Protein AF-A0A933AS49-F1 (afdb_monomer)

Sequence (387 aa):
MAEKLYSLESVTETISVASEAAAMKCKLKFGQVLLLGVIAAAYLAMATTLSFAVAAGVEPTSLQKLVMGVVFPVGLIAVVVAVSELSTGNYLITPLGAMTRRVGWKQTLCNWAGSYAGNLLGAFLLAVVIIQGAHLLVGPMWGEEWVGLLKKIVLAKASLSPLEAFFRGILCIWLVDLAVWQAYRAKDLTSKFLLIWFPTFAFFALGLEHSVVNMFLFPAGIFAGVEVSWSQFFVNNLIPVVTGNVVGGVFIVGMLYWYSAGLPVFGRLGGVSADGLVEQGSYRLLGLTILKGGAAVAVFVILFPGVAGGLSILLPVELGLFVPIAVILYVATMALVMPMAFVRMSKVISSETWQGRTAQLLSFRNNGASPRHSSSQVALVRPGHDS

Foldseek 3Di:
DVVVVPVQPDLVVLLVLLLVLLLVLLVDDLVQLLQLLLVLLLLQLVQQLVLLLQLQPDDDPLVSLLSSLQRNLSSLLCSVVVVGNALLLLLARNLSNCLLQQDPLVSSLSSNLSNVNSLLLNLLVSLCCCQVVNCDVSHPPRSVSSLVSLLVLLVVLLPDALQRLLQLLLLLSLLQNQLVSQLSRDDDSVSNSVSSSVSSSVSSSVSGADLSSLSNSNSNNVSSPRPHDPLSSLPGHNLSNVLSSSCNNNPPRRVVSCVVSQSFHQHYPDDDDPPGDRDRDDVVSVVVSCVSSVVSSCCCSCPPSVVVSVVSVVDPPPVPPVSVVVSVVVVVVCVVVVVVVVVVVVCVCPDPVNVVVVVVVVVVVPVPDDDDDDDDDDDDDDDDDDD

Solvent-accessible surface area (backbone atoms only — not comparable to full-atom values): 19691 Å² total; per-residue (Å²): 119,72,75,71,71,61,74,58,75,52,68,55,55,43,51,50,56,40,18,51,50,20,36,57,60,53,66,50,53,57,71,55,32,20,53,30,1,22,52,22,18,38,36,39,44,52,19,49,51,50,14,40,56,76,22,37,88,46,74,57,69,71,54,18,33,47,51,25,10,71,46,32,25,60,10,60,49,47,26,61,74,70,67,35,32,45,37,68,58,42,28,24,31,29,48,40,4,29,70,20,38,33,36,51,65,69,44,34,52,52,44,43,53,23,8,40,53,12,18,43,52,19,6,39,52,45,19,50,48,46,56,75,73,19,55,52,73,66,30,84,92,43,30,63,48,32,50,51,50,44,38,54,52,38,52,55,56,62,67,40,52,42,69,56,30,17,54,31,1,22,58,21,25,40,29,49,38,47,13,53,54,48,30,67,71,38,92,50,69,68,57,25,48,54,42,32,32,57,32,37,19,48,30,53,43,71,66,40,35,50,44,62,55,47,37,16,46,46,53,29,20,40,76,72,67,40,99,60,52,70,62,48,45,38,60,37,29,43,40,27,10,41,44,14,23,41,49,16,9,36,56,56,50,29,42,45,54,39,52,76,48,44,36,45,32,68,45,59,92,84,77,92,56,102,78,67,59,77,45,65,53,53,74,68,51,52,54,53,45,52,52,53,49,52,49,50,48,48,50,48,53,54,50,52,47,42,47,55,40,50,49,59,72,72,46,69,90,80,55,82,54,56,60,58,47,57,46,48,54,48,49,52,51,44,64,63,45,44,59,59,50,49,58,50,47,51,55,48,65,70,28,69,72,45,50,50,47,51,52,51,60,55,53,66,68,64,75,76,74,78,85,82,85,79,93,74,93,78,84,92,84,83,82,81,90,83,137

Secondary structure (DSSP, 8-state):
-GGGGGGS--HHHHHHHHHHHHHHHHHS-HHHHHHHHHHHHHHHHHHHHHHHHHHTT-SSHHHHHHHHHHHTTHHHHHHHHTT---HHHHHHHHHHHHHTTSS-HHHHHHHHHHHHHHHHHHHHHHHHHHHHTTTTTT-TTTHHHHHHHHHHHHHHHHTS-HHHHHHHHHHHHHHHHHHHHHHHT-SSHHHHHHHHHHHHHHHHHTT---HHHHHHHHHHHHHTT----HHIIIIIIIHHHHHHHHHIIIIIIIHHHHHHTT-EE---SS---TT---EEPPHHHHHHHHHHHHHHHHHHHHHHHHHHHHHHHHS-TT-TTHHHHHHHHHHHHHHHHHHHHHHHHHHHHTSHHHHHHHHHHHHHHHTT-PPP---------------

Radius of gyration: 24.67 Å; Cα contacts (8 Å, |Δi|>4): 513; chains: 1; bounding box: 50×86×75 Å

Mean predicted aligned error: 12.71 Å

Nearest PDB structures (foldseek):
  7e26-assembly1_D  TM=9.238E-01  e=2.666E-11  Plasmodium falciparum 3D7
  3klz-assembly1_C  TM=8.790E-01  e=3.724E-09  Vibrio cholerae
  3q7k-assembly1_A  TM=8.975E-01  e=4.757E-09  Salmonella enterica subsp. enterica serovar Typhi str. CT18
  3kcv-assembly2_G  TM=8.900E-01  e=1.267E-08  Escherichia coli O157:H7
  3q7k-assembly1_E  TM=8.547E-01  e=1.409E-07  Salmonella enterica subsp. enterica serovar Typhi str. CT18

Structure (mmCIF, N/CA/C/O backbone):
data_AF-A0A933AS49-F1
#
_entry.id   AF-A0A933AS49-F1
#
loop_
_atom_site.group_PDB
_atom_site.id
_atom_site.type_symbol
_atom_site.label_atom_id
_atom_site.label_alt_id
_atom_site.label_comp_id
_atom_site.label_asym_id
_atom_site.label_entity_id
_atom_site.label_seq_id
_atom_site.pdbx_PDB_ins_code
_atom_site.Cartn_x
_atom_site.Cartn_y
_atom_site.Cartn_z
_atom_site.occupancy
_atom_site.B_iso_or_equiv
_atom_site.auth_seq_id
_atom_site.auth_comp_id
_atom_site.auth_asym_id
_atom_site.auth_atom_id
_atom_site.pdbx_PDB_model_num
ATOM 1 N N . MET A 1 1 ? 14.748 9.702 33.821 1.00 38.66 1 MET A N 1
ATOM 2 C CA . MET A 1 1 ? 14.997 9.561 32.364 1.00 38.66 1 MET A CA 1
ATOM 3 C C . MET A 1 1 ? 14.062 8.537 31.712 1.00 38.66 1 MET A C 1
ATOM 5 O O . MET A 1 1 ? 13.548 8.837 30.645 1.00 38.66 1 MET A O 1
ATOM 9 N N . ALA A 1 2 ? 13.750 7.408 32.366 1.00 39.12 2 ALA A N 1
ATOM 10 C CA . ALA A 1 2 ? 12.752 6.439 31.885 1.00 39.12 2 ALA A CA 1
ATOM 11 C C . ALA A 1 2 ? 11.330 7.025 31.730 1.00 39.12 2 ALA A C 1
ATOM 13 O O . ALA A 1 2 ? 10.660 6.740 30.749 1.00 39.12 2 ALA A O 1
ATOM 14 N N . GLU A 1 3 ? 10.905 7.925 32.621 1.00 40.72 3 GLU A N 1
ATOM 15 C CA . GLU A 1 3 ? 9.554 8.523 32.619 1.00 40.72 3 GLU A CA 1
ATOM 16 C C . GLU A 1 3 ? 9.207 9.344 31.360 1.00 40.72 3 GLU A C 1
ATOM 18 O O . GLU A 1 3 ? 8.046 9.428 30.978 1.00 40.72 3 GLU A O 1
ATOM 23 N N . LYS A 1 4 ? 10.205 9.909 30.663 1.00 37.72 4 LYS A N 1
ATOM 24 C CA . LYS A 1 4 ? 9.988 10.688 29.427 1.00 37.72 4 LYS A CA 1
ATOM 25 C C . LYS A 1 4 ? 9.979 9.845 28.147 1.00 37.72 4 LYS A C 1
ATOM 27 O O . LYS A 1 4 ? 9.555 10.355 27.117 1.00 37.72 4 LYS A O 1
ATOM 32 N N . LEU A 1 5 ? 10.390 8.575 28.203 1.00 39.19 5 LEU A N 1
ATOM 33 C CA . LEU A 1 5 ? 10.203 7.619 27.099 1.00 39.19 5 LEU A CA 1
ATOM 34 C C . LEU A 1 5 ? 8.773 7.041 27.066 1.00 39.19 5 LEU A C 1
ATOM 36 O O . LEU A 1 5 ? 8.346 6.539 26.030 1.00 39.19 5 LEU A O 1
ATOM 40 N N . TYR A 1 6 ? 8.014 7.176 28.162 1.00 41.50 6 TYR A N 1
ATOM 41 C CA . TYR A 1 6 ? 6.614 6.746 28.291 1.00 41.50 6 TYR A CA 1
ATOM 42 C C . TYR A 1 6 ? 5.579 7.811 27.884 1.00 41.50 6 TYR A C 1
ATOM 44 O O . TYR A 1 6 ? 4.385 7.579 28.033 1.00 41.50 6 TYR A O 1
ATOM 52 N N . SER A 1 7 ? 5.991 8.961 27.334 1.00 44.69 7 SER A N 1
ATOM 53 C CA . SER A 1 7 ? 5.047 9.942 26.757 1.00 44.69 7 SER A CA 1
ATOM 54 C C . SER A 1 7 ? 4.467 9.507 25.404 1.00 44.69 7 SER A C 1
ATOM 56 O O . SER A 1 7 ? 3.648 10.212 24.813 1.00 44.69 7 SER A O 1
ATOM 58 N N . LEU A 1 8 ? 4.899 8.350 24.903 1.00 51.84 8 LEU A N 1
ATOM 59 C CA . LEU A 1 8 ? 4.293 7.679 23.772 1.00 51.84 8 LEU A CA 1
ATOM 60 C C . LEU A 1 8 ? 2.894 7.194 24.170 1.00 51.84 8 LEU A C 1
ATOM 62 O O . LEU A 1 8 ? 2.768 6.383 25.084 1.00 51.84 8 LEU A O 1
ATOM 66 N N . GLU A 1 9 ? 1.867 7.668 23.456 1.00 63.75 9 GLU A N 1
ATOM 67 C CA . GLU A 1 9 ? 0.473 7.235 23.624 1.00 63.75 9 GLU A CA 1
ATOM 68 C C . GLU A 1 9 ? 0.388 5.714 23.781 1.00 63.75 9 GLU A C 1
ATOM 70 O O . GLU A 1 9 ? 1.111 4.955 23.113 1.00 63.75 9 GLU A O 1
ATOM 75 N N . SER A 1 10 ? -0.481 5.256 24.680 1.00 80.25 10 SER A N 1
ATOM 76 C CA . SER A 1 10 ? -0.619 3.823 24.934 1.00 80.25 10 SER A CA 1
ATOM 77 C C . SER A 1 10 ? -1.016 3.090 23.647 1.00 80.25 10 SER A C 1
ATOM 79 O O . SER A 1 10 ? -1.668 3.653 22.765 1.00 80.25 10 SER A O 1
ATOM 81 N N . VAL A 1 11 ? -0.635 1.816 23.514 1.00 85.19 11 VAL A N 1
ATOM 82 C CA . VAL A 1 11 ? -1.054 1.002 22.357 1.00 85.19 11 VAL A CA 1
ATOM 83 C C . VAL A 1 11 ? -2.585 1.000 22.236 1.00 85.19 11 VAL A C 1
ATOM 85 O O . VAL A 1 11 ? -3.115 1.152 21.139 1.00 85.19 11 VAL A O 1
ATOM 88 N N . THR A 1 12 ? -3.298 0.932 23.362 1.00 84.50 12 THR A N 1
ATOM 89 C CA . THR A 1 12 ? -4.764 0.998 23.429 1.00 84.50 12 THR A CA 1
ATOM 90 C C . THR A 1 12 ? -5.333 2.307 22.878 1.00 84.50 12 THR A C 1
ATOM 92 O O . THR A 1 12 ? -6.315 2.280 22.138 1.00 84.50 12 THR A O 1
ATOM 95 N N . GLU A 1 13 ? -4.710 3.447 23.182 1.00 84.31 13 GLU A N 1
ATOM 96 C CA . GLU A 1 13 ? -5.111 4.756 22.651 1.00 84.31 13 GLU A CA 1
ATOM 97 C C . GLU A 1 13 ? -4.940 4.811 21.129 1.00 84.31 13 GLU A C 1
ATOM 99 O O . GLU A 1 13 ? -5.868 5.189 20.414 1.00 84.31 13 GLU A O 1
ATOM 104 N N . THR A 1 14 ? -3.815 4.313 20.607 1.00 88.31 14 THR A N 1
ATOM 105 C CA . THR A 1 14 ? -3.607 4.202 19.153 1.00 88.31 14 THR A CA 1
ATOM 106 C C . THR A 1 14 ? -4.648 3.299 18.493 1.00 88.31 14 THR A C 1
ATOM 108 O O . THR A 1 14 ? -5.167 3.636 17.430 1.00 88.31 14 THR A O 1
ATOM 111 N N . ILE A 1 15 ? -5.010 2.176 19.125 1.00 89.44 15 ILE A N 1
ATOM 112 C CA . ILE A 1 15 ? -6.065 1.280 18.625 1.00 89.44 15 ILE A CA 1
ATOM 113 C C . ILE A 1 15 ? -7.421 1.988 18.610 1.00 89.44 15 ILE A C 1
ATOM 115 O O . ILE A 1 15 ? -8.188 1.795 17.664 1.00 89.44 15 ILE A O 1
ATOM 119 N N . SER A 1 16 ? -7.721 2.815 19.614 1.00 87.12 16 SER A N 1
ATOM 120 C CA . SER A 1 16 ? -8.935 3.638 19.648 1.00 87.12 16 SER A CA 1
ATOM 121 C C . SER A 1 16 ? -8.973 4.614 18.470 1.00 87.12 16 SER A C 1
ATOM 123 O O . SER A 1 16 ? -9.902 4.568 17.662 1.00 87.12 16 SER A O 1
ATOM 125 N N . VAL A 1 17 ? -7.906 5.396 18.275 1.00 88.69 17 VAL A N 1
ATOM 126 C CA . VAL A 1 17 ? -7.781 6.342 17.152 1.00 88.69 17 VAL A CA 1
ATOM 127 C C . VAL A 1 17 ? -7.907 5.632 15.798 1.00 88.69 17 VAL A C 1
ATOM 129 O O . VAL A 1 17 ? -8.672 6.066 14.933 1.00 88.69 17 VAL A O 1
ATOM 132 N N . ALA A 1 18 ? -7.211 4.507 15.612 1.00 91.44 18 ALA A N 1
ATOM 133 C CA . ALA A 1 18 ? -7.294 3.707 14.392 1.00 91.44 18 ALA A CA 1
ATOM 134 C C . ALA A 1 18 ? -8.704 3.125 14.175 1.00 91.44 18 ALA A C 1
ATOM 136 O O . ALA A 1 18 ? -9.197 3.088 13.047 1.00 91.44 18 ALA A O 1
ATOM 137 N N . SER A 1 19 ? -9.393 2.721 15.245 1.00 90.81 19 SER A N 1
ATOM 138 C CA . SER A 1 19 ? -10.770 2.217 15.178 1.00 90.81 19 SER A CA 1
ATOM 139 C C . SER A 1 19 ? -11.766 3.307 14.785 1.00 90.81 19 SER A C 1
ATOM 141 O O . SER A 1 19 ? -12.682 3.045 14.004 1.00 90.81 19 SER A O 1
ATOM 143 N N . GLU A 1 20 ? -11.586 4.539 15.263 1.00 88.75 20 GLU A N 1
ATOM 144 C CA . GLU A 1 20 ? -12.391 5.673 14.802 1.00 88.75 20 GLU A CA 1
ATOM 145 C C . GLU A 1 20 ? -12.118 6.006 13.337 1.00 88.75 20 GLU A C 1
ATOM 147 O O . GLU A 1 20 ? -13.056 6.225 12.566 1.00 88.75 20 GLU A O 1
ATOM 152 N N . ALA A 1 21 ? -10.853 5.967 12.911 1.00 91.50 21 ALA A N 1
ATOM 153 C CA . ALA A 1 21 ? -10.509 6.123 11.502 1.00 91.50 21 ALA A CA 1
ATOM 154 C C . ALA A 1 21 ? -11.189 5.044 10.640 1.00 91.50 21 ALA A C 1
ATOM 156 O O . ALA A 1 21 ? -11.766 5.362 9.599 1.00 91.50 21 ALA A O 1
ATOM 157 N N . ALA A 1 22 ? -11.217 3.790 11.103 1.00 94.06 22 ALA A N 1
ATOM 158 C CA . ALA A 1 22 ? -11.952 2.708 10.453 1.00 94.06 22 ALA A CA 1
ATOM 159 C C . ALA A 1 22 ? -13.453 3.006 10.346 1.00 94.06 22 ALA A C 1
ATOM 161 O O . ALA A 1 22 ? -14.051 2.792 9.291 1.00 94.06 22 ALA A O 1
ATOM 162 N N . ALA A 1 23 ? -14.064 3.536 11.408 1.00 91.44 23 ALA A N 1
ATOM 163 C CA . ALA A 1 23 ? -15.468 3.934 11.404 1.00 91.44 23 ALA A CA 1
ATOM 164 C C . ALA A 1 23 ? -15.752 5.015 10.359 1.00 91.44 23 ALA A C 1
ATOM 166 O O . ALA A 1 23 ? -16.739 4.927 9.629 1.00 91.44 23 ALA A O 1
ATOM 167 N N . MET A 1 24 ? -14.876 6.016 10.258 1.00 92.38 24 MET A N 1
ATOM 168 C CA . MET A 1 24 ? -15.001 7.094 9.279 1.00 92.38 24 MET A CA 1
ATOM 169 C C . MET A 1 24 ? -14.845 6.583 7.844 1.00 92.38 24 MET A C 1
ATOM 171 O O . MET A 1 24 ? -15.683 6.898 7.001 1.00 92.38 24 MET A O 1
ATOM 175 N N . LYS A 1 25 ? -13.858 5.719 7.583 1.00 93.69 25 LYS A N 1
ATOM 176 C CA . LYS A 1 25 ? -13.655 5.075 6.273 1.00 93.69 25 LYS A CA 1
ATOM 177 C C . LYS A 1 25 ? -14.846 4.204 5.862 1.00 93.69 25 LYS A C 1
ATOM 179 O O . LYS A 1 25 ? -15.310 4.274 4.728 1.00 93.69 25 LYS A O 1
ATOM 184 N N . CYS A 1 26 ? -15.406 3.437 6.797 1.00 93.56 26 CYS A N 1
ATOM 185 C CA . CYS A 1 26 ? -16.558 2.559 6.562 1.00 93.56 26 CYS A CA 1
ATOM 186 C C . CYS A 1 26 ? -17.914 3.286 6.481 1.00 93.56 26 CYS A C 1
ATOM 188 O O . CYS A 1 26 ? -18.909 2.659 6.113 1.00 93.56 26 CYS A O 1
ATOM 190 N N . LYS A 1 27 ? -17.986 4.580 6.832 1.00 93.31 27 LYS A N 1
ATOM 191 C CA . LYS A 1 27 ? -19.173 5.430 6.606 1.00 93.31 27 LYS A CA 1
ATOM 192 C C . LYS A 1 27 ? -19.257 5.955 5.173 1.00 93.31 27 LYS A C 1
ATOM 194 O O . LYS A 1 27 ? -20.339 6.357 4.744 1.00 93.31 27 LYS A O 1
ATOM 199 N N . LEU A 1 28 ? -18.136 5.989 4.451 1.00 91.06 28 LEU A N 1
ATOM 200 C CA . LEU A 1 28 ? -18.103 6.438 3.065 1.00 91.06 28 LEU A CA 1
ATOM 201 C C . LEU A 1 28 ? -18.940 5.507 2.183 1.00 91.06 28 LEU A C 1
ATOM 203 O O . LEU A 1 28 ? -18.932 4.285 2.334 1.00 91.06 28 LEU A O 1
ATOM 207 N N . LYS A 1 29 ? -19.655 6.094 1.222 1.00 92.88 29 LYS A N 1
ATOM 208 C CA . LYS A 1 29 ? -20.351 5.327 0.184 1.00 92.88 29 LYS A CA 1
ATOM 209 C C . LYS A 1 29 ? -19.323 4.682 -0.743 1.00 92.88 29 LYS A C 1
ATOM 211 O O . LYS A 1 29 ? -18.269 5.259 -0.995 1.00 92.88 29 LYS A O 1
ATOM 216 N N . PHE A 1 30 ? -19.671 3.543 -1.340 1.00 86.81 30 PHE A N 1
ATOM 217 C CA . PHE A 1 30 ? -18.778 2.793 -2.232 1.00 86.81 30 PHE A CA 1
ATOM 218 C C . PHE A 1 30 ? -18.133 3.663 -3.328 1.00 86.81 30 PHE A C 1
ATOM 220 O O . PHE A 1 30 ? -16.922 3.620 -3.506 1.00 86.81 30 PHE A O 1
ATOM 227 N N . GLY A 1 31 ? -18.911 4.524 -3.999 1.00 86.38 31 GLY A N 1
ATOM 228 C CA . GLY A 1 31 ? -18.380 5.433 -5.025 1.00 86.38 31 GLY A CA 1
ATOM 229 C C . GLY A 1 31 ? -17.378 6.470 -4.496 1.00 86.38 31 GLY A C 1
ATOM 230 O O . GLY A 1 31 ? -16.452 6.840 -5.209 1.00 86.38 31 GLY A O 1
ATOM 231 N N . GLN A 1 32 ? -17.512 6.901 -3.236 1.00 93.44 32 GLN A N 1
ATOM 232 C CA . GLN A 1 32 ? -16.535 7.793 -2.597 1.00 93.44 32 GLN A CA 1
ATOM 233 C C . GLN A 1 32 ? -15.233 7.045 -2.305 1.00 93.44 32 GLN A C 1
ATOM 235 O O . GLN A 1 32 ? -14.160 7.570 -2.582 1.00 93.44 32 GLN A O 1
ATOM 240 N N . VAL A 1 33 ? -15.332 5.810 -1.797 1.00 89.44 33 VAL A N 1
ATOM 241 C CA . VAL A 1 33 ? -14.164 4.949 -1.556 1.00 89.44 33 VAL A CA 1
ATOM 242 C C . VAL A 1 33 ? -13.424 4.668 -2.864 1.00 89.44 33 VAL A C 1
ATOM 244 O O . VAL A 1 33 ? -12.204 4.778 -2.914 1.00 89.44 33 VAL A O 1
ATOM 247 N N . LEU A 1 34 ? -14.160 4.376 -3.938 1.00 90.62 34 LEU A N 1
ATOM 248 C CA . LEU A 1 34 ? -13.596 4.145 -5.265 1.00 90.62 34 LEU A CA 1
ATOM 249 C C . LEU A 1 34 ? -12.852 5.382 -5.787 1.00 90.62 34 LEU A C 1
ATOM 251 O O . LEU A 1 34 ? -11.704 5.262 -6.207 1.00 90.62 34 LEU A O 1
ATOM 255 N N . LEU A 1 35 ? -13.460 6.572 -5.722 1.00 94.00 35 LEU A N 1
ATOM 256 C CA . LEU A 1 35 ? -12.828 7.816 -6.180 1.00 94.00 35 LEU A CA 1
ATOM 257 C C . LEU A 1 35 ? -11.560 8.148 -5.380 1.00 94.00 35 LEU A C 1
ATOM 259 O O . LEU A 1 35 ? -10.519 8.451 -5.961 1.00 94.00 35 LEU A O 1
ATOM 263 N N . LEU A 1 36 ? -11.626 8.051 -4.051 1.00 95.69 36 LEU A N 1
ATOM 264 C CA . LEU A 1 36 ? -10.458 8.243 -3.190 1.00 95.69 36 LEU A CA 1
ATOM 265 C C . LEU A 1 36 ? -9.390 7.166 -3.436 1.00 95.69 36 LEU A C 1
ATOM 267 O O . LEU A 1 36 ? -8.203 7.438 -3.266 1.00 95.69 36 LEU A O 1
ATOM 271 N N . GLY A 1 37 ? -9.790 5.969 -3.869 1.00 95.69 37 GLY A N 1
ATOM 272 C CA . GLY A 1 37 ? -8.880 4.911 -4.292 1.00 95.69 37 GLY A CA 1
ATOM 273 C C . GLY A 1 37 ? -8.164 5.219 -5.604 1.00 95.69 37 GLY A C 1
ATOM 274 O O . GLY A 1 37 ? -6.961 4.978 -5.708 1.00 95.69 37 GLY A O 1
ATOM 275 N N . VAL A 1 38 ? -8.858 5.811 -6.577 1.00 94.94 38 VAL A N 1
ATOM 276 C CA . VAL A 1 38 ? -8.237 6.281 -7.828 1.00 94.94 38 VAL A CA 1
ATOM 277 C C . VAL A 1 38 ? -7.142 7.303 -7.526 1.00 94.94 38 VAL A C 1
ATOM 279 O O . VAL A 1 38 ? -6.024 7.180 -8.022 1.00 94.94 38 VAL A O 1
ATOM 282 N N . ILE A 1 39 ? -7.439 8.270 -6.654 1.00 95.12 39 ILE A N 1
ATOM 283 C CA . ILE A 1 39 ? -6.493 9.319 -6.256 1.00 95.12 39 ILE A CA 1
ATOM 284 C C . ILE A 1 39 ? -5.297 8.727 -5.492 1.00 95.12 39 ILE A C 1
ATOM 286 O O . ILE A 1 39 ? -4.152 9.070 -5.787 1.00 95.12 39 ILE A O 1
ATOM 290 N N . ALA A 1 40 ? -5.533 7.790 -4.566 1.00 97.88 40 ALA A N 1
ATOM 291 C CA . ALA A 1 40 ? -4.453 7.133 -3.829 1.00 97.88 40 ALA A CA 1
ATOM 292 C C . ALA A 1 40 ? -3.464 6.411 -4.759 1.00 97.88 40 ALA A C 1
ATOM 294 O O . ALA A 1 40 ? -2.249 6.543 -4.601 1.00 97.88 40 ALA A O 1
ATOM 295 N N . ALA A 1 41 ? -3.974 5.675 -5.751 1.00 97.81 41 ALA A N 1
ATOM 296 C CA . ALA A 1 41 ? -3.127 5.012 -6.736 1.00 97.81 41 ALA A CA 1
ATOM 297 C C . ALA A 1 41 ? -2.389 6.005 -7.638 1.00 97.81 41 ALA A C 1
ATOM 299 O O . ALA A 1 41 ? -1.231 5.764 -7.969 1.00 97.81 41 ALA A O 1
ATOM 300 N N . ALA A 1 42 ? -3.007 7.140 -7.978 1.00 94.81 42 ALA A N 1
ATOM 301 C CA . ALA A 1 42 ? -2.341 8.191 -8.738 1.00 94.81 42 ALA A CA 1
ATOM 302 C C . ALA A 1 42 ? -1.119 8.756 -7.995 1.00 94.81 42 ALA A C 1
ATOM 304 O O . ALA A 1 42 ? -0.060 8.917 -8.599 1.00 94.81 42 ALA A O 1
ATOM 305 N N . TYR A 1 43 ? -1.220 8.991 -6.681 1.00 97.06 43 TYR A N 1
ATOM 306 C CA . TYR A 1 43 ? -0.078 9.443 -5.878 1.00 97.06 43 TYR A CA 1
ATOM 307 C C . TYR A 1 43 ? 1.070 8.432 -5.864 1.00 97.06 43 TYR A C 1
ATOM 309 O O . TYR A 1 43 ? 2.225 8.819 -6.040 1.00 97.06 43 TYR A O 1
ATOM 317 N N . LEU A 1 44 ? 0.769 7.139 -5.712 1.00 98.06 44 LEU A N 1
ATOM 318 C CA . LEU A 1 44 ? 1.796 6.096 -5.761 1.00 98.06 44 LEU A CA 1
ATOM 319 C C . LEU A 1 44 ? 2.398 5.932 -7.165 1.00 98.06 44 LEU A C 1
ATOM 321 O O . LEU A 1 44 ? 3.609 5.756 -7.283 1.00 98.06 44 LEU A O 1
ATOM 325 N N . ALA A 1 45 ? 1.595 6.030 -8.227 1.00 95.69 45 ALA A N 1
ATOM 326 C CA . ALA A 1 45 ? 2.073 5.967 -9.608 1.00 95.69 45 ALA A CA 1
ATOM 327 C C . ALA A 1 45 ? 2.994 7.151 -9.948 1.00 95.69 45 ALA A C 1
ATOM 329 O O . ALA A 1 45 ? 4.074 6.953 -10.505 1.00 95.69 45 ALA A O 1
ATOM 330 N N . MET A 1 46 ? 2.624 8.374 -9.550 1.00 92.56 46 MET A N 1
ATOM 331 C CA . MET A 1 46 ? 3.469 9.561 -9.724 1.00 92.56 46 MET A CA 1
ATOM 332 C C . MET A 1 46 ? 4.766 9.463 -8.917 1.00 92.56 46 MET A C 1
ATOM 334 O O . MET A 1 46 ? 5.834 9.746 -9.453 1.00 92.56 46 MET A O 1
ATOM 338 N N . ALA A 1 47 ? 4.703 9.002 -7.664 1.00 95.81 47 ALA A N 1
ATOM 339 C CA . ALA A 1 47 ? 5.897 8.780 -6.849 1.00 95.81 47 ALA A CA 1
ATOM 340 C C . ALA A 1 47 ? 6.826 7.726 -7.467 1.00 95.81 47 ALA A C 1
ATOM 342 O O . ALA A 1 47 ? 8.028 7.948 -7.553 1.00 95.81 47 ALA A O 1
ATOM 343 N N . THR A 1 48 ? 6.270 6.619 -7.970 1.00 95.75 48 THR A N 1
ATOM 344 C CA . THR A 1 48 ? 7.028 5.584 -8.695 1.00 95.75 48 THR A CA 1
ATOM 345 C C . THR A 1 48 ? 7.699 6.165 -9.937 1.00 95.75 48 THR A C 1
ATOM 347 O O . THR A 1 48 ? 8.878 5.924 -10.180 1.00 95.75 48 THR A O 1
ATOM 350 N N . THR A 1 49 ? 6.959 6.969 -10.699 1.00 92.75 49 THR A N 1
ATOM 351 C CA . THR A 1 49 ? 7.452 7.615 -11.919 1.00 92.75 49 THR A CA 1
ATOM 352 C C . THR A 1 49 ? 8.610 8.554 -11.617 1.00 92.75 49 THR A C 1
ATOM 354 O O . THR A 1 49 ? 9.646 8.453 -12.270 1.00 92.75 49 THR A O 1
ATOM 357 N N . LEU A 1 50 ? 8.473 9.396 -10.587 1.00 90.69 50 LEU A N 1
ATOM 358 C CA . LEU A 1 50 ? 9.531 10.289 -10.124 1.00 90.69 50 LEU A CA 1
ATOM 359 C C . LEU A 1 50 ? 10.754 9.508 -9.624 1.00 90.69 50 LEU A C 1
ATOM 361 O O . LEU A 1 50 ? 11.870 9.813 -10.033 1.00 90.69 50 LEU A O 1
ATOM 365 N N . SER A 1 51 ? 10.556 8.474 -8.799 1.00 93.50 51 SER A N 1
ATOM 366 C CA . SER A 1 51 ? 11.635 7.603 -8.313 1.00 93.50 51 SER A CA 1
ATOM 367 C C . SER A 1 51 ? 12.421 6.954 -9.446 1.00 93.50 51 SER A C 1
ATOM 369 O O . SER A 1 51 ? 13.634 6.816 -9.339 1.00 93.50 51 SER A O 1
ATOM 371 N N . PHE A 1 52 ? 11.749 6.540 -10.520 1.00 92.81 52 PHE A N 1
ATOM 372 C CA . PHE A 1 52 ? 12.413 5.945 -11.678 1.00 92.81 52 PHE A CA 1
ATOM 373 C C . PHE A 1 52 ? 13.111 7.016 -12.519 1.00 92.81 52 PHE A C 1
ATOM 375 O O . PHE A 1 52 ? 14.193 6.760 -13.027 1.00 92.81 52 PHE A O 1
ATOM 382 N N . ALA A 1 53 ? 12.543 8.222 -12.625 1.00 89.62 53 ALA A N 1
ATOM 383 C CA . ALA A 1 53 ? 13.142 9.336 -13.363 1.00 89.62 53 ALA A CA 1
ATOM 384 C C . ALA A 1 53 ? 14.483 9.764 -12.770 1.00 89.62 53 ALA A C 1
ATOM 386 O O . ALA A 1 53 ? 15.452 9.917 -13.501 1.00 89.62 53 ALA A O 1
ATOM 387 N N . VAL A 1 54 ? 14.564 9.891 -11.444 1.00 89.25 54 VAL A N 1
ATOM 388 C CA . VAL A 1 54 ? 15.813 10.288 -10.775 1.00 89.25 54 VAL A CA 1
ATOM 389 C C . VAL A 1 54 ? 16.858 9.170 -10.708 1.00 89.25 54 VAL A C 1
ATOM 391 O O . VAL A 1 54 ? 18.016 9.435 -10.404 1.00 89.25 54 VAL A O 1
ATOM 394 N N . ALA A 1 55 ? 16.447 7.920 -10.929 1.00 91.56 55 ALA A N 1
ATOM 395 C CA . ALA A 1 55 ? 17.305 6.744 -10.821 1.00 91.56 55 ALA A CA 1
ATOM 396 C C . ALA A 1 55 ? 17.690 6.137 -12.177 1.00 91.56 55 ALA A C 1
ATOM 398 O O . ALA A 1 55 ? 18.559 5.262 -12.240 1.00 91.56 55 ALA A O 1
ATOM 399 N N . ALA A 1 56 ? 17.047 6.583 -13.256 1.00 89.06 56 ALA A N 1
ATOM 400 C CA . ALA A 1 56 ? 17.437 6.265 -14.618 1.00 89.06 56 ALA A CA 1
ATOM 401 C C . ALA A 1 56 ? 18.917 6.639 -14.824 1.00 89.06 56 ALA A C 1
ATOM 403 O O . ALA A 1 56 ? 19.371 7.680 -14.354 1.00 89.06 56 ALA A O 1
ATOM 404 N N . GLY A 1 57 ? 19.693 5.719 -15.402 1.00 86.06 57 GLY A N 1
ATOM 405 C CA . GLY A 1 57 ? 21.132 5.904 -15.630 1.00 86.06 57 GLY A CA 1
ATOM 406 C C . GLY A 1 57 ? 22.033 5.851 -14.383 1.00 86.06 57 GLY A C 1
ATOM 407 O O . GLY A 1 57 ? 23.254 5.86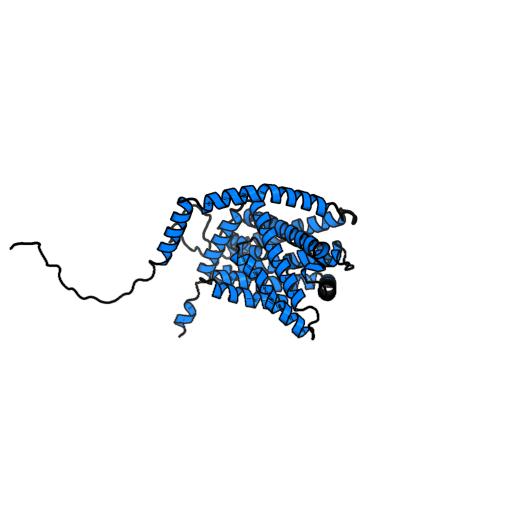9 -14.522 1.00 86.06 57 GLY A O 1
ATOM 408 N N . VAL A 1 58 ? 21.483 5.749 -13.165 1.00 91.69 58 VAL A N 1
ATOM 409 C CA . VAL A 1 58 ? 22.289 5.683 -11.934 1.00 91.69 58 VAL A CA 1
ATOM 410 C C . VAL A 1 58 ? 22.940 4.309 -11.782 1.00 91.69 58 VAL A C 1
ATOM 412 O O . VAL A 1 58 ? 22.251 3.292 -11.729 1.00 91.69 58 VAL A O 1
ATOM 415 N N . GLU A 1 59 ? 24.260 4.297 -11.609 1.00 92.12 59 GLU A N 1
ATOM 416 C CA . GLU A 1 59 ? 25.063 3.115 -11.286 1.00 92.12 59 GLU A CA 1
ATOM 417 C C . GLU A 1 59 ? 25.971 3.392 -10.068 1.00 92.12 59 GLU A C 1
ATOM 419 O O . GLU A 1 59 ? 26.342 4.545 -9.830 1.00 92.12 59 GLU A O 1
ATOM 424 N N . PRO A 1 60 ? 26.354 2.368 -9.276 1.00 95.00 60 PRO A N 1
ATOM 425 C CA . PRO A 1 60 ? 25.960 0.960 -9.392 1.00 95.00 60 PRO A CA 1
ATOM 426 C C . PRO A 1 60 ? 24.498 0.717 -8.976 1.00 95.00 60 PRO A C 1
ATOM 428 O O . PRO A 1 60 ? 23.884 1.544 -8.302 1.00 95.00 60 PRO A O 1
ATOM 431 N N . THR A 1 61 ? 23.952 -0.466 -9.280 1.00 92.56 61 THR A N 1
ATOM 432 C CA . THR A 1 61 ? 22.572 -0.865 -8.917 1.00 92.56 61 THR A CA 1
ATOM 433 C C . THR A 1 61 ? 22.209 -0.627 -7.439 1.00 92.56 61 THR A C 1
ATOM 435 O O . THR A 1 61 ? 21.056 -0.335 -7.120 1.00 92.56 61 THR A O 1
ATOM 438 N N . SER A 1 62 ? 23.162 -0.738 -6.507 1.00 93.31 62 SER A N 1
ATOM 439 C CA . SER A 1 62 ? 22.925 -0.432 -5.087 1.00 93.31 62 SER A CA 1
ATOM 440 C C . SER A 1 62 ? 22.595 1.047 -4.852 1.00 93.31 62 SER A C 1
ATOM 442 O O . SER A 1 62 ? 21.677 1.352 -4.090 1.00 93.31 62 SER A O 1
ATOM 444 N N . LEU A 1 63 ? 23.286 1.957 -5.543 1.00 94.69 63 LEU A N 1
ATOM 445 C CA . LEU A 1 63 ? 23.003 3.389 -5.512 1.00 94.69 63 LEU A CA 1
ATOM 446 C C . LEU A 1 63 ? 21.683 3.704 -6.225 1.00 94.69 63 LEU A C 1
ATOM 448 O O . LEU A 1 63 ? 20.895 4.491 -5.706 1.00 94.69 63 LEU A O 1
ATOM 452 N N . GLN A 1 64 ? 21.386 3.028 -7.341 1.00 93.94 64 GLN A N 1
ATOM 453 C CA . GLN A 1 64 ? 20.095 3.155 -8.028 1.00 93.94 64 GLN A CA 1
ATOM 454 C C . GLN A 1 64 ? 18.927 2.840 -7.085 1.00 93.94 64 GLN A C 1
ATOM 456 O O . GLN A 1 64 ? 18.009 3.647 -6.939 1.00 93.94 64 GLN A O 1
ATOM 461 N N . LYS A 1 65 ? 18.993 1.708 -6.369 1.00 93.62 65 LYS A N 1
ATOM 462 C CA . LYS A 1 65 ? 17.982 1.316 -5.371 1.00 93.62 65 LYS A CA 1
ATOM 463 C C . LYS A 1 65 ? 17.861 2.322 -4.225 1.00 93.62 65 LYS A C 1
ATOM 465 O O . LYS A 1 65 ? 16.748 2.581 -3.768 1.00 93.62 65 LYS A O 1
ATOM 470 N N . LEU A 1 66 ? 18.980 2.896 -3.774 1.00 92.25 66 LEU A N 1
ATOM 471 C CA . LEU A 1 66 ? 18.985 3.930 -2.737 1.00 92.25 66 LEU A CA 1
ATOM 472 C C . LEU A 1 66 ? 18.243 5.190 -3.207 1.00 92.25 66 LEU A C 1
ATOM 474 O O . LEU A 1 66 ? 17.335 5.648 -2.517 1.00 92.25 66 LEU A O 1
ATOM 478 N N . VAL A 1 67 ? 18.589 5.714 -4.387 1.00 92.31 67 VAL A N 1
ATOM 479 C CA . VAL A 1 67 ? 17.976 6.922 -4.969 1.00 92.31 67 VAL A CA 1
ATOM 480 C C . VAL A 1 67 ? 16.477 6.717 -5.195 1.00 92.31 67 VAL A C 1
ATOM 482 O O . VAL A 1 67 ? 15.663 7.531 -4.757 1.00 92.31 67 VAL A O 1
ATOM 485 N N . MET A 1 68 ? 16.105 5.581 -5.788 1.00 93.31 68 MET A N 1
ATOM 486 C CA . MET A 1 68 ? 14.712 5.168 -5.962 1.00 93.31 68 MET A CA 1
ATOM 487 C C . MET A 1 68 ? 13.939 5.174 -4.638 1.00 93.31 68 MET A C 1
ATOM 489 O O . MET A 1 68 ? 12.841 5.736 -4.555 1.00 93.31 68 MET A O 1
ATOM 493 N N . GLY A 1 69 ? 14.518 4.548 -3.609 1.00 92.06 69 GLY A N 1
ATOM 494 C CA . GLY A 1 69 ? 13.919 4.414 -2.286 1.00 92.06 69 GLY A CA 1
ATOM 495 C C . GLY A 1 69 ? 13.759 5.742 -1.561 1.00 92.06 69 GLY A C 1
ATOM 496 O O . GLY A 1 69 ? 12.744 5.941 -0.907 1.00 92.06 69 GLY A O 1
ATOM 497 N N . VAL A 1 70 ? 14.728 6.657 -1.660 1.00 92.56 70 VAL A N 1
ATOM 498 C CA . VAL A 1 70 ? 14.701 7.960 -0.960 1.00 92.56 70 VAL A CA 1
ATOM 499 C C . VAL A 1 70 ? 13.536 8.832 -1.429 1.00 92.56 70 VAL A C 1
ATOM 501 O O . VAL A 1 70 ? 12.952 9.578 -0.639 1.00 92.56 70 VAL A O 1
ATOM 504 N N . VAL A 1 71 ? 13.183 8.723 -2.711 1.00 93.38 71 VAL A N 1
ATOM 505 C CA . VAL A 1 71 ? 12.163 9.557 -3.354 1.00 93.38 71 VAL A CA 1
ATOM 506 C C . VAL A 1 71 ? 10.759 8.968 -3.238 1.00 93.38 71 VAL A C 1
ATOM 508 O O . VAL A 1 71 ? 9.800 9.714 -3.053 1.00 93.38 71 VAL A O 1
ATOM 511 N N . PHE A 1 72 ? 10.618 7.641 -3.264 1.00 96.19 72 PHE A N 1
ATOM 512 C CA . PHE A 1 72 ? 9.311 6.975 -3.291 1.00 96.19 72 PHE A CA 1
ATOM 513 C C . PHE A 1 72 ? 8.341 7.372 -2.146 1.00 96.19 72 PHE A C 1
ATOM 515 O O . PHE A 1 72 ? 7.135 7.478 -2.402 1.00 96.19 72 PHE A O 1
ATOM 522 N N . PRO A 1 73 ? 8.798 7.660 -0.905 1.00 95.94 73 PRO A N 1
ATOM 523 C CA . PRO A 1 73 ? 7.919 8.026 0.202 1.00 95.94 73 PRO A CA 1
ATOM 524 C C . PRO A 1 73 ? 6.965 9.190 -0.028 1.00 95.94 73 PRO A C 1
ATOM 526 O O . PRO A 1 73 ? 5.919 9.231 0.624 1.00 95.94 73 PRO A O 1
ATOM 529 N N . VAL A 1 74 ? 7.256 10.094 -0.970 1.00 92.50 74 VAL A N 1
ATOM 530 C CA . VAL A 1 74 ? 6.343 11.195 -1.323 1.00 92.50 74 VAL A CA 1
ATOM 531 C C . VAL A 1 74 ? 4.934 10.694 -1.664 1.00 92.50 74 VAL A C 1
ATOM 533 O O . VAL A 1 74 ? 3.955 11.363 -1.341 1.00 92.50 74 VAL A O 1
ATOM 536 N N . GLY A 1 75 ? 4.816 9.489 -2.236 1.00 95.62 75 GLY A N 1
ATOM 537 C CA . GLY A 1 75 ? 3.536 8.875 -2.578 1.00 95.62 75 GLY A CA 1
ATOM 538 C C . GLY A 1 75 ? 2.696 8.520 -1.351 1.00 95.62 75 GLY A C 1
ATOM 539 O O . GLY A 1 75 ? 1.551 8.958 -1.247 1.00 95.62 75 GLY A O 1
ATOM 540 N N . LEU A 1 76 ? 3.252 7.763 -0.395 1.00 95.31 76 LEU A N 1
ATOM 541 C CA . LEU A 1 76 ? 2.502 7.368 0.807 1.00 95.31 76 LEU A CA 1
ATOM 542 C C . LEU A 1 76 ? 2.214 8.571 1.715 1.00 95.31 76 LEU A C 1
ATOM 544 O O . LEU A 1 76 ? 1.135 8.657 2.299 1.00 95.31 76 LEU A O 1
ATOM 548 N N . ILE A 1 77 ? 3.135 9.534 1.784 1.00 92.44 77 ILE A N 1
ATOM 549 C CA . ILE A 1 77 ? 2.921 10.789 2.512 1.00 92.44 77 ILE A CA 1
ATOM 550 C C . ILE A 1 77 ? 1.728 11.545 1.917 1.00 92.44 77 ILE A C 1
ATOM 552 O O . ILE A 1 77 ? 0.836 11.947 2.665 1.00 92.44 77 ILE A O 1
ATOM 556 N N . ALA A 1 78 ? 1.655 11.676 0.588 1.00 93.25 78 ALA A N 1
ATOM 557 C CA . ALA A 1 78 ? 0.516 12.301 -0.081 1.00 93.25 78 ALA A CA 1
ATOM 558 C C . ALA A 1 78 ? -0.796 11.549 0.193 1.00 93.25 78 ALA A C 1
ATOM 560 O O . ALA A 1 78 ? -1.787 12.181 0.548 1.00 93.25 78 ALA A O 1
ATOM 561 N N . VAL A 1 79 ? -0.799 10.212 0.121 1.00 95.50 79 VAL A N 1
ATOM 562 C CA . VAL A 1 79 ? -1.976 9.383 0.447 1.00 95.50 79 VAL A CA 1
ATOM 563 C C . VAL A 1 79 ? -2.495 9.665 1.858 1.00 95.50 79 VAL A C 1
ATOM 565 O O . VAL A 1 79 ? -3.700 9.855 2.039 1.00 95.50 79 VAL A O 1
ATOM 568 N N . VAL A 1 80 ? -1.604 9.694 2.855 1.00 89.88 80 VAL A N 1
ATOM 569 C CA . VAL A 1 80 ? -1.986 9.887 4.261 1.00 89.88 80 VAL A CA 1
ATOM 570 C C . VAL A 1 80 ? -2.440 11.323 4.521 1.00 89.88 80 VAL A C 1
ATOM 572 O O . VAL A 1 80 ? -3.475 11.527 5.154 1.00 89.88 80 VAL A O 1
ATOM 575 N N . VAL A 1 81 ? -1.709 12.321 4.018 1.00 87.31 81 VAL A N 1
ATOM 576 C CA . VAL A 1 81 ? -2.023 13.743 4.239 1.00 87.31 81 VAL A CA 1
ATOM 577 C C . VAL A 1 81 ? -3.292 14.164 3.496 1.00 87.31 81 VAL A C 1
ATOM 579 O O . VAL A 1 81 ? -4.105 14.897 4.054 1.00 87.31 81 VAL A O 1
ATOM 582 N N . ALA A 1 82 ? -3.505 13.669 2.274 1.00 88.75 82 ALA A N 1
ATOM 583 C CA . ALA A 1 82 ? -4.716 13.925 1.495 1.00 88.75 82 ALA A CA 1
ATOM 584 C C . ALA A 1 82 ? -5.907 13.047 1.917 1.00 88.75 82 ALA A C 1
ATOM 586 O O . ALA A 1 82 ? -7.000 13.203 1.375 1.00 88.75 82 ALA A O 1
ATOM 587 N N . VAL A 1 83 ? -5.709 12.121 2.864 1.00 90.06 83 VAL A N 1
ATOM 588 C CA . VAL A 1 83 ? -6.750 11.225 3.394 1.00 90.06 83 VAL A CA 1
ATOM 589 C C . VAL A 1 83 ? -7.437 10.425 2.273 1.00 90.06 83 VAL A C 1
ATOM 591 O O . VAL A 1 83 ? -8.661 10.339 2.182 1.00 90.06 83 VAL A O 1
ATOM 594 N N . SER A 1 84 ? -6.630 9.852 1.377 1.00 92.94 84 SER A N 1
ATOM 595 C CA . SER A 1 84 ? -7.111 9.014 0.270 1.00 92.94 84 SER A CA 1
ATOM 596 C C . SER A 1 84 ? -7.293 7.544 0.688 1.00 92.94 84 SER A C 1
ATOM 598 O O . SER A 1 84 ? -6.798 7.101 1.728 1.00 92.94 84 SER A O 1
ATOM 600 N N . GLU A 1 85 ? -8.015 6.758 -0.118 1.00 96.44 85 GLU A N 1
ATOM 601 C CA . GLU A 1 85 ? -8.369 5.366 0.206 1.00 96.44 85 GLU A CA 1
ATOM 602 C C . GLU A 1 85 ? -7.384 4.378 -0.425 1.00 96.44 85 GLU A C 1
ATOM 604 O O . GLU A 1 85 ? -7.589 3.851 -1.517 1.00 96.44 85 GLU A O 1
ATOM 609 N N . LEU A 1 86 ? -6.293 4.106 0.286 1.00 97.19 86 LEU A N 1
ATOM 610 C CA . LEU A 1 86 ? -5.328 3.086 -0.108 1.00 97.19 86 LEU A CA 1
ATOM 611 C C . LEU A 1 86 ? -5.708 1.727 0.490 1.00 97.19 86 LEU A C 1
ATOM 613 O O . LEU A 1 86 ? -5.729 1.568 1.711 1.00 97.19 86 LEU A O 1
ATOM 617 N N . SER A 1 87 ? -5.970 0.742 -0.373 1.00 94.75 87 SER A N 1
ATOM 618 C CA . SER A 1 87 ? -6.378 -0.612 0.029 1.00 94.75 87 SER A CA 1
ATOM 619 C C . SER A 1 87 ? -5.387 -1.264 0.991 1.00 94.75 87 SER A C 1
ATOM 621 O O . SER A 1 87 ? -5.805 -1.835 1.993 1.00 94.75 87 SER A O 1
ATOM 623 N N . THR A 1 88 ? -4.085 -1.104 0.748 1.00 95.62 88 THR A N 1
ATOM 624 C CA . THR A 1 88 ? -3.040 -1.696 1.586 1.00 95.62 88 THR A CA 1
ATOM 625 C C . THR A 1 88 ? -3.047 -1.153 3.011 1.00 95.62 88 THR A C 1
ATOM 627 O O . THR A 1 88 ? -3.094 -1.946 3.940 1.00 95.62 88 THR A O 1
ATOM 630 N N . GLY A 1 89 ? -3.169 0.165 3.202 1.00 94.00 89 GLY A N 1
ATOM 631 C CA . GLY A 1 89 ? -3.362 0.742 4.542 1.00 94.00 89 GLY A CA 1
ATOM 632 C C . GLY A 1 89 ? -4.717 0.383 5.171 1.00 94.00 89 GLY A C 1
ATOM 633 O O . GLY A 1 89 ? -4.861 0.285 6.392 1.00 94.00 89 GLY A O 1
ATOM 634 N N . ASN A 1 90 ? -5.740 0.139 4.347 1.00 95.50 90 ASN A N 1
ATOM 635 C CA . ASN A 1 90 ? -7.041 -0.314 4.828 1.00 95.50 90 ASN A CA 1
ATOM 636 C C . ASN A 1 90 ? -7.007 -1.770 5.339 1.00 95.50 90 ASN A C 1
ATOM 638 O O . ASN A 1 90 ? -7.893 -2.120 6.129 1.00 95.50 90 ASN A O 1
ATOM 642 N N . TYR A 1 91 ? -6.006 -2.585 4.966 1.00 94.06 91 TYR A N 1
ATOM 643 C CA . TYR A 1 91 ? -5.787 -3.935 5.511 1.00 94.06 91 TYR A CA 1
ATOM 644 C C . TYR A 1 91 ? -5.334 -3.929 6.976 1.00 94.06 91 TYR A C 1
ATOM 646 O O . TYR A 1 91 ? -5.570 -4.907 7.678 1.00 94.06 91 TYR A O 1
ATOM 654 N N . LEU A 1 92 ? -4.785 -2.819 7.474 1.00 94.88 92 LEU A N 1
ATOM 655 C CA . LEU A 1 92 ? -4.575 -2.586 8.903 1.00 94.88 92 LEU A CA 1
ATOM 656 C C . LEU A 1 92 ? -5.827 -1.997 9.566 1.00 94.88 92 LEU A C 1
ATOM 658 O O . LEU A 1 92 ? -6.368 -2.533 10.537 1.00 94.88 92 LEU A O 1
ATOM 662 N N . ILE A 1 93 ? -6.290 -0.859 9.044 1.00 95.19 93 ILE A N 1
ATOM 663 C CA . ILE A 1 93 ? -7.204 0.026 9.777 1.00 95.19 93 ILE A CA 1
ATOM 664 C C . ILE A 1 93 ? -8.606 -0.565 9.906 1.00 95.19 93 ILE A C 1
ATOM 666 O O . ILE A 1 93 ? -9.175 -0.611 10.998 1.00 95.19 93 ILE A O 1
ATOM 670 N N . THR A 1 94 ? -9.184 -1.052 8.811 1.00 94.56 94 THR A N 1
ATOM 671 C CA . THR A 1 94 ? -10.579 -1.515 8.841 1.00 94.56 94 THR A CA 1
ATOM 672 C C . THR A 1 94 ? -10.772 -2.863 9.553 1.00 94.56 94 THR A C 1
ATOM 674 O O . THR A 1 94 ? -11.816 -3.026 10.193 1.00 94.56 94 THR A O 1
ATOM 677 N N . PRO A 1 95 ? -9.799 -3.801 9.565 1.00 92.75 95 PRO A N 1
ATOM 678 C CA . PRO A 1 95 ? -9.810 -4.932 10.491 1.00 92.75 95 PRO A CA 1
ATOM 679 C C . PRO A 1 95 ? -9.649 -4.533 11.945 1.00 92.75 95 PRO A C 1
ATOM 681 O O . PRO A 1 95 ? -10.380 -5.077 12.762 1.00 92.75 95 PRO A O 1
ATOM 684 N N . LEU A 1 96 ? -8.771 -3.582 12.290 1.00 92.62 96 LEU A N 1
ATOM 685 C CA . LEU A 1 96 ? -8.672 -3.085 13.670 1.00 92.62 96 LEU A CA 1
AT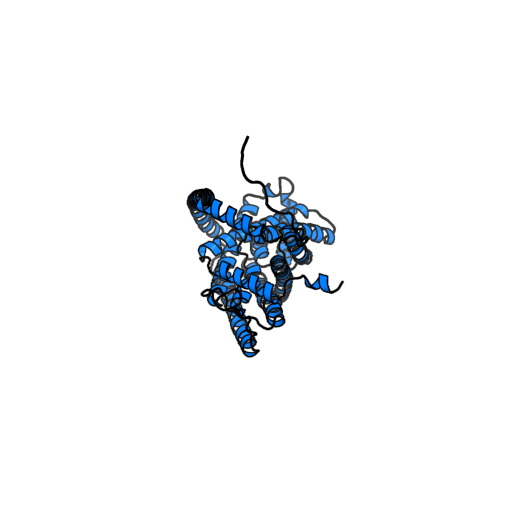OM 686 C C . LEU A 1 96 ? -10.033 -2.603 14.177 1.00 92.62 96 LEU A C 1
ATOM 688 O O . LEU A 1 96 ? -10.483 -3.045 15.231 1.00 92.62 96 LEU A O 1
ATOM 692 N N . GLY A 1 97 ? -10.746 -1.810 13.372 1.00 92.75 97 GLY A N 1
ATOM 693 C CA . GLY A 1 97 ? -12.115 -1.411 13.689 1.00 92.75 97 GLY A CA 1
ATOM 694 C C . GLY A 1 97 ? -13.099 -2.586 13.793 1.00 92.75 97 GLY A C 1
ATOM 695 O O . GLY A 1 97 ? -14.047 -2.522 14.571 1.00 92.75 97 GLY A O 1
ATOM 696 N N . ALA A 1 98 ? -12.913 -3.667 13.033 1.00 90.50 98 ALA A N 1
ATOM 697 C CA . ALA A 1 98 ? -13.754 -4.861 13.140 1.00 90.50 98 ALA A CA 1
ATOM 698 C C . ALA A 1 98 ? -13.452 -5.683 14.405 1.00 90.50 98 ALA A C 1
ATOM 700 O O . ALA A 1 98 ? -14.377 -6.161 15.068 1.00 90.50 98 ALA A O 1
ATOM 701 N N . MET A 1 99 ? -12.173 -5.812 14.763 1.00 89.19 99 MET A N 1
ATOM 702 C CA . MET A 1 99 ? -11.685 -6.514 15.954 1.00 89.19 99 MET A CA 1
ATOM 703 C C . MET A 1 99 ? -12.137 -5.815 17.239 1.00 89.19 99 MET A C 1
ATOM 705 O O . MET A 1 99 ? -12.616 -6.472 18.162 1.00 89.19 99 MET A O 1
ATOM 709 N N . THR A 1 100 ? -12.120 -4.482 17.248 1.00 89.50 100 THR A N 1
ATOM 710 C CA . THR A 1 100 ? -12.611 -3.650 18.361 1.00 89.50 100 THR A CA 1
ATOM 711 C C . THR A 1 100 ? -14.132 -3.452 18.338 1.00 89.50 100 THR A C 1
ATOM 713 O O . THR A 1 100 ? -14.693 -2.748 19.181 1.00 89.50 100 THR A O 1
ATOM 716 N N . ARG A 1 101 ? -14.827 -4.093 17.383 1.00 87.75 101 ARG A N 1
ATOM 717 C CA . ARG A 1 101 ? -16.280 -4.014 17.131 1.00 87.75 101 ARG A CA 1
ATOM 718 C C . ARG A 1 101 ? -16.803 -2.614 16.806 1.00 87.75 101 ARG A C 1
ATOM 720 O O . ARG A 1 101 ? -18.014 -2.383 16.874 1.00 87.75 101 ARG A O 1
ATOM 727 N N . ARG A 1 102 ? -15.919 -1.701 16.413 1.00 87.19 102 ARG A N 1
ATOM 728 C CA . ARG A 1 102 ? -16.271 -0.358 15.956 1.00 87.19 102 ARG A CA 1
ATOM 729 C C . ARG A 1 102 ? -16.980 -0.370 14.604 1.00 87.19 102 ARG A C 1
ATOM 731 O O . ARG A 1 102 ? -17.927 0.387 14.395 1.00 87.19 102 ARG A O 1
ATOM 738 N N . VAL A 1 103 ? -16.569 -1.277 13.721 1.00 90.44 103 VAL A N 1
ATOM 739 C CA . VAL A 1 103 ? -17.221 -1.592 12.441 1.00 90.44 103 VAL A CA 1
ATOM 740 C C . VAL A 1 103 ? -17.474 -3.097 12.328 1.00 90.44 103 VAL A C 1
ATOM 742 O O . VAL A 1 103 ? -17.005 -3.888 13.142 1.00 90.44 103 VAL A O 1
ATOM 745 N N . GLY A 1 104 ? -18.272 -3.524 11.352 1.00 87.12 104 GLY A N 1
ATOM 746 C CA . GLY A 1 104 ? -18.447 -4.945 11.039 1.00 87.12 104 GLY A CA 1
ATOM 747 C C . GLY A 1 104 ? -17.519 -5.423 9.920 1.00 87.12 104 GLY A C 1
ATOM 748 O O . GLY A 1 104 ? -17.252 -4.674 8.987 1.00 87.12 104 GLY A O 1
ATOM 749 N N . TRP A 1 105 ? -17.154 -6.710 9.927 1.00 85.00 105 TRP A N 1
ATOM 750 C CA . TRP A 1 105 ? -16.381 -7.352 8.847 1.00 85.00 105 TRP A CA 1
ATOM 751 C C . TRP A 1 105 ? -17.005 -7.192 7.451 1.00 85.00 105 TRP A C 1
ATOM 753 O O . TRP A 1 105 ? -16.289 -7.093 6.461 1.00 85.00 105 TRP A O 1
ATOM 763 N N . LYS A 1 106 ? -18.339 -7.092 7.353 1.00 86.50 106 LYS A N 1
ATOM 764 C CA . LYS A 1 106 ? -19.015 -6.764 6.087 1.00 86.50 106 LYS A CA 1
ATOM 765 C C . LYS A 1 106 ? -18.614 -5.376 5.572 1.00 86.50 106 LYS A C 1
ATOM 767 O O . LYS A 1 106 ? -18.362 -5.222 4.386 1.00 86.50 106 LYS A O 1
ATOM 772 N N . GLN A 1 107 ? -18.544 -4.377 6.454 1.00 89.00 107 GLN A N 1
ATOM 773 C CA . GLN A 1 107 ? -18.134 -3.018 6.085 1.00 89.00 107 GLN A CA 1
ATOM 774 C C . GLN A 1 107 ? -16.652 -2.979 5.702 1.00 89.00 107 GLN A C 1
ATOM 776 O O . GLN A 1 107 ? -16.313 -2.350 4.705 1.00 89.00 107 GLN A O 1
ATOM 781 N N . THR A 1 108 ? -15.804 -3.714 6.431 1.00 88.44 108 THR A N 1
ATOM 782 C CA . THR A 1 108 ? -14.387 -3.938 6.097 1.00 88.44 108 THR A CA 1
ATOM 783 C C . THR A 1 108 ? -14.238 -4.475 4.671 1.00 88.44 108 THR A C 1
ATOM 785 O O . THR A 1 108 ? -13.575 -3.848 3.852 1.00 88.44 108 THR A O 1
ATOM 788 N N . LEU A 1 109 ? -14.936 -5.563 4.325 1.00 86.12 109 LEU A N 1
ATOM 789 C CA . LEU A 1 109 ? -14.886 -6.154 2.982 1.00 86.12 109 LEU A CA 1
ATOM 790 C C . LEU A 1 109 ? -15.425 -5.217 1.890 1.00 86.12 109 LEU A C 1
ATOM 792 O O . LEU A 1 109 ? -14.848 -5.147 0.807 1.00 86.12 109 LEU A O 1
ATOM 796 N N . CYS A 1 110 ? -16.498 -4.465 2.158 1.00 85.88 110 CYS A N 1
ATOM 797 C CA . CYS A 1 110 ? -17.009 -3.470 1.209 1.00 85.88 110 CYS A CA 1
ATOM 798 C C . CYS A 1 110 ? -16.007 -2.331 0.966 1.00 85.88 110 CYS A C 1
ATOM 800 O O . CYS A 1 110 ? -15.846 -1.894 -0.174 1.00 85.88 110 CYS A O 1
ATOM 802 N N . ASN A 1 111 ? -15.330 -1.856 2.017 1.00 93.12 111 ASN A N 1
ATOM 803 C CA . ASN A 1 111 ? -14.286 -0.843 1.893 1.00 93.12 111 ASN A CA 1
ATOM 804 C C . ASN A 1 111 ? -13.072 -1.387 1.121 1.00 93.12 111 ASN A C 1
ATOM 806 O O . ASN A 1 111 ? -12.580 -0.712 0.218 1.00 93.12 111 ASN A O 1
ATOM 810 N N . TRP A 1 112 ? -12.633 -2.616 1.404 1.00 91.75 112 TRP A N 1
ATOM 811 C CA . TRP A 1 112 ? -11.548 -3.266 0.664 1.00 91.75 112 TRP A CA 1
ATOM 812 C C . TRP A 1 112 ? -11.873 -3.406 -0.819 1.00 91.75 112 TRP A C 1
ATOM 814 O O . TRP A 1 112 ? -11.079 -2.982 -1.650 1.00 91.75 112 TRP A O 1
ATOM 824 N N . ALA A 1 113 ? -13.060 -3.912 -1.160 1.00 85.56 113 ALA A N 1
ATOM 825 C CA . ALA A 1 113 ? -13.492 -4.034 -2.550 1.00 85.56 113 ALA A CA 1
ATOM 826 C C . ALA A 1 113 ? -13.510 -2.673 -3.270 1.00 85.56 113 ALA A C 1
ATOM 828 O O . ALA A 1 113 ? -12.996 -2.557 -4.380 1.00 85.56 113 ALA A O 1
ATOM 829 N N . GLY A 1 114 ? -14.058 -1.632 -2.631 1.00 85.62 114 GLY A N 1
ATOM 830 C CA . GLY A 1 114 ? -14.125 -0.289 -3.214 1.00 85.62 114 GLY A CA 1
ATOM 831 C C . GLY A 1 114 ? -12.752 0.361 -3.391 1.00 85.62 114 GLY A C 1
ATOM 832 O O . GLY A 1 114 ? -12.457 0.889 -4.461 1.00 85.62 114 GLY A O 1
ATOM 833 N N . SER A 1 115 ? -11.901 0.296 -2.364 1.00 94.81 115 SER A N 1
ATOM 834 C CA . SER A 1 115 ? -10.565 0.907 -2.389 1.00 94.81 115 SER A CA 1
ATOM 835 C C . SER A 1 115 ? -9.632 0.168 -3.340 1.00 94.81 115 SER A C 1
ATOM 837 O O . SER A 1 115 ? -8.941 0.813 -4.118 1.00 94.81 115 SER A O 1
ATOM 839 N N . TYR A 1 116 ? -9.666 -1.166 -3.365 1.00 89.88 116 TYR A N 1
ATOM 840 C CA . TYR A 1 116 ? -8.879 -1.976 -4.295 1.00 89.88 116 TYR A CA 1
ATOM 841 C C . TYR A 1 116 ? -9.302 -1.753 -5.751 1.00 89.88 116 TYR A C 1
ATOM 843 O O . TYR A 1 116 ? -8.445 -1.537 -6.605 1.00 89.88 116 TYR A O 1
ATOM 851 N N . ALA A 1 117 ? -10.610 -1.730 -6.039 1.00 84.44 117 ALA A N 1
ATOM 852 C CA . ALA A 1 117 ? -11.115 -1.422 -7.378 1.00 84.44 117 ALA A CA 1
ATOM 853 C C . ALA A 1 117 ? -10.729 -0.002 -7.819 1.00 84.44 117 ALA A C 1
ATOM 855 O O . ALA A 1 117 ? -10.273 0.191 -8.944 1.00 84.44 117 ALA A O 1
ATOM 856 N N . GLY A 1 118 ? -10.854 0.980 -6.921 1.00 88.88 118 GLY A N 1
ATOM 857 C CA . GLY A 1 118 ? -10.398 2.345 -7.165 1.00 88.88 118 GLY A CA 1
ATOM 858 C C . GLY A 1 118 ? -8.892 2.420 -7.414 1.00 88.88 118 GLY A C 1
ATOM 859 O O . GLY A 1 118 ? -8.462 3.069 -8.362 1.00 88.88 118 GLY A O 1
ATOM 860 N N . ASN A 1 119 ? -8.088 1.721 -6.609 1.00 95.88 119 ASN A N 1
ATOM 861 C CA . ASN A 1 119 ? -6.638 1.685 -6.770 1.00 95.88 119 ASN A CA 1
ATOM 862 C C . ASN A 1 119 ? -6.233 1.058 -8.111 1.00 95.88 119 ASN A C 1
ATOM 864 O O . ASN A 1 119 ? -5.413 1.635 -8.818 1.00 95.88 119 ASN A O 1
ATOM 868 N N . LEU A 1 120 ? -6.833 -0.075 -8.491 1.00 88.19 120 LEU A N 1
ATOM 869 C CA . LEU A 1 120 ? -6.572 -0.728 -9.775 1.00 88.19 120 LEU A CA 1
ATOM 870 C C . LEU A 1 120 ? -6.944 0.185 -10.947 1.00 88.19 120 LEU A C 1
ATOM 872 O O . LEU A 1 120 ? -6.142 0.371 -11.860 1.00 88.19 120 LEU A O 1
ATOM 876 N N . LEU A 1 121 ? -8.132 0.796 -10.894 1.00 86.06 121 LEU A N 1
ATOM 877 C CA . LEU A 1 121 ? -8.598 1.730 -11.916 1.00 86.06 121 LEU A CA 1
ATOM 878 C C . LEU A 1 121 ? -7.663 2.939 -12.043 1.00 86.06 121 LEU A C 1
ATOM 880 O O . LEU A 1 121 ? -7.271 3.290 -13.152 1.00 86.06 121 LEU A O 1
ATOM 884 N N . GLY A 1 122 ? -7.291 3.563 -10.923 1.00 89.62 122 GLY A N 1
ATOM 885 C CA . GLY A 1 122 ? -6.395 4.719 -10.913 1.00 89.62 122 GLY A CA 1
ATOM 886 C C . GLY A 1 122 ? -4.995 4.384 -11.410 1.00 89.62 122 GLY A C 1
ATOM 887 O O . GLY A 1 122 ? -4.447 5.114 -12.228 1.00 89.62 122 GLY A O 1
ATOM 888 N N . ALA A 1 123 ? -4.433 3.257 -10.981 1.00 93.69 123 ALA A N 1
ATOM 889 C CA . ALA A 1 123 ? -3.113 2.821 -11.416 1.00 93.69 123 ALA A CA 1
ATOM 890 C C . ALA A 1 123 ? -3.070 2.523 -12.925 1.00 93.69 123 ALA A C 1
ATOM 892 O O . ALA A 1 123 ? -2.142 2.956 -13.607 1.00 93.69 123 ALA A O 1
ATOM 893 N N . PHE A 1 124 ? -4.102 1.863 -13.461 1.00 88.31 124 PHE A N 1
ATOM 894 C CA . PHE A 1 124 ? -4.228 1.590 -14.895 1.00 88.31 124 PHE A CA 1
ATOM 895 C C . PHE A 1 124 ? -4.401 2.877 -15.712 1.00 88.31 124 PHE A C 1
ATOM 897 O O . PHE A 1 124 ? -3.732 3.068 -16.725 1.00 88.31 124 PHE A O 1
ATOM 904 N N . LEU A 1 125 ? -5.261 3.789 -15.244 1.00 86.31 125 LEU A N 1
ATOM 905 C CA . LEU A 1 125 ? -5.441 5.123 -15.818 1.00 86.31 125 LEU A CA 1
ATOM 906 C C . LEU A 1 125 ? -4.116 5.877 -15.919 1.00 86.31 125 LEU A C 1
ATOM 908 O O . LEU A 1 125 ? -3.779 6.406 -16.977 1.00 86.31 125 LEU A O 1
ATOM 912 N N . LEU A 1 126 ? -3.350 5.901 -14.827 1.00 88.75 126 LEU A N 1
ATOM 913 C CA . LEU A 1 126 ? -2.060 6.577 -14.803 1.00 88.75 126 LEU A CA 1
ATOM 914 C C . LEU A 1 126 ? -1.027 5.867 -15.677 1.00 88.75 126 LEU A C 1
ATOM 916 O O . LEU A 1 126 ? -0.241 6.553 -16.316 1.00 88.75 126 LEU A O 1
ATOM 920 N N . ALA A 1 127 ? -1.047 4.537 -15.782 1.00 90.31 127 ALA A N 1
ATOM 921 C CA . ALA A 1 127 ? -0.196 3.815 -16.727 1.00 90.31 127 ALA A CA 1
ATOM 922 C C . ALA A 1 127 ? -0.476 4.228 -18.181 1.00 90.31 127 ALA A C 1
ATOM 924 O O . ALA A 1 127 ? 0.459 4.519 -18.921 1.00 90.31 127 ALA A O 1
ATOM 925 N N . VAL A 1 128 ? -1.749 4.326 -18.580 1.00 85.38 128 VAL A N 1
ATOM 926 C CA . VAL A 1 128 ? -2.140 4.813 -19.915 1.00 85.38 128 VAL A CA 1
ATOM 927 C C . VAL A 1 128 ? -1.655 6.245 -20.131 1.00 85.38 128 VAL A C 1
ATOM 929 O O . VAL A 1 128 ? -0.975 6.516 -21.118 1.00 85.38 128 VAL A O 1
ATOM 932 N N . VAL A 1 129 ? -1.959 7.151 -19.195 1.00 83.94 129 VAL A N 1
ATOM 933 C CA . VAL A 1 129 ? -1.576 8.567 -19.295 1.00 83.94 129 VAL A CA 1
ATOM 934 C C . VAL A 1 129 ? -0.060 8.721 -19.386 1.00 83.94 129 VAL A C 1
ATOM 936 O O . VAL A 1 129 ? 0.405 9.472 -20.237 1.00 83.94 129 VAL A O 1
ATOM 939 N N . ILE A 1 130 ? 0.700 7.992 -18.562 1.00 83.06 130 ILE A N 1
ATOM 940 C CA . ILE A 1 130 ? 2.164 8.087 -18.478 1.00 83.06 130 ILE A CA 1
ATOM 941 C C . ILE A 1 130 ? 2.858 7.443 -19.687 1.00 83.06 130 ILE A C 1
ATOM 943 O O . ILE A 1 130 ? 3.871 7.950 -20.157 1.00 83.06 130 ILE A O 1
ATOM 947 N N . ILE A 1 131 ? 2.326 6.358 -20.245 1.00 83.50 131 ILE A N 1
ATOM 948 C CA . ILE A 1 131 ? 2.948 5.732 -21.418 1.00 83.50 131 ILE A CA 1
ATOM 949 C C . ILE A 1 131 ? 2.549 6.450 -22.713 1.00 83.50 131 ILE A C 1
ATOM 951 O O . ILE A 1 131 ? 3.413 6.792 -23.517 1.00 83.50 131 ILE A O 1
ATOM 955 N N . GLN A 1 132 ? 1.258 6.733 -22.915 1.00 75.62 132 GLN A N 1
ATOM 956 C CA . GLN A 1 132 ? 0.761 7.308 -24.173 1.00 75.62 132 GLN A CA 1
ATOM 957 C C . GLN A 1 132 ? 0.984 8.819 -24.251 1.00 75.62 132 GLN A C 1
ATOM 959 O O . GLN A 1 132 ? 1.456 9.328 -25.264 1.00 75.62 132 GLN A O 1
ATOM 964 N N . GLY A 1 133 ? 0.676 9.547 -23.176 1.00 65.19 133 GLY A N 1
ATOM 965 C CA . GLY A 1 133 ? 0.828 11.003 -23.134 1.00 65.19 133 GLY A CA 1
ATOM 966 C C . GLY A 1 133 ? 2.252 11.465 -22.827 1.00 65.19 133 GLY A C 1
ATOM 967 O O . GLY A 1 133 ? 2.531 12.659 -22.875 1.00 65.19 133 GLY A O 1
ATOM 968 N N . ALA A 1 134 ? 3.141 10.540 -22.457 1.00 55.25 134 ALA A N 1
ATOM 969 C CA . ALA A 1 134 ? 4.193 10.876 -21.510 1.00 55.25 134 ALA A CA 1
ATOM 970 C C . ALA A 1 134 ? 5.509 10.106 -21.640 1.00 55.25 134 ALA A C 1
ATOM 972 O O . ALA A 1 134 ? 6.387 10.271 -20.793 1.00 55.25 134 ALA A O 1
ATOM 973 N N . HIS A 1 135 ? 5.752 9.495 -22.801 1.00 51.81 135 HIS A N 1
ATOM 974 C CA . HIS A 1 135 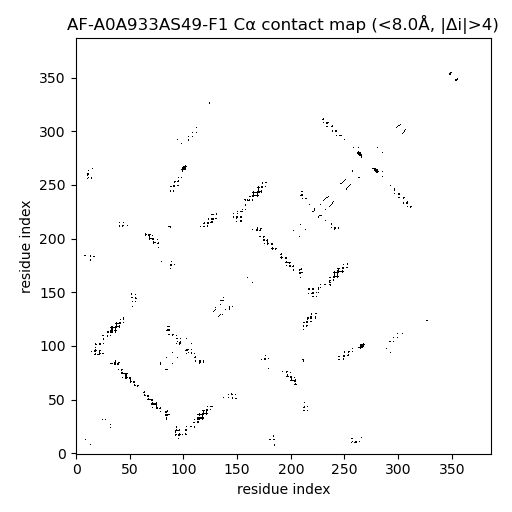? 7.121 9.407 -23.327 1.00 51.81 135 HIS A CA 1
ATOM 975 C C . HIS A 1 135 ? 7.860 10.773 -23.260 1.00 51.81 135 HIS A C 1
ATOM 977 O O . HIS A 1 135 ? 9.084 10.806 -23.193 1.00 51.81 135 HIS A O 1
ATOM 983 N N . LEU A 1 136 ? 7.109 11.888 -23.194 1.00 48.38 136 LEU A N 1
ATOM 984 C CA . LEU A 1 136 ? 7.578 13.259 -22.960 1.00 48.38 136 LEU A CA 1
ATOM 985 C C . LEU A 1 136 ? 7.483 13.774 -21.502 1.00 48.38 136 LEU A C 1
ATOM 987 O O . LEU A 1 136 ? 8.114 14.788 -21.216 1.00 48.38 136 LEU A O 1
ATOM 991 N N . LEU A 1 137 ? 6.735 13.155 -20.568 1.00 52.28 137 LEU A N 1
ATOM 992 C CA . LEU A 1 137 ? 6.584 13.693 -19.189 1.00 52.28 137 LEU A CA 1
ATOM 993 C C . LEU A 1 137 ? 7.807 13.440 -18.308 1.00 52.28 137 LEU A C 1
ATOM 995 O O . LEU A 1 137 ? 8.025 14.183 -17.356 1.00 52.28 137 LEU A O 1
ATOM 999 N N . VAL A 1 138 ? 8.620 12.434 -18.630 1.00 56.50 138 VAL A N 1
ATOM 1000 C CA . VAL A 1 138 ? 9.954 12.288 -18.021 1.00 56.50 138 VAL A CA 1
ATOM 1001 C C . VAL A 1 138 ? 10.943 13.314 -18.607 1.00 56.50 138 VAL A C 1
ATOM 1003 O O . VAL A 1 138 ? 12.037 13.496 -18.085 1.00 56.50 138 VAL A O 1
ATOM 1006 N N . GLY A 1 139 ? 10.523 14.031 -19.656 1.00 53.56 139 GLY A N 1
ATOM 1007 C CA . GLY A 1 139 ? 11.281 15.025 -20.404 1.00 53.56 139 GLY A CA 1
ATOM 1008 C C . GLY A 1 139 ? 11.783 14.476 -21.747 1.00 53.56 139 GLY A C 1
ATOM 1009 O O . GLY A 1 139 ? 12.099 13.286 -21.847 1.00 53.56 139 GLY A O 1
ATOM 1010 N N . PRO A 1 140 ? 11.897 15.317 -22.796 1.00 53.50 140 PRO A N 1
ATOM 1011 C CA . PRO A 1 140 ? 12.664 14.948 -23.983 1.00 53.50 140 PRO A CA 1
ATOM 1012 C C . PRO A 1 140 ? 14.086 14.541 -23.554 1.00 53.50 140 PRO A C 1
ATOM 1014 O O . PRO A 1 140 ? 14.674 15.195 -22.696 1.00 53.50 140 PRO A O 1
ATOM 1017 N N . MET A 1 141 ? 14.622 13.466 -24.144 1.00 61.16 141 MET A N 1
ATOM 1018 C CA . MET A 1 141 ? 15.917 12.806 -23.846 1.00 61.16 141 MET A CA 1
ATOM 1019 C C . MET A 1 141 ? 15.948 11.778 -22.698 1.00 61.16 141 MET A C 1
ATOM 1021 O O . MET A 1 141 ? 16.770 10.873 -22.758 1.00 61.16 141 MET A O 1
ATOM 1025 N N . TRP A 1 142 ? 15.063 11.841 -21.697 1.00 67.81 142 TRP A N 1
ATOM 1026 C CA . TRP A 1 142 ? 15.131 10.949 -20.514 1.00 67.81 142 TRP A CA 1
ATOM 1027 C C . TRP A 1 142 ? 14.162 9.758 -20.581 1.00 67.81 142 TRP A C 1
ATOM 1029 O O . TRP A 1 142 ? 14.258 8.810 -19.798 1.00 67.81 142 TRP A O 1
ATOM 1039 N N . GLY A 1 143 ? 13.219 9.795 -21.528 1.00 78.06 143 GLY A N 1
ATOM 1040 C CA . GLY A 1 143 ? 12.184 8.773 -21.680 1.00 78.06 143 GLY A CA 1
ATOM 1041 C C . GLY A 1 143 ? 12.737 7.373 -21.958 1.00 78.06 143 GLY A C 1
ATOM 1042 O O . GLY A 1 143 ? 12.217 6.404 -21.411 1.00 78.06 143 GLY A O 1
ATOM 1043 N N . GLU A 1 144 ? 13.807 7.245 -22.749 1.00 83.00 144 GLU A N 1
ATOM 1044 C CA . GLU A 1 144 ? 14.374 5.935 -23.099 1.00 83.00 144 GLU A CA 1
ATOM 1045 C C . GLU A 1 144 ? 14.988 5.220 -21.893 1.00 83.00 144 GLU A C 1
ATOM 1047 O O . GLU A 1 144 ? 14.692 4.047 -21.661 1.00 83.00 144 GLU A O 1
ATOM 1052 N N . GLU A 1 145 ? 15.792 5.918 -21.087 1.00 87.06 145 GLU A N 1
ATOM 1053 C CA . GLU A 1 145 ? 16.401 5.332 -19.889 1.00 87.06 145 GLU A CA 1
ATOM 1054 C C . GLU A 1 145 ? 15.346 4.966 -18.843 1.00 87.06 145 GLU A C 1
ATOM 1056 O O . GLU A 1 145 ? 15.404 3.887 -18.244 1.00 87.06 145 GLU A O 1
ATOM 1061 N N . TRP A 1 146 ? 14.342 5.829 -18.664 1.00 89.81 146 TRP A N 1
ATOM 1062 C CA . TRP A 1 146 ? 13.219 5.567 -17.772 1.00 89.81 146 TRP A CA 1
ATOM 1063 C C . TRP A 1 146 ? 12.423 4.337 -18.208 1.00 89.81 146 TRP A C 1
ATOM 1065 O O . TRP A 1 146 ? 12.167 3.443 -17.398 1.00 89.81 146 TRP A O 1
ATOM 1075 N N . VAL A 1 147 ? 12.071 4.253 -19.498 1.00 89.38 147 VAL A N 1
ATOM 1076 C CA . VAL A 1 147 ? 11.382 3.089 -20.065 1.00 89.38 147 VAL A CA 1
ATOM 1077 C C . VAL A 1 147 ? 12.260 1.849 -19.916 1.00 89.38 147 VAL A C 1
ATOM 1079 O O . VAL A 1 147 ? 11.764 0.803 -19.508 1.00 89.38 147 VAL A O 1
ATOM 1082 N N . GLY A 1 148 ? 13.566 1.949 -20.164 1.00 90.69 148 GLY A N 1
ATOM 1083 C CA . GLY A 1 148 ? 14.518 0.860 -19.957 1.00 90.69 148 GLY A CA 1
ATOM 1084 C C . GLY A 1 148 ? 14.517 0.334 -18.517 1.00 90.69 148 GLY A C 1
ATOM 1085 O O . GLY A 1 148 ? 14.446 -0.880 -18.306 1.00 90.69 148 GLY A O 1
ATOM 1086 N N . LEU A 1 149 ? 14.535 1.225 -17.521 1.00 93.38 149 LEU A N 1
ATOM 1087 C CA . LEU A 1 149 ? 14.448 0.861 -16.104 1.00 93.38 149 LEU A CA 1
ATOM 1088 C C . LEU A 1 149 ? 13.090 0.231 -15.757 1.00 93.38 149 LEU A C 1
ATOM 1090 O O . LEU A 1 149 ? 13.054 -0.820 -15.111 1.00 93.38 149 LEU A O 1
ATOM 1094 N N . LEU A 1 150 ? 11.985 0.809 -16.240 1.00 94.44 150 LEU A N 1
ATOM 1095 C CA . LEU A 1 150 ? 10.642 0.244 -16.088 1.00 94.44 150 LEU A CA 1
ATOM 1096 C C . LEU A 1 150 ? 10.585 -1.191 -16.626 1.00 94.44 150 LEU A C 1
ATOM 1098 O O . LEU A 1 150 ? 10.147 -2.092 -15.909 1.00 94.44 150 LEU A O 1
ATOM 1102 N N . LYS A 1 151 ? 11.067 -1.420 -17.855 1.00 94.31 151 LYS A N 1
ATOM 1103 C CA . LYS A 1 151 ? 11.085 -2.746 -18.487 1.00 94.31 151 LYS A CA 1
ATOM 1104 C C . LYS A 1 151 ? 11.867 -3.756 -17.651 1.00 94.31 151 LYS A C 1
ATOM 1106 O O . LYS A 1 151 ? 11.355 -4.839 -17.374 1.00 94.31 151 LYS A O 1
ATOM 1111 N N . LYS A 1 152 ? 13.073 -3.388 -17.197 1.00 95.19 152 LYS A N 1
ATOM 1112 C CA . LYS A 1 152 ? 13.914 -4.237 -16.333 1.00 95.19 152 LYS A CA 1
ATOM 1113 C C . LYS A 1 152 ? 13.194 -4.620 -15.038 1.00 95.19 152 LYS A C 1
ATOM 1115 O O . LYS A 1 152 ? 13.189 -5.791 -14.664 1.00 95.19 152 LYS A O 1
ATOM 1120 N N . ILE A 1 153 ? 12.559 -3.657 -14.368 1.00 96.62 153 ILE A N 1
ATOM 1121 C CA . ILE A 1 153 ? 11.855 -3.898 -13.102 1.00 96.62 153 ILE A CA 1
ATOM 1122 C C . ILE A 1 153 ? 10.615 -4.771 -13.309 1.00 96.62 153 ILE A C 1
ATOM 1124 O O . ILE A 1 153 ? 10.393 -5.695 -12.527 1.00 96.62 153 ILE A O 1
ATOM 1128 N N . VAL A 1 154 ? 9.818 -4.516 -14.349 1.00 97.69 154 VAL A N 1
ATOM 1129 C CA . VAL A 1 154 ? 8.616 -5.311 -14.645 1.00 97.69 154 VAL A CA 1
ATOM 1130 C C . VAL A 1 154 ? 8.987 -6.751 -14.989 1.00 97.69 154 VAL A C 1
ATOM 1132 O O . VAL A 1 154 ? 8.376 -7.666 -14.444 1.00 97.69 154 VAL A O 1
ATOM 1135 N N . LEU A 1 155 ? 10.027 -6.970 -15.803 1.00 97.19 155 LEU A N 1
ATOM 1136 C CA . LEU A 1 155 ? 10.541 -8.314 -16.093 1.00 97.19 155 LEU A CA 1
ATOM 1137 C C . LEU A 1 155 ? 11.017 -9.029 -14.823 1.00 97.19 155 LEU A C 1
ATOM 1139 O O . LEU A 1 155 ? 10.630 -10.171 -14.583 1.00 97.19 155 LEU A O 1
ATOM 1143 N N . ALA A 1 156 ? 11.789 -8.348 -13.969 1.00 96.81 156 ALA A N 1
ATOM 1144 C CA . ALA A 1 156 ? 12.243 -8.921 -12.705 1.00 96.81 156 ALA A CA 1
ATOM 1145 C C . ALA A 1 156 ? 11.059 -9.322 -11.805 1.00 96.81 156 ALA A C 1
ATOM 1147 O O . ALA A 1 156 ? 11.028 -10.434 -11.282 1.00 96.81 156 ALA A O 1
ATOM 1148 N N . LYS A 1 157 ? 10.040 -8.463 -11.681 1.00 97.62 157 LYS A N 1
ATOM 1149 C CA . LYS A 1 157 ? 8.824 -8.742 -10.897 1.00 97.62 157 LYS A CA 1
ATOM 1150 C C . LYS A 1 157 ? 7.961 -9.858 -11.486 1.00 97.62 157 LYS A C 1
ATOM 1152 O O . LYS A 1 157 ? 7.359 -10.616 -10.728 1.00 97.62 157 LYS A O 1
ATOM 1157 N N . ALA A 1 158 ? 7.890 -9.957 -12.812 1.00 96.12 158 ALA A N 1
ATOM 1158 C CA . ALA A 1 158 ? 7.169 -11.017 -13.513 1.00 96.12 158 ALA A CA 1
ATOM 1159 C C . ALA A 1 158 ? 7.870 -12.380 -13.402 1.00 96.12 158 ALA A C 1
ATOM 1161 O O . ALA A 1 158 ? 7.211 -13.412 -13.500 1.00 96.12 158 ALA A O 1
ATOM 1162 N N . SER A 1 159 ? 9.190 -12.381 -13.184 1.00 96.00 159 SER A N 1
ATOM 1163 C CA . SER A 1 159 ? 10.001 -13.594 -13.025 1.00 96.00 159 SER A CA 1
ATOM 1164 C C . SER A 1 159 ? 9.959 -14.208 -11.620 1.00 96.00 159 SER A C 1
ATOM 1166 O O . SER A 1 159 ? 10.466 -15.311 -11.420 1.00 96.00 159 SER A O 1
ATOM 1168 N N . LEU A 1 160 ? 9.356 -13.520 -10.642 1.00 95.62 160 LEU A N 1
ATOM 1169 C CA . LEU A 1 160 ? 9.223 -14.034 -9.280 1.00 95.62 160 LEU A CA 1
ATOM 1170 C C . LEU A 1 160 ? 8.340 -15.284 -9.249 1.00 95.62 160 LEU A C 1
ATOM 1172 O O . LEU A 1 160 ? 7.282 -15.338 -9.878 1.00 95.62 160 LEU A O 1
ATOM 1176 N N . SER A 1 161 ? 8.731 -16.264 -8.433 1.00 95.19 161 SER A N 1
ATOM 1177 C CA . SER A 1 161 ? 7.814 -17.352 -8.091 1.00 95.19 161 SER A CA 1
ATOM 1178 C C . SER A 1 161 ? 6.629 -16.804 -7.275 1.00 95.19 161 SER A C 1
ATOM 1180 O O . SER A 1 161 ? 6.820 -15.886 -6.468 1.00 95.19 161 SER A O 1
ATOM 1182 N N . PRO A 1 162 ? 5.414 -17.377 -7.395 1.00 87.38 162 PRO A N 1
ATOM 1183 C CA . PRO A 1 162 ? 4.265 -16.926 -6.607 1.00 87.38 162 PRO A CA 1
ATOM 1184 C C . PRO A 1 162 ? 4.516 -16.942 -5.092 1.00 87.38 162 PRO A C 1
ATOM 1186 O O . PRO A 1 162 ? 4.064 -16.053 -4.374 1.00 87.38 162 PRO A O 1
ATOM 1189 N N . LEU A 1 163 ? 5.279 -17.923 -4.595 1.00 90.94 163 LEU A N 1
ATOM 1190 C CA . LEU A 1 163 ? 5.621 -18.022 -3.176 1.00 90.94 163 LEU A CA 1
ATOM 1191 C C . LEU A 1 163 ? 6.552 -16.887 -2.729 1.00 90.94 163 LEU A C 1
ATOM 1193 O O . LEU A 1 163 ? 6.354 -16.298 -1.667 1.00 90.94 163 LEU A O 1
ATOM 1197 N N . GLU A 1 164 ? 7.545 -16.546 -3.548 1.00 96.56 164 GLU A N 1
ATOM 1198 C CA . GLU A 1 164 ? 8.434 -15.421 -3.269 1.00 96.56 164 GLU A CA 1
ATOM 1199 C C . GLU A 1 164 ? 7.675 -14.088 -3.301 1.00 96.56 164 GLU A C 1
ATOM 1201 O O . GLU A 1 164 ? 7.812 -13.275 -2.385 1.00 96.56 164 GLU A O 1
ATOM 1206 N N . ALA A 1 165 ? 6.824 -13.884 -4.312 1.00 95.38 165 ALA A N 1
ATOM 1207 C CA . ALA A 1 165 ? 5.980 -12.698 -4.430 1.00 95.38 165 ALA A CA 1
ATOM 1208 C C . ALA A 1 165 ? 5.048 -12.537 -3.212 1.00 95.38 165 ALA A C 1
ATOM 1210 O O . ALA A 1 165 ? 4.882 -11.432 -2.692 1.00 95.38 165 ALA A O 1
ATOM 1211 N N . PHE A 1 166 ? 4.509 -13.646 -2.699 1.00 91.81 166 PHE A N 1
ATOM 1212 C CA . PHE A 1 166 ? 3.701 -13.678 -1.482 1.00 91.81 166 PHE A CA 1
ATOM 1213 C C . PHE A 1 166 ? 4.476 -13.209 -0.242 1.00 91.81 166 PHE A C 1
ATOM 1215 O O . PHE A 1 166 ? 4.031 -12.285 0.444 1.00 91.81 166 PHE A O 1
ATOM 1222 N N . PHE A 1 167 ? 5.655 -13.778 0.038 1.00 95.12 167 PHE A N 1
ATOM 1223 C CA . PHE A 1 167 ? 6.445 -13.380 1.210 1.00 95.12 167 PHE A CA 1
ATOM 1224 C C . PHE A 1 167 ? 6.971 -11.946 1.108 1.00 95.12 167 PHE A C 1
ATOM 1226 O O . PHE A 1 167 ? 6.910 -11.197 2.087 1.00 95.12 167 PHE A O 1
ATOM 1233 N N . ARG A 1 168 ? 7.410 -11.515 -0.082 1.00 98.25 168 ARG A N 1
ATOM 1234 C CA . ARG A 1 168 ? 7.756 -10.107 -0.331 1.00 98.25 168 ARG A CA 1
ATOM 1235 C C . ARG A 1 168 ? 6.554 -9.186 -0.107 1.00 98.25 168 ARG A C 1
ATOM 1237 O O . ARG A 1 168 ? 6.734 -8.077 0.394 1.00 98.25 168 ARG A O 1
ATOM 1244 N N . GLY A 1 169 ? 5.345 -9.647 -0.430 1.00 97.62 169 GLY A N 1
ATOM 1245 C CA . GLY A 1 169 ? 4.091 -8.951 -0.149 1.00 97.62 169 GLY A CA 1
ATOM 1246 C C . GLY A 1 169 ? 3.818 -8.770 1.346 1.00 97.62 169 GLY A C 1
ATOM 1247 O O . GLY A 1 169 ? 3.439 -7.677 1.768 1.00 97.62 169 GLY A O 1
ATOM 1248 N N . ILE A 1 170 ? 4.056 -9.799 2.165 1.00 95.38 170 ILE A N 1
ATOM 1249 C CA . ILE A 1 170 ? 3.918 -9.705 3.631 1.00 95.38 170 ILE A CA 1
ATOM 1250 C C . ILE A 1 170 ? 4.872 -8.648 4.189 1.00 95.38 170 ILE A C 1
ATOM 1252 O O . ILE A 1 170 ? 4.451 -7.749 4.917 1.00 95.38 170 ILE A O 1
ATOM 1256 N N . LEU A 1 171 ? 6.154 -8.744 3.828 1.00 97.69 171 LEU A N 1
ATOM 1257 C CA . LEU A 1 171 ? 7.191 -7.850 4.343 1.00 97.69 171 LEU A CA 1
ATOM 1258 C C . LEU A 1 171 ? 6.964 -6.399 3.905 1.00 97.69 171 LEU A C 1
ATOM 1260 O O . LEU A 1 171 ? 7.164 -5.482 4.701 1.00 97.69 171 LEU A O 1
ATOM 1264 N N . CYS A 1 172 ? 6.521 -6.185 2.660 1.00 98.31 172 CYS A N 1
ATOM 1265 C CA . CYS A 1 172 ? 6.197 -4.852 2.158 1.00 98.31 172 CYS A CA 1
ATOM 1266 C C . CYS A 1 172 ? 5.152 -4.182 3.043 1.00 98.31 172 CYS A C 1
ATOM 1268 O O . CYS A 1 172 ? 5.350 -3.065 3.521 1.00 98.31 172 CYS A O 1
ATOM 1270 N N . ILE A 1 173 ? 4.049 -4.886 3.281 1.00 96.62 173 ILE A N 1
ATOM 1271 C CA . ILE A 1 173 ? 2.931 -4.302 4.000 1.00 96.62 173 ILE A CA 1
ATOM 1272 C C . ILE A 1 173 ? 3.225 -4.127 5.474 1.00 96.62 173 ILE A C 1
ATOM 1274 O O . ILE A 1 173 ? 2.730 -3.176 6.056 1.00 96.62 173 ILE A O 1
ATOM 1278 N N . TRP A 1 174 ? 4.060 -4.984 6.067 1.00 95.19 174 TRP A N 1
ATOM 1279 C CA . TRP A 1 174 ? 4.488 -4.778 7.442 1.00 95.19 174 TRP A CA 1
ATOM 1280 C C . TRP A 1 174 ? 5.121 -3.390 7.573 1.00 95.19 174 TRP A C 1
ATOM 1282 O O . TRP A 1 174 ? 4.732 -2.615 8.441 1.00 95.19 174 TRP A O 1
ATOM 1292 N N . LEU A 1 175 ? 6.024 -3.021 6.663 1.00 96.88 175 LEU A N 1
ATOM 1293 C CA . LEU A 1 175 ? 6.648 -1.699 6.676 1.00 96.88 175 LEU A CA 1
ATOM 1294 C C . LEU A 1 175 ? 5.651 -0.567 6.373 1.00 96.88 175 LEU A C 1
ATOM 1296 O O . LEU A 1 175 ? 5.674 0.453 7.060 1.00 96.88 175 LEU A O 1
ATOM 1300 N N . VAL A 1 176 ? 4.755 -0.738 5.397 1.00 96.38 176 VAL A N 1
ATOM 1301 C CA . VAL A 1 176 ? 3.729 0.274 5.063 1.00 96.38 176 VAL A CA 1
ATOM 1302 C C . VAL A 1 176 ? 2.772 0.514 6.230 1.00 96.38 176 VAL A C 1
ATOM 1304 O O . VAL A 1 176 ? 2.520 1.657 6.607 1.00 96.38 176 VAL A O 1
ATOM 1307 N N . ASP A 1 177 ? 2.273 -0.551 6.843 1.00 95.69 177 ASP A N 1
ATOM 1308 C CA . ASP A 1 177 ? 1.336 -0.470 7.957 1.00 95.69 177 ASP A CA 1
ATOM 1309 C C . ASP A 1 177 ? 2.026 -0.038 9.249 1.00 95.69 177 ASP A C 1
ATOM 1311 O O . ASP A 1 177 ? 1.407 0.636 10.067 1.00 95.69 177 ASP A O 1
ATOM 1315 N N . LEU A 1 178 ? 3.322 -0.318 9.412 1.00 92.81 178 LEU A N 1
ATOM 1316 C CA . LEU A 1 178 ? 4.133 0.286 10.465 1.00 92.81 178 LEU A CA 1
ATOM 1317 C C . LEU A 1 178 ? 4.225 1.809 10.287 1.00 92.81 178 LEU A C 1
ATOM 1319 O O . LEU A 1 178 ? 4.043 2.535 11.263 1.00 92.81 178 LEU A O 1
ATOM 1323 N N . ALA A 1 179 ? 4.448 2.301 9.064 1.00 93.56 179 ALA A N 1
ATOM 1324 C CA . ALA A 1 179 ? 4.424 3.734 8.762 1.00 93.56 179 ALA A CA 1
ATOM 1325 C C . ALA A 1 179 ? 3.059 4.362 9.093 1.00 93.56 179 ALA A C 1
ATOM 1327 O O . ALA A 1 179 ? 2.995 5.394 9.765 1.00 93.56 179 ALA A O 1
ATOM 1328 N N . VAL A 1 180 ? 1.958 3.724 8.681 1.00 92.38 180 VAL A N 1
ATOM 1329 C CA . VAL A 1 180 ? 0.593 4.189 8.981 1.00 92.38 180 VAL A CA 1
ATOM 1330 C C . VAL A 1 180 ? 0.321 4.173 10.489 1.00 92.38 180 VAL A C 1
ATOM 1332 O O . VAL A 1 180 ? -0.163 5.161 11.041 1.00 92.38 180 VAL A O 1
ATOM 1335 N N . TRP A 1 181 ? 0.677 3.090 11.179 1.00 91.75 181 TRP A N 1
ATOM 1336 C CA . TRP A 1 181 ? 0.543 2.949 12.629 1.00 91.75 181 TRP A CA 1
ATOM 1337 C C . TRP A 1 181 ? 1.304 4.039 13.388 1.00 91.75 181 TRP A C 1
ATOM 1339 O O . TRP A 1 181 ? 0.747 4.699 14.265 1.00 91.75 181 TRP A O 1
ATOM 1349 N N . GLN A 1 182 ? 2.567 4.275 13.028 1.00 90.25 182 GLN A N 1
ATOM 1350 C CA . GLN A 1 182 ? 3.382 5.332 13.624 1.00 90.25 182 GLN A CA 1
ATOM 1351 C C . GLN A 1 182 ? 2.807 6.724 13.331 1.00 90.25 182 GLN A C 1
ATOM 1353 O O . GLN A 1 182 ? 2.782 7.573 14.221 1.00 90.25 182 GLN A O 1
ATOM 1358 N N . ALA A 1 183 ? 2.268 6.953 12.131 1.00 88.25 183 ALA A N 1
ATOM 1359 C CA . ALA A 1 183 ? 1.617 8.213 11.788 1.00 88.25 183 ALA A CA 1
ATOM 1360 C C . ALA A 1 183 ? 0.368 8.494 12.644 1.00 88.25 183 ALA A C 1
ATOM 1362 O O . ALA A 1 183 ? 0.100 9.656 12.952 1.00 88.25 183 ALA A O 1
ATOM 1363 N N . TYR A 1 184 ? -0.374 7.467 13.075 1.00 86.88 184 TYR A N 1
ATOM 1364 C CA . TYR A 1 184 ? -1.494 7.629 14.015 1.00 86.88 184 TYR A CA 1
ATOM 1365 C C . TYR A 1 184 ? -1.062 7.994 15.439 1.00 86.88 184 TYR A C 1
ATOM 1367 O O . TYR A 1 184 ? -1.877 8.519 16.188 1.00 86.88 184 TYR A O 1
ATOM 1375 N N . ARG A 1 185 ? 0.209 7.769 15.791 1.00 86.44 185 ARG A N 1
ATOM 1376 C CA . ARG A 1 185 ? 0.800 8.110 17.100 1.00 86.44 185 ARG A CA 1
ATOM 1377 C C . ARG A 1 185 ? 1.424 9.505 17.131 1.00 86.44 185 ARG A C 1
ATOM 1379 O O . ARG A 1 185 ? 1.854 9.973 18.181 1.00 86.44 185 ARG A O 1
ATOM 1386 N N . ALA A 1 186 ? 1.521 10.157 15.975 1.00 84.56 186 ALA A N 1
ATOM 1387 C CA . ALA A 1 186 ? 2.101 11.482 15.832 1.00 84.56 186 ALA A CA 1
ATOM 1388 C C . ALA A 1 186 ? 1.021 12.570 15.763 1.00 84.56 186 ALA A C 1
ATOM 1390 O O . ALA A 1 186 ? 0.010 12.434 15.067 1.00 84.56 186 ALA A O 1
ATOM 1391 N N . LYS A 1 187 ? 1.263 13.691 16.452 1.00 79.31 187 LYS A N 1
ATOM 1392 C CA . LYS A 1 187 ? 0.307 14.809 16.563 1.00 79.31 187 LYS A CA 1
ATOM 1393 C C . LYS A 1 187 ? 0.526 15.899 15.517 1.00 79.31 187 LYS A C 1
ATOM 1395 O O . LYS A 1 187 ? -0.430 16.555 15.110 1.00 79.31 187 LYS A O 1
ATOM 1400 N N . ASP A 1 188 ? 1.761 16.078 15.062 1.00 81.56 188 ASP A N 1
ATOM 1401 C CA . ASP A 1 188 ? 2.145 17.079 14.071 1.00 81.56 188 ASP A CA 1
ATOM 1402 C C . ASP A 1 188 ? 2.522 16.447 12.720 1.00 81.56 188 ASP A C 1
ATOM 1404 O O . ASP A 1 188 ? 2.832 15.257 12.619 1.00 81.56 188 ASP A O 1
ATOM 1408 N N . LEU A 1 189 ? 2.464 17.254 11.658 1.00 80.19 189 LEU A N 1
ATOM 1409 C CA . LEU A 1 189 ? 2.719 16.786 10.295 1.00 80.19 189 LEU A CA 1
ATOM 1410 C C . LEU A 1 189 ? 4.191 16.427 10.055 1.00 80.19 189 LEU A C 1
ATOM 1412 O O . LEU A 1 189 ? 4.452 15.492 9.302 1.00 80.19 189 LEU A O 1
ATOM 1416 N N . THR A 1 190 ? 5.136 17.115 10.697 1.00 82.25 190 THR A N 1
ATOM 1417 C CA . THR A 1 190 ? 6.574 16.858 10.533 1.00 82.25 190 THR A CA 1
ATOM 1418 C C . THR A 1 190 ? 6.943 15.474 11.054 1.00 82.25 190 THR A C 1
ATOM 1420 O O . THR A 1 190 ? 7.579 14.696 10.344 1.00 82.25 190 THR A O 1
ATOM 1423 N N . SER A 1 191 ? 6.477 15.113 12.251 1.00 83.62 191 SER A N 1
ATOM 1424 C CA . SER A 1 191 ? 6.660 13.764 12.793 1.00 83.62 191 SER A CA 1
ATOM 1425 C C . SER A 1 191 ? 6.020 12.705 11.892 1.00 83.62 191 SER A C 1
ATOM 1427 O O . SER A 1 191 ? 6.654 11.696 11.592 1.00 83.62 191 SER A O 1
ATOM 1429 N N . LYS A 1 192 ? 4.790 12.938 11.402 1.00 84.69 192 LYS A N 1
ATOM 1430 C CA . LYS A 1 192 ? 4.123 12.007 10.470 1.00 84.69 192 LYS A CA 1
ATOM 1431 C C . LYS A 1 192 ? 4.932 11.808 9.195 1.00 84.69 192 LYS A C 1
ATOM 1433 O O . LYS A 1 192 ? 5.079 10.676 8.752 1.00 84.69 192 LYS A O 1
ATOM 1438 N N . PHE A 1 193 ? 5.472 12.888 8.634 1.00 83.12 193 PHE A N 1
ATOM 1439 C CA . PHE A 1 193 ? 6.311 12.832 7.443 1.00 83.12 193 PHE A CA 1
ATOM 1440 C C . PHE A 1 193 ? 7.497 11.888 7.661 1.00 83.12 193 PHE A C 1
ATOM 1442 O O . PHE A 1 193 ? 7.656 10.934 6.906 1.00 83.12 193 PHE A O 1
ATOM 1449 N N . LEU A 1 194 ? 8.279 12.094 8.727 1.00 85.50 194 LEU A N 1
ATOM 1450 C CA . LEU A 1 194 ? 9.463 11.277 9.021 1.00 85.50 194 LEU A CA 1
ATOM 1451 C C . LEU A 1 194 ? 9.113 9.811 9.316 1.00 85.50 194 LEU A C 1
ATOM 1453 O O . LEU A 1 194 ? 9.774 8.907 8.807 1.00 85.50 194 LEU A O 1
ATOM 1457 N N . LEU A 1 195 ? 8.056 9.568 10.096 1.00 89.38 195 LEU A N 1
ATOM 1458 C CA . LEU A 1 195 ? 7.618 8.218 10.472 1.00 89.38 195 LEU A CA 1
ATOM 1459 C C . LEU A 1 195 ? 7.051 7.425 9.289 1.00 89.38 195 LEU A C 1
ATOM 1461 O O . LEU A 1 195 ? 7.180 6.206 9.246 1.00 89.38 195 LEU A O 1
ATOM 1465 N N . ILE A 1 196 ? 6.462 8.104 8.303 1.00 91.12 196 ILE A N 1
ATOM 1466 C CA . ILE A 1 196 ? 6.064 7.474 7.042 1.00 91.12 196 ILE A CA 1
ATOM 1467 C C . ILE A 1 196 ? 7.285 7.258 6.146 1.00 91.12 196 ILE A C 1
ATOM 1469 O O . ILE A 1 196 ? 7.378 6.234 5.466 1.00 91.12 196 ILE A O 1
ATOM 1473 N N . TRP A 1 197 ? 8.226 8.205 6.147 1.00 92.69 197 TRP A N 1
ATOM 1474 C CA . TRP A 1 197 ? 9.351 8.218 5.223 1.00 92.69 197 TRP A CA 1
ATOM 1475 C C . TRP A 1 197 ? 10.252 6.990 5.370 1.00 92.69 197 TRP A C 1
ATOM 1477 O O . TRP A 1 197 ? 10.453 6.278 4.389 1.00 92.69 197 TRP A O 1
ATOM 1487 N N . PHE A 1 198 ? 10.733 6.682 6.581 1.00 93.31 198 PHE A N 1
ATOM 1488 C CA . PHE A 1 198 ? 11.717 5.607 6.782 1.00 93.31 198 PHE A CA 1
ATOM 1489 C C . PHE A 1 198 ? 11.210 4.199 6.416 1.00 93.31 198 PHE A C 1
ATOM 1491 O O . PHE A 1 198 ? 11.909 3.504 5.674 1.00 93.31 198 PHE A O 1
ATOM 1498 N N . PRO A 1 199 ? 10.022 3.741 6.862 1.00 95.44 199 PRO A N 1
ATOM 1499 C CA . PRO A 1 199 ? 9.529 2.416 6.482 1.00 95.44 199 PRO A CA 1
ATOM 1500 C C . PRO A 1 199 ? 9.198 2.323 4.988 1.00 95.44 199 PRO A C 1
ATOM 1502 O O . PRO A 1 199 ? 9.434 1.289 4.360 1.00 95.44 199 PRO A O 1
ATOM 1505 N N . THR A 1 200 ? 8.704 3.418 4.400 1.00 96.00 200 THR A N 1
ATOM 1506 C CA . THR A 1 200 ? 8.391 3.484 2.966 1.00 96.00 200 THR A CA 1
ATOM 1507 C C . THR A 1 200 ? 9.651 3.412 2.108 1.00 96.00 200 THR A C 1
ATOM 1509 O O . THR A 1 200 ? 9.702 2.654 1.140 1.00 96.00 200 THR A O 1
ATOM 1512 N N . PHE A 1 201 ? 10.690 4.146 2.511 1.00 92.75 201 PHE A N 1
ATOM 1513 C CA . PHE A 1 201 ? 12.029 4.066 1.937 1.00 92.75 201 PHE A CA 1
ATOM 1514 C C . PHE A 1 201 ? 12.544 2.624 1.975 1.00 92.75 201 PHE A C 1
ATOM 1516 O O . PHE A 1 201 ? 12.962 2.082 0.950 1.00 92.75 201 PHE A O 1
ATOM 1523 N N . ALA A 1 202 ? 12.464 1.987 3.148 1.00 95.06 202 ALA A N 1
ATOM 1524 C CA . ALA A 1 202 ? 13.010 0.658 3.369 1.00 95.06 202 ALA A CA 1
ATOM 1525 C C . ALA A 1 202 ? 12.360 -0.389 2.457 1.00 95.06 202 ALA A C 1
ATOM 1527 O O . ALA A 1 202 ? 13.078 -1.130 1.790 1.00 95.06 202 ALA A O 1
ATOM 1528 N N . PHE A 1 203 ? 11.024 -0.444 2.366 1.00 96.12 203 PHE A N 1
ATOM 1529 C CA . PHE A 1 203 ? 10.388 -1.480 1.543 1.00 96.12 203 PHE A CA 1
ATOM 1530 C C . PHE A 1 203 ? 10.726 -1.316 0.058 1.00 96.12 203 PHE A C 1
ATOM 1532 O O . PHE A 1 203 ? 10.903 -2.314 -0.646 1.00 96.12 203 PHE A O 1
ATOM 1539 N N . PHE A 1 204 ? 10.811 -0.068 -0.413 1.00 94.31 204 PHE A N 1
ATOM 1540 C CA . PHE A 1 204 ? 11.070 0.221 -1.816 1.00 94.31 204 PHE A CA 1
ATOM 1541 C C . PHE A 1 204 ? 12.524 -0.091 -2.181 1.00 94.31 204 PHE A C 1
ATOM 1543 O O . PHE A 1 204 ? 12.771 -0.793 -3.160 1.00 94.31 204 PHE A O 1
ATOM 1550 N N . ALA A 1 205 ? 13.482 0.331 -1.347 1.00 93.38 205 ALA A N 1
ATOM 1551 C CA . ALA A 1 205 ? 14.905 0.041 -1.535 1.00 93.38 205 ALA A CA 1
ATOM 1552 C C . ALA A 1 205 ? 15.221 -1.466 -1.445 1.00 93.38 205 ALA A C 1
ATOM 1554 O O . ALA A 1 205 ? 16.064 -1.974 -2.189 1.00 93.38 205 ALA A O 1
ATOM 1555 N N . LEU A 1 206 ? 14.513 -2.200 -0.578 1.00 96.00 206 LEU A N 1
ATOM 1556 C CA . LEU A 1 206 ? 14.615 -3.659 -0.463 1.00 96.00 206 LEU A CA 1
ATOM 1557 C C . LEU A 1 206 ? 13.983 -4.407 -1.651 1.00 96.00 206 LEU A C 1
ATOM 1559 O O . LEU A 1 206 ? 14.225 -5.602 -1.817 1.00 96.00 206 LEU A O 1
ATOM 1563 N N . GLY A 1 207 ? 13.195 -3.732 -2.495 1.00 94.88 207 GLY A N 1
ATOM 1564 C CA . GLY A 1 207 ? 12.515 -4.354 -3.632 1.00 94.88 207 GLY A CA 1
ATOM 1565 C C . GLY A 1 207 ? 11.391 -5.305 -3.211 1.00 94.88 207 GLY A C 1
ATOM 1566 O O . GLY A 1 207 ? 11.227 -6.373 -3.806 1.00 94.88 207 GLY A O 1
ATOM 1567 N N . LEU A 1 208 ? 10.648 -4.946 -2.161 1.00 98.12 208 LEU A N 1
ATOM 1568 C CA . LEU A 1 208 ? 9.477 -5.700 -1.713 1.00 98.12 208 LEU A CA 1
ATOM 1569 C C . LEU A 1 208 ? 8.265 -5.442 -2.630 1.00 98.12 208 LEU A C 1
ATOM 1571 O O . LEU A 1 208 ? 8.266 -4.534 -3.466 1.00 98.12 208 LEU A O 1
ATOM 1575 N N . GLU A 1 209 ? 7.223 -6.265 -2.503 1.00 98.31 209 GLU A N 1
ATOM 1576 C CA . GLU A 1 209 ? 6.090 -6.256 -3.435 1.00 98.31 209 GLU A CA 1
ATOM 1577 C C . GLU A 1 209 ? 4.862 -5.534 -2.856 1.00 98.31 209 GLU A C 1
ATOM 1579 O O . GLU A 1 209 ? 4.238 -5.993 -1.899 1.00 98.31 209 GLU A O 1
ATOM 1584 N N . HIS A 1 210 ? 4.479 -4.413 -3.474 1.00 98.31 210 HIS A N 1
ATOM 1585 C CA . HIS A 1 210 ? 3.282 -3.651 -3.115 1.00 98.31 210 HIS A CA 1
ATOM 1586 C C . HIS A 1 210 ? 2.229 -3.776 -4.215 1.00 98.31 210 HIS A C 1
ATOM 1588 O O . HIS A 1 210 ? 2.416 -3.248 -5.313 1.00 98.31 210 HIS A O 1
ATOM 1594 N N . SER A 1 211 ? 1.089 -4.400 -3.916 1.00 96.62 211 SER A N 1
ATOM 1595 C CA . SER A 1 211 ? 0.042 -4.683 -4.911 1.00 96.62 211 SER A CA 1
ATOM 1596 C C . SER A 1 211 ? -0.383 -3.445 -5.706 1.00 96.62 211 SER A C 1
ATOM 1598 O O . SER A 1 211 ? -0.369 -3.488 -6.930 1.00 96.62 211 SER A O 1
ATOM 1600 N N . VAL A 1 212 ? -0.659 -2.309 -5.053 1.00 97.94 212 VAL A N 1
ATOM 1601 C CA . VAL A 1 212 ? -1.085 -1.073 -5.751 1.00 97.94 212 VAL A CA 1
ATOM 1602 C C . VAL A 1 212 ? 0.012 -0.459 -6.629 1.00 97.94 212 VAL A C 1
ATOM 1604 O O . VAL A 1 212 ? -0.293 0.132 -7.658 1.00 97.94 212 VAL A O 1
ATOM 1607 N N . VAL A 1 213 ? 1.291 -0.624 -6.273 1.00 98.25 213 VAL A N 1
ATOM 1608 C CA . VAL A 1 213 ? 2.393 -0.150 -7.129 1.00 98.25 213 VAL A CA 1
ATOM 1609 C C . VAL A 1 213 ? 2.509 -1.066 -8.345 1.00 98.25 213 VAL A C 1
ATOM 1611 O O . VAL A 1 213 ? 2.662 -0.594 -9.468 1.00 98.25 213 VAL A O 1
ATOM 1614 N N . ASN A 1 214 ? 2.343 -2.376 -8.149 1.00 98.06 214 ASN A N 1
ATOM 1615 C CA . ASN A 1 214 ? 2.342 -3.350 -9.237 1.00 98.06 214 ASN A CA 1
ATOM 1616 C C . ASN A 1 214 ? 1.158 -3.150 -10.198 1.00 98.06 214 ASN A C 1
ATOM 1618 O O . ASN A 1 214 ? 1.331 -3.338 -11.399 1.00 98.06 214 ASN A O 1
ATOM 1622 N N . MET A 1 215 ? -0.001 -2.687 -9.705 1.00 96.44 215 MET A N 1
ATOM 1623 C CA . MET A 1 215 ? -1.140 -2.275 -10.544 1.00 96.44 215 MET A CA 1
ATOM 1624 C C . MET A 1 215 ? -0.812 -1.129 -11.504 1.00 96.44 215 MET A C 1
ATOM 1626 O O . MET A 1 215 ? -1.534 -0.946 -12.476 1.00 96.44 215 MET A O 1
ATOM 1630 N N . PHE A 1 216 ? 0.244 -0.357 -11.243 1.00 96.88 216 PHE A N 1
ATOM 1631 C CA . PHE A 1 216 ? 0.753 0.657 -12.164 1.00 96.88 216 PHE A CA 1
ATOM 1632 C C . PHE A 1 216 ? 1.889 0.092 -13.024 1.00 96.88 216 PHE A C 1
ATOM 1634 O O . PHE A 1 216 ? 1.832 0.178 -14.249 1.00 96.88 216 PHE A O 1
ATOM 1641 N N . LEU A 1 217 ? 2.894 -0.526 -12.391 1.00 97.19 217 LEU A N 1
ATOM 1642 C CA . LEU A 1 217 ? 4.112 -0.987 -13.062 1.00 97.19 217 LEU A CA 1
ATOM 1643 C C . LEU A 1 217 ? 3.837 -1.990 -14.181 1.00 97.19 217 LEU A C 1
ATOM 1645 O O . LEU A 1 217 ? 4.382 -1.835 -15.268 1.00 97.19 217 LEU A O 1
ATOM 1649 N N . PHE A 1 218 ? 3.011 -3.009 -13.934 1.00 96.31 218 PHE A N 1
ATOM 1650 C CA . PHE A 1 218 ? 2.757 -4.042 -14.937 1.00 96.31 218 PHE A CA 1
ATOM 1651 C C . PHE A 1 218 ? 2.008 -3.491 -16.154 1.00 96.31 218 PHE A C 1
ATOM 1653 O O . PHE A 1 218 ? 2.536 -3.647 -17.254 1.00 96.31 218 PHE A O 1
ATOM 1660 N N . PRO A 1 219 ? 0.858 -2.794 -16.013 1.00 93.00 219 PRO A N 1
ATOM 1661 C CA . PRO A 1 219 ? 0.224 -2.149 -17.160 1.00 93.00 219 PRO A CA 1
ATOM 1662 C C . PRO A 1 219 ? 1.164 -1.188 -17.893 1.00 93.00 219 PRO A C 1
ATOM 1664 O O . PRO A 1 219 ? 1.250 -1.249 -19.115 1.00 93.00 219 PRO A O 1
ATOM 1667 N N . ALA A 1 220 ? 1.926 -0.359 -17.169 1.00 92.69 220 ALA A N 1
ATOM 1668 C CA . ALA A 1 220 ? 2.875 0.565 -17.786 1.00 92.69 220 ALA A CA 1
ATOM 1669 C C . A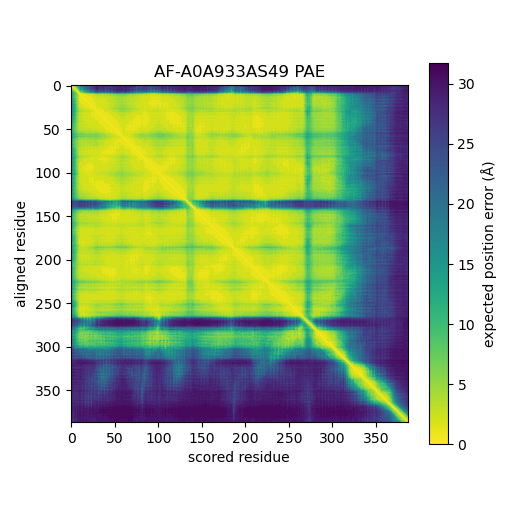LA A 1 220 ? 3.961 -0.175 -18.588 1.00 92.69 220 ALA A C 1
ATOM 1671 O O . ALA A 1 220 ? 4.258 0.200 -19.719 1.00 92.69 220 ALA A O 1
ATOM 1672 N N . GLY A 1 221 ? 4.529 -1.254 -18.040 1.00 93.25 221 GLY A N 1
ATOM 1673 C CA . GLY A 1 221 ? 5.526 -2.077 -18.725 1.00 93.25 221 GLY A CA 1
ATOM 1674 C C . GLY A 1 221 ? 4.967 -2.781 -19.960 1.00 93.25 221 GLY A C 1
ATOM 1675 O O . GLY A 1 221 ? 5.600 -2.755 -21.012 1.00 93.25 221 GLY A O 1
ATOM 1676 N N . ILE A 1 222 ? 3.767 -3.359 -19.862 1.00 91.69 222 ILE A N 1
ATOM 1677 C CA . ILE A 1 222 ? 3.089 -4.016 -20.989 1.00 91.69 222 ILE A CA 1
A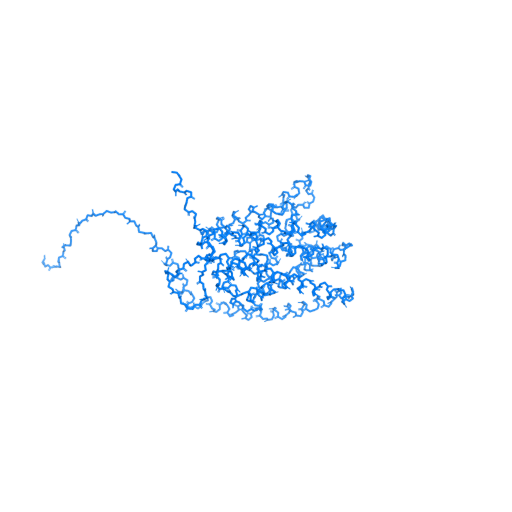TOM 1678 C C . ILE A 1 222 ? 2.828 -3.003 -22.109 1.00 91.69 222 ILE A C 1
ATOM 1680 O O . ILE A 1 222 ? 3.174 -3.261 -23.259 1.00 91.69 222 ILE A O 1
ATOM 1684 N N . PHE A 1 223 ? 2.304 -1.816 -21.787 1.00 88.69 223 PHE A N 1
ATOM 1685 C CA . PHE A 1 223 ? 2.100 -0.751 -22.776 1.00 88.69 223 PHE A CA 1
ATOM 1686 C C . PHE A 1 223 ? 3.411 -0.220 -23.365 1.00 88.69 223 PHE A C 1
ATOM 1688 O O . PHE A 1 223 ? 3.432 0.196 -24.519 1.00 88.69 223 PHE A O 1
ATOM 1695 N N . ALA A 1 224 ? 4.509 -0.269 -22.609 1.00 88.56 224 ALA A N 1
ATOM 1696 C CA . ALA A 1 224 ? 5.847 0.051 -23.102 1.00 88.56 224 ALA A CA 1
ATOM 1697 C C . ALA A 1 224 ? 6.478 -1.079 -23.948 1.00 88.56 224 ALA A C 1
ATOM 1699 O O . ALA A 1 224 ? 7.598 -0.921 -24.442 1.00 88.56 224 ALA A O 1
ATOM 1700 N N . GLY A 1 225 ? 5.800 -2.220 -24.114 1.00 88.50 225 GLY A N 1
ATOM 1701 C CA . GLY A 1 225 ? 6.253 -3.350 -24.928 1.00 88.50 225 GLY A CA 1
ATOM 1702 C C . GLY A 1 225 ? 7.138 -4.355 -24.188 1.00 88.50 225 GLY A C 1
ATOM 1703 O O . GLY A 1 225 ? 8.045 -4.921 -24.790 1.00 88.50 225 GLY A O 1
ATOM 1704 N N . VAL A 1 226 ? 6.946 -4.546 -22.879 1.00 92.06 226 VAL A N 1
ATOM 1705 C CA . VAL A 1 226 ? 7.491 -5.718 -22.173 1.00 92.06 226 VAL A CA 1
ATOM 1706 C C . VAL A 1 226 ? 6.700 -6.963 -22.575 1.00 92.06 226 VAL A C 1
ATOM 1708 O O . VAL A 1 226 ? 5.472 -6.954 -22.518 1.00 92.06 226 VAL A O 1
ATOM 1711 N N . GLU A 1 227 ? 7.392 -8.060 -22.889 1.00 93.25 227 GLU A N 1
ATOM 1712 C CA . GLU A 1 227 ? 6.791 -9.374 -23.168 1.00 93.25 227 GLU A CA 1
ATOM 1713 C C . GLU A 1 227 ? 6.325 -10.084 -21.882 1.00 93.25 227 GLU A C 1
ATOM 1715 O O . GLU A 1 227 ? 6.811 -11.147 -21.503 1.00 93.25 227 GLU A O 1
ATOM 1720 N N . VAL A 1 228 ? 5.381 -9.469 -21.171 1.00 90.88 228 VAL A N 1
ATOM 1721 C CA . VAL A 1 228 ? 4.704 -10.051 -20.008 1.00 90.88 228 VAL A CA 1
ATOM 1722 C C . VAL A 1 228 ? 3.216 -10.114 -20.312 1.00 90.88 228 VAL A C 1
ATOM 1724 O O . VAL A 1 228 ? 2.585 -9.114 -20.642 1.00 90.88 228 VAL A O 1
ATOM 1727 N N . SER A 1 229 ? 2.635 -11.302 -20.198 1.00 88.69 229 SER A N 1
ATOM 1728 C CA . SER A 1 229 ? 1.198 -11.486 -20.393 1.00 88.69 229 SER A CA 1
ATOM 1729 C C . SER A 1 229 ? 0.393 -10.927 -19.216 1.00 88.69 229 SER A C 1
ATOM 1731 O O . SER A 1 229 ? 0.829 -10.947 -18.061 1.00 88.69 229 SER A O 1
ATOM 1733 N N . TRP A 1 230 ? -0.847 -10.512 -19.485 1.00 85.12 230 TRP A N 1
ATOM 1734 C CA . TRP A 1 230 ? -1.807 -10.150 -18.437 1.00 85.12 230 TRP A CA 1
ATOM 1735 C C . TRP A 1 230 ? -2.029 -11.290 -17.436 1.00 85.12 230 TRP A C 1
ATOM 1737 O O . TRP A 1 230 ? -2.150 -11.041 -16.240 1.00 85.12 230 TRP A O 1
ATOM 1747 N N . SER A 1 231 ? -2.000 -12.542 -17.904 1.00 82.56 231 SER A N 1
ATOM 1748 C CA . SER A 1 231 ? -2.080 -13.722 -17.039 1.00 82.56 231 SER A CA 1
ATOM 1749 C C . SER A 1 231 ? -0.894 -13.802 -16.071 1.00 82.56 231 SER A C 1
ATOM 1751 O O . SER A 1 231 ? -1.099 -13.933 -14.866 1.00 82.56 231 SER A O 1
ATOM 1753 N N . GLN A 1 232 ? 0.342 -13.623 -16.554 1.00 84.69 232 GLN A N 1
ATOM 1754 C CA . GLN A 1 232 ? 1.525 -13.570 -15.683 1.00 84.69 232 GLN A CA 1
ATOM 1755 C C . GLN A 1 232 ? 1.425 -12.436 -14.658 1.00 84.69 232 GLN A C 1
ATOM 1757 O O . GLN A 1 232 ? 1.748 -12.645 -13.490 1.00 84.69 232 GLN A O 1
ATOM 1762 N N . PHE A 1 233 ? 0.932 -11.260 -15.057 1.00 89.12 233 PHE A N 1
ATOM 1763 C CA . PHE A 1 233 ? 0.691 -10.172 -14.113 1.00 89.12 233 PHE A CA 1
ATOM 1764 C C . PHE A 1 233 ? -0.326 -10.568 -13.033 1.00 89.12 233 PHE A C 1
ATOM 1766 O O . PHE A 1 233 ? -0.004 -10.528 -11.847 1.00 89.12 233 PHE A O 1
ATOM 1773 N N . PHE A 1 234 ? -1.546 -10.952 -13.412 1.00 83.00 234 PHE A N 1
ATOM 1774 C CA . PHE A 1 234 ? -2.616 -11.186 -12.443 1.00 83.00 234 PHE A CA 1
ATOM 1775 C C . PHE A 1 234 ? -2.371 -12.430 -11.584 1.00 83.00 234 PHE A C 1
ATOM 1777 O O . PHE A 1 234 ? -2.499 -12.360 -10.362 1.00 83.00 234 PHE A O 1
ATOM 1784 N N . VAL A 1 235 ? -1.996 -13.552 -12.202 1.00 80.19 235 VAL A N 1
ATOM 1785 C CA . VAL A 1 235 ? -1.902 -14.860 -11.540 1.00 80.19 235 VAL A CA 1
ATOM 1786 C C . VAL A 1 235 ? -0.585 -15.026 -10.796 1.00 80.19 235 VAL A C 1
ATOM 1788 O O . VAL A 1 235 ? -0.591 -15.386 -9.620 1.00 80.19 235 VAL A O 1
ATOM 1791 N N . ASN A 1 236 ? 0.542 -14.734 -11.448 1.00 82.56 236 ASN A N 1
ATOM 1792 C CA . ASN A 1 236 ? 1.853 -15.038 -10.871 1.00 82.56 236 ASN A CA 1
ATOM 1793 C C . ASN A 1 236 ? 2.370 -13.920 -9.958 1.00 82.56 236 ASN A C 1
ATOM 1795 O O . ASN A 1 236 ? 3.192 -14.194 -9.087 1.00 82.56 236 ASN A O 1
ATOM 1799 N N . ASN A 1 237 ? 1.883 -12.682 -10.121 1.00 91.31 237 ASN A N 1
ATOM 1800 C CA . ASN A 1 237 ? 2.302 -11.546 -9.301 1.00 91.31 237 ASN A CA 1
ATOM 1801 C C . ASN A 1 237 ? 1.162 -10.963 -8.447 1.00 91.31 237 ASN A C 1
ATOM 1803 O O . ASN A 1 237 ? 1.239 -11.004 -7.222 1.00 91.31 237 ASN A O 1
ATOM 1807 N N . LEU A 1 238 ? 0.091 -10.430 -9.039 1.00 89.00 238 LEU A N 1
ATOM 1808 C CA . LEU A 1 238 ? -0.870 -9.621 -8.285 1.00 89.00 238 LEU A CA 1
ATOM 1809 C C . LEU A 1 238 ? -1.619 -10.426 -7.214 1.00 89.00 238 LEU A C 1
ATOM 1811 O O . LEU A 1 238 ? -1.742 -9.940 -6.090 1.00 89.00 238 LEU A O 1
ATOM 1815 N N . ILE A 1 239 ? -2.078 -11.644 -7.532 1.00 83.31 239 ILE A N 1
ATOM 1816 C CA . ILE A 1 239 ? -2.727 -12.573 -6.588 1.00 83.31 239 ILE A CA 1
ATOM 1817 C C . ILE A 1 239 ? -1.831 -12.879 -5.373 1.00 83.31 239 ILE A C 1
ATOM 1819 O O . ILE A 1 239 ? -2.254 -12.613 -4.241 1.00 83.31 239 ILE A O 1
ATOM 1823 N N . PRO A 1 240 ? -0.605 -13.414 -5.532 1.00 86.75 240 PRO A N 1
ATOM 1824 C CA . PRO A 1 240 ? 0.236 -13.712 -4.379 1.00 86.75 240 PRO A CA 1
ATOM 1825 C C . PRO A 1 240 ? 0.613 -12.450 -3.596 1.00 86.75 240 PRO A C 1
ATOM 1827 O O . PRO A 1 240 ? 0.567 -12.466 -2.366 1.00 86.75 240 PRO A O 1
ATOM 1830 N N . VAL A 1 241 ? 0.895 -11.333 -4.276 1.00 95.75 241 VAL A N 1
ATOM 1831 C CA . VAL A 1 241 ? 1.266 -10.073 -3.614 1.00 95.75 241 VAL A CA 1
ATOM 1832 C C . VAL A 1 241 ? 0.111 -9.496 -2.803 1.00 95.75 241 VAL A C 1
ATOM 1834 O O . VAL A 1 241 ? 0.322 -9.123 -1.651 1.00 95.75 241 VAL A O 1
ATOM 1837 N N . VAL A 1 242 ? -1.115 -9.442 -3.340 1.00 89.81 242 VAL A N 1
ATOM 1838 C CA . VAL A 1 242 ? -2.265 -8.947 -2.565 1.00 89.81 242 VAL A CA 1
ATOM 1839 C C . VAL A 1 242 ? -2.570 -9.868 -1.390 1.00 89.81 242 VAL A C 1
ATOM 1841 O O . VAL A 1 242 ? -2.861 -9.381 -0.303 1.00 89.81 242 VAL A O 1
ATOM 1844 N N . THR A 1 243 ? -2.424 -11.183 -1.564 1.00 84.81 243 THR A N 1
ATOM 1845 C CA . THR A 1 243 ? -2.581 -12.148 -0.469 1.00 84.81 243 THR A CA 1
ATOM 1846 C C . THR A 1 243 ? -1.573 -11.868 0.640 1.00 84.81 243 THR A C 1
ATOM 1848 O O . THR A 1 243 ? -1.953 -11.752 1.804 1.00 84.81 243 THR A O 1
ATOM 1851 N N . GLY A 1 244 ? -0.301 -11.677 0.280 1.00 92.00 244 GLY A N 1
ATOM 1852 C CA . GLY A 1 244 ? 0.747 -11.308 1.226 1.00 92.00 244 GLY A CA 1
ATOM 1853 C C . GLY A 1 244 ? 0.475 -9.964 1.902 1.00 92.00 244 GLY A C 1
ATOM 1854 O O . GLY A 1 244 ? 0.583 -9.855 3.121 1.00 92.00 244 GLY A O 1
ATOM 1855 N N . ASN A 1 245 ? 0.041 -8.957 1.139 1.00 95.31 245 ASN A N 1
ATOM 1856 C CA . ASN A 1 245 ? -0.319 -7.640 1.666 1.00 95.31 245 ASN A CA 1
ATOM 1857 C C . ASN A 1 245 ? -1.512 -7.702 2.640 1.00 95.31 245 ASN A C 1
ATOM 1859 O O . ASN A 1 245 ? -1.527 -7.004 3.645 1.00 95.31 245 ASN A O 1
ATOM 1863 N N . VAL A 1 246 ? -2.519 -8.538 2.394 1.00 88.56 246 VAL A N 1
ATOM 1864 C CA . VAL A 1 246 ? -3.634 -8.693 3.339 1.00 88.56 246 VAL A CA 1
ATOM 1865 C C . VAL A 1 246 ? -3.165 -9.419 4.601 1.00 88.56 246 VAL A C 1
ATOM 1867 O O . VAL A 1 246 ? -3.489 -8.996 5.710 1.00 88.56 246 VAL A O 1
ATOM 1870 N N . VAL A 1 247 ? -2.370 -10.486 4.450 1.00 86.88 247 VAL A N 1
ATOM 1871 C CA . VAL A 1 247 ? -1.846 -11.256 5.587 1.00 86.88 247 VAL A CA 1
ATOM 1872 C C . VAL A 1 247 ? -0.986 -10.381 6.498 1.00 86.88 247 VAL A C 1
ATOM 1874 O O . VAL A 1 247 ? -1.191 -10.378 7.712 1.00 86.88 247 VAL A O 1
ATOM 1877 N N . GLY A 1 248 ? -0.062 -9.608 5.926 1.00 89.38 248 GLY A N 1
ATOM 1878 C CA . GLY A 1 248 ? 0.803 -8.726 6.701 1.00 89.38 248 GLY A CA 1
ATOM 1879 C C . GLY A 1 248 ? 0.027 -7.633 7.449 1.00 89.38 248 GLY A C 1
ATOM 1880 O O . GLY A 1 248 ? 0.299 -7.391 8.623 1.00 89.38 248 GLY A O 1
ATOM 1881 N N . GLY A 1 249 ? -0.993 -7.030 6.832 1.00 90.62 249 GLY A N 1
ATOM 1882 C CA . GLY A 1 249 ? -1.712 -5.925 7.465 1.00 90.62 249 GLY A CA 1
ATOM 1883 C C . GLY A 1 249 ? -2.664 -6.386 8.560 1.00 90.62 249 GLY A C 1
ATOM 1884 O O . GLY A 1 249 ? -2.646 -5.866 9.679 1.00 90.62 249 GLY A O 1
ATOM 1885 N N . VAL A 1 250 ? -3.442 -7.433 8.269 1.00 87.69 250 VAL A N 1
ATOM 1886 C CA . VAL A 1 250 ? -4.432 -7.980 9.204 1.00 87.69 250 VAL A CA 1
ATOM 1887 C C . VAL A 1 250 ? -3.746 -8.664 10.382 1.00 87.69 250 VAL A C 1
ATOM 1889 O O . VAL A 1 250 ? -4.053 -8.357 11.534 1.00 87.69 250 VAL A O 1
ATOM 1892 N N . PHE A 1 251 ? -2.853 -9.622 10.108 1.00 84.25 251 PHE A N 1
ATOM 1893 C CA . PHE A 1 251 ? -2.361 -10.545 11.132 1.00 84.25 251 PHE A CA 1
ATOM 1894 C C . PHE A 1 251 ? -1.067 -10.085 11.789 1.00 84.25 251 PHE A C 1
ATOM 1896 O O . PHE A 1 251 ? -0.892 -10.344 12.975 1.00 84.25 251 PHE A O 1
ATOM 1903 N N . ILE A 1 252 ? -0.175 -9.407 11.061 1.00 85.00 252 ILE A N 1
ATOM 1904 C CA . ILE A 1 252 ? 1.117 -9.008 11.627 1.00 85.00 252 ILE A CA 1
ATOM 1905 C C . ILE A 1 252 ? 0.995 -7.664 12.333 1.00 85.00 252 ILE A C 1
ATOM 1907 O O . ILE A 1 252 ? 1.299 -7.577 13.514 1.00 85.00 252 ILE A O 1
ATOM 1911 N N . VAL A 1 253 ? 0.505 -6.619 11.668 1.00 85.31 253 VAL A N 1
ATOM 1912 C CA . VAL A 1 253 ? 0.425 -5.303 12.319 1.00 85.31 253 VAL A CA 1
ATOM 1913 C C . VAL A 1 253 ? -0.854 -5.180 13.150 1.00 85.31 253 VAL A C 1
ATOM 1915 O O . VAL A 1 253 ? -0.785 -4.997 14.365 1.00 85.31 253 VAL A O 1
ATOM 1918 N N . GLY A 1 254 ? -2.030 -5.335 12.538 1.00 87.06 254 GLY A N 1
ATOM 1919 C CA . GLY A 1 254 ? -3.306 -5.105 13.222 1.00 87.06 254 GLY A CA 1
ATOM 1920 C C . GLY A 1 254 ? -3.542 -6.036 14.411 1.00 87.06 254 GLY A C 1
ATOM 1921 O O . GLY A 1 254 ? -3.778 -5.579 15.531 1.00 87.06 254 GLY A O 1
ATOM 1922 N N . MET A 1 255 ? -3.480 -7.350 14.185 1.00 85.94 255 MET A N 1
ATOM 1923 C CA . MET A 1 255 ? -3.807 -8.338 15.213 1.00 85.94 255 MET A CA 1
ATOM 1924 C C . MET A 1 255 ? -2.766 -8.402 16.333 1.00 85.94 255 MET A C 1
ATOM 1926 O O . MET A 1 255 ? -3.170 -8.515 17.488 1.00 85.94 255 MET A O 1
ATOM 1930 N N . LEU A 1 256 ? -1.460 -8.305 16.041 1.00 88.25 256 LEU A N 1
ATOM 1931 C CA . LEU A 1 256 ? -0.441 -8.355 17.098 1.00 88.25 256 LEU A CA 1
ATOM 1932 C C . LEU A 1 256 ? -0.526 -7.138 18.019 1.00 88.25 256 LEU A C 1
ATOM 1934 O O . LEU A 1 256 ? -0.505 -7.315 19.237 1.00 88.25 256 LEU A O 1
ATOM 1938 N N . TYR A 1 257 ? -0.695 -5.924 17.478 1.00 88.50 257 TYR A N 1
ATOM 1939 C CA . TYR A 1 257 ? -0.886 -4.746 18.328 1.00 88.50 257 TYR A CA 1
ATOM 1940 C C . TYR A 1 257 ? -2.176 -4.846 19.145 1.00 88.50 257 TYR A C 1
ATOM 1942 O O . TYR A 1 257 ? -2.153 -4.596 20.350 1.00 88.50 257 TYR A O 1
ATOM 1950 N N . TRP A 1 258 ? -3.277 -5.295 18.538 1.00 87.94 258 TRP A N 1
ATOM 1951 C CA . TRP A 1 258 ? -4.540 -5.513 19.247 1.00 87.94 258 TRP A CA 1
ATOM 1952 C C . TRP A 1 258 ? -4.431 -6.556 20.368 1.00 87.94 258 TRP A C 1
ATOM 1954 O O . TRP A 1 258 ? -4.890 -6.311 21.484 1.00 87.94 258 TRP A O 1
ATOM 1964 N N . TYR A 1 259 ? -3.771 -7.687 20.109 1.00 85.44 259 TYR A N 1
ATOM 1965 C CA . TYR A 1 259 ? -3.501 -8.720 21.110 1.00 85.44 259 TYR A CA 1
ATOM 1966 C C . TYR A 1 259 ? -2.624 -8.188 22.247 1.00 85.44 259 TYR A C 1
ATOM 1968 O O . TYR A 1 259 ? -2.971 -8.353 23.416 1.00 85.44 259 TYR A O 1
ATOM 1976 N N . SER A 1 260 ? -1.539 -7.479 21.916 1.00 86.06 260 SER A N 1
ATOM 1977 C CA . SER A 1 260 ? -0.614 -6.903 22.903 1.00 86.06 260 SER A CA 1
ATOM 1978 C C . SER A 1 260 ? -1.275 -5.883 23.837 1.00 86.06 260 SER A C 1
ATOM 1980 O O . SER A 1 260 ? -0.835 -5.710 24.969 1.00 86.06 260 SER A O 1
ATOM 1982 N N . ALA A 1 261 ? -2.359 -5.244 23.389 1.00 84.38 261 ALA A N 1
ATOM 1983 C CA . ALA A 1 261 ? -3.136 -4.285 24.169 1.00 84.38 261 ALA A CA 1
ATOM 1984 C C . ALA A 1 261 ? -4.240 -4.927 25.031 1.00 84.38 261 ALA A C 1
ATOM 1986 O O . ALA A 1 261 ? -5.068 -4.211 25.594 1.00 84.38 261 ALA A O 1
ATOM 1987 N N . GLY A 1 262 ? -4.293 -6.260 25.117 1.00 83.00 262 GLY A N 1
ATOM 1988 C CA . GLY A 1 262 ? -5.323 -6.973 25.877 1.00 83.00 262 GLY A CA 1
ATOM 1989 C C . GLY A 1 262 ? -6.658 -7.086 25.141 1.00 83.00 262 GLY A C 1
ATOM 1990 O O . GLY A 1 262 ? -7.706 -7.129 25.778 1.00 83.00 262 GLY A O 1
ATOM 1991 N N . LEU A 1 263 ? -6.635 -7.136 23.803 1.00 84.50 263 LEU A N 1
ATOM 1992 C CA . LEU A 1 263 ? -7.817 -7.355 22.962 1.00 84.50 263 LEU A CA 1
ATOM 1993 C C . LEU A 1 263 ? -8.951 -6.336 23.212 1.00 84.50 263 LEU A C 1
ATOM 1995 O O . LEU A 1 263 ? -10.097 -6.751 23.408 1.00 84.50 263 LEU A O 1
ATOM 1999 N N . PRO A 1 264 ? -8.670 -5.017 23.216 1.00 82.94 264 PRO A N 1
ATOM 2000 C CA . PRO A 1 264 ? -9.658 -4.002 23.566 1.00 82.94 264 PRO A CA 1
ATOM 2001 C C . PRO A 1 264 ? -10.863 -4.012 22.614 1.00 82.94 264 PRO A C 1
ATOM 2003 O O . PRO A 1 264 ? -10.723 -4.215 21.402 1.00 82.94 264 PRO A O 1
ATOM 2006 N N . VAL A 1 265 ? -12.048 -3.747 23.164 1.00 83.75 265 VAL A N 1
ATOM 2007 C CA . VAL A 1 265 ? -13.311 -3.587 22.429 1.00 83.75 265 VAL A CA 1
ATOM 2008 C C . VAL A 1 265 ? -13.953 -2.251 22.808 1.00 83.75 265 VAL A C 1
ATOM 2010 O O . VAL A 1 265 ? -14.002 -1.915 23.984 1.00 83.75 265 VAL A O 1
ATOM 2013 N N . PHE A 1 266 ? -14.467 -1.508 21.819 1.00 80.12 266 PHE A N 1
ATOM 2014 C CA . PHE A 1 266 ? -15.074 -0.177 22.021 1.00 80.12 266 PHE A CA 1
ATOM 2015 C C . PHE A 1 266 ? -16.554 -0.093 21.607 1.00 80.12 266 PHE A C 1
ATOM 2017 O O . PHE A 1 266 ? -17.232 0.892 21.888 1.00 80.12 266 PHE A O 1
ATOM 2024 N N . GLY A 1 267 ? -17.076 -1.104 20.901 1.00 70.25 267 GLY A N 1
ATOM 2025 C CA . GLY A 1 267 ? -18.471 -1.131 20.444 1.00 70.25 267 GLY A CA 1
ATOM 2026 C C . GLY A 1 267 ? -18.794 -0.184 19.272 1.00 70.25 267 GLY A C 1
ATOM 2027 O O . GLY A 1 267 ? -17.966 0.606 18.808 1.00 70.25 267 GLY A O 1
ATOM 2028 N N . ARG A 1 268 ? -20.023 -0.284 18.743 1.00 66.25 268 ARG A N 1
ATOM 2029 C CA . ARG A 1 268 ? -20.490 0.481 17.566 1.00 66.25 268 ARG A CA 1
ATOM 2030 C C . ARG A 1 268 ? -20.886 1.916 17.946 1.00 66.25 268 ARG A C 1
ATOM 2032 O O . ARG A 1 268 ? -21.378 2.154 19.042 1.00 66.25 268 ARG A O 1
ATOM 2039 N N . LEU A 1 269 ? -20.713 2.869 17.026 1.00 52.97 269 LEU A N 1
ATOM 2040 C CA . LEU A 1 269 ? -21.120 4.274 17.203 1.00 52.97 269 LEU A CA 1
ATOM 2041 C C . LEU A 1 269 ? -22.626 4.402 17.506 1.00 52.97 269 LEU A C 1
ATOM 2043 O O . LEU A 1 269 ? -23.444 4.160 16.620 1.00 52.97 269 LEU A O 1
ATOM 2047 N N . GLY A 1 270 ? -22.970 4.812 18.733 1.00 42.50 270 GLY A N 1
ATOM 2048 C CA . GLY A 1 270 ? -24.357 5.028 19.181 1.00 42.50 270 GLY A CA 1
ATOM 2049 C C . GLY A 1 270 ? -24.529 5.460 20.647 1.00 42.50 270 GLY A C 1
ATOM 2050 O O . GLY A 1 270 ? -25.592 5.250 21.215 1.00 42.50 270 GLY A O 1
ATOM 2051 N N . GLY A 1 271 ? -23.496 6.040 21.265 1.00 39.22 271 GLY A N 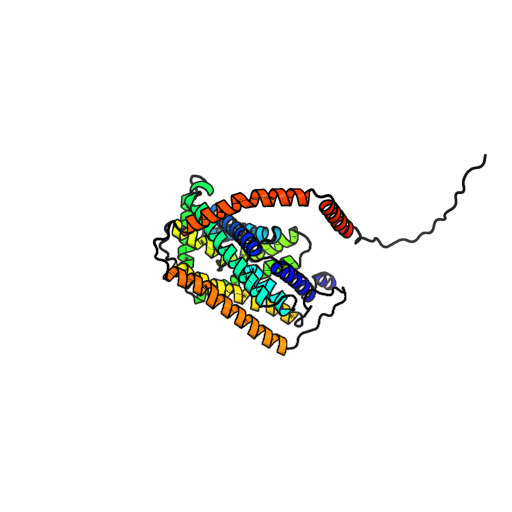1
ATOM 2052 C CA . GLY A 1 271 ? -23.498 6.481 22.663 1.00 39.22 271 GLY A CA 1
ATOM 2053 C C . GLY A 1 271 ? -22.081 6.858 23.071 1.00 39.22 271 GLY A C 1
ATOM 2054 O O . GLY A 1 271 ? -21.306 6.006 23.487 1.00 39.22 271 GLY A O 1
ATOM 2055 N N . VAL A 1 272 ? -21.698 8.112 22.838 1.00 38.94 272 VAL A N 1
ATOM 2056 C CA . VAL A 1 272 ? -20.386 8.618 23.249 1.00 38.94 272 VAL A CA 1
ATOM 2057 C C . VAL A 1 272 ? -20.500 9.051 24.705 1.00 38.94 272 VAL A C 1
ATOM 2059 O O . VAL A 1 272 ? -21.169 10.034 25.006 1.00 38.94 272 VAL A O 1
ATOM 2062 N N . SER A 1 273 ? -19.840 8.316 25.590 1.00 38.44 273 SER A N 1
ATOM 2063 C CA . SER A 1 273 ? -19.368 8.823 26.873 1.00 38.44 273 SER A CA 1
ATOM 2064 C C . SER A 1 273 ? -17.850 8.666 26.875 1.00 38.44 273 SER A C 1
ATOM 2066 O O . SER A 1 273 ? -17.334 7.632 26.446 1.00 38.44 273 SER A O 1
ATOM 2068 N N . ALA A 1 274 ? -17.151 9.711 27.315 1.00 40.50 274 ALA A N 1
ATOM 2069 C CA . ALA A 1 274 ? -15.693 9.798 27.361 1.00 40.50 274 ALA A CA 1
ATOM 2070 C C . ALA A 1 274 ? -15.037 8.789 28.334 1.00 40.50 274 ALA A C 1
ATOM 2072 O O . ALA A 1 274 ? -13.817 8.667 28.327 1.00 40.50 274 ALA A O 1
ATOM 2073 N N . ASP A 1 275 ? -15.840 8.012 29.072 1.00 43.31 275 ASP A N 1
ATOM 2074 C CA . ASP A 1 275 ? -15.406 7.008 30.057 1.00 43.31 275 ASP A CA 1
ATOM 2075 C C . ASP A 1 275 ? -15.739 5.550 29.641 1.00 43.31 275 ASP A C 1
ATOM 2077 O O . ASP A 1 275 ? -15.699 4.623 30.451 1.00 43.31 275 ASP A O 1
ATOM 2081 N N . GLY A 1 276 ? -16.120 5.317 28.377 1.00 44.72 276 GLY A N 1
ATOM 2082 C CA . GLY A 1 276 ? -16.693 4.054 27.886 1.00 44.72 276 GLY A CA 1
ATOM 2083 C C . GLY A 1 276 ? -15.715 2.877 27.745 1.00 44.72 276 GLY A C 1
ATOM 2084 O O . GLY A 1 276 ? -15.293 2.565 26.638 1.00 44.72 276 GLY A O 1
ATOM 2085 N N . LEU A 1 277 ? -15.398 2.231 28.872 1.00 48.91 277 LEU A N 1
ATOM 2086 C CA . LEU A 1 277 ? -14.923 0.849 29.068 1.00 48.91 277 LEU A CA 1
ATOM 2087 C C . LEU A 1 277 ? -14.146 0.198 27.904 1.00 48.91 277 LEU A C 1
ATOM 2089 O O . LEU A 1 277 ? -14.717 -0.410 27.000 1.00 48.91 277 LEU A O 1
ATOM 2093 N N . VAL A 1 278 ? -12.817 0.194 28.029 1.00 56.75 278 VAL A N 1
ATOM 2094 C CA . VAL A 1 278 ? -11.959 -0.818 27.401 1.00 56.75 278 VAL A CA 1
ATOM 2095 C C . VAL A 1 278 ? -12.282 -2.169 28.046 1.00 56.75 278 VAL A C 1
ATOM 2097 O O . VAL A 1 278 ? -11.719 -2.508 29.085 1.00 56.75 278 VAL A O 1
ATOM 2100 N N . GLU A 1 279 ? -13.197 -2.951 27.475 1.00 61.91 279 GLU A N 1
ATOM 2101 C CA . GLU A 1 279 ? -13.334 -4.350 27.888 1.00 61.91 279 GLU A CA 1
ATOM 2102 C C . GLU A 1 279 ? -12.195 -5.151 27.246 1.00 61.91 279 GLU A C 1
ATOM 2104 O O . GLU A 1 279 ? -12.036 -5.145 26.019 1.00 61.91 279 GLU A O 1
ATOM 2109 N N . GLN A 1 280 ? -11.382 -5.818 28.068 1.00 71.00 280 GLN A N 1
ATOM 2110 C CA . GLN A 1 280 ? -10.374 -6.748 27.566 1.00 71.00 280 GLN A CA 1
ATOM 2111 C C . GLN A 1 280 ? -11.060 -8.020 27.060 1.00 71.00 280 GLN A C 1
ATOM 2113 O O . GLN A 1 280 ? -11.845 -8.655 27.765 1.00 71.00 280 GLN A O 1
ATOM 2118 N N . GLY A 1 281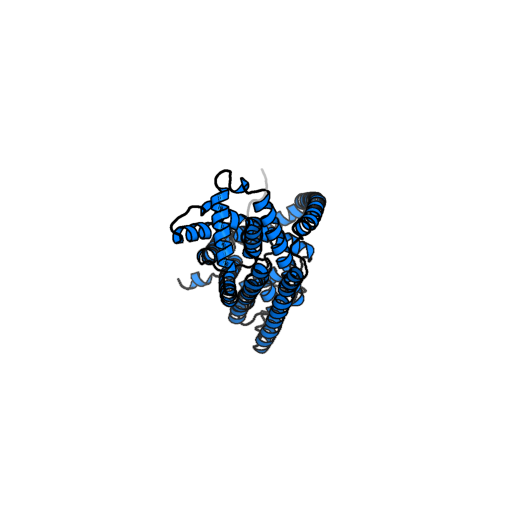 ? -10.783 -8.390 25.812 1.00 65.69 281 GLY A N 1
ATOM 2119 C CA . GLY A 1 281 ? -11.351 -9.577 25.184 1.00 65.69 281 GLY A CA 1
ATOM 2120 C C . GLY A 1 281 ? -10.806 -10.892 25.754 1.00 65.69 281 GLY A C 1
ATOM 2121 O O . GLY A 1 281 ? -9.688 -10.971 26.251 1.00 65.69 281 GLY A O 1
ATOM 2122 N N . SER A 1 282 ? -11.579 -11.975 25.623 1.00 76.38 282 SER A N 1
ATOM 2123 C CA . SER A 1 282 ? -11.124 -13.333 25.966 1.00 76.38 282 SER A CA 1
ATOM 2124 C C . SER A 1 282 ? -10.417 -14.028 24.794 1.00 76.38 282 SER A C 1
ATOM 2126 O O . SER A 1 282 ? -10.636 -13.691 23.630 1.00 76.38 282 SER A O 1
ATOM 2128 N N . TYR A 1 283 ? -9.659 -15.099 25.055 1.00 78.69 283 TYR A N 1
ATOM 2129 C CA . TYR A 1 283 ? -9.073 -15.937 23.993 1.00 78.69 283 TYR A CA 1
ATOM 2130 C C . TYR A 1 283 ? -10.117 -16.539 23.033 1.00 78.69 283 TYR A C 1
ATOM 2132 O O . TYR A 1 283 ? -9.815 -16.798 21.868 1.00 78.69 283 TYR A O 1
ATOM 2140 N N . ARG A 1 284 ? -11.375 -16.700 23.472 1.00 74.31 284 ARG A N 1
ATOM 2141 C CA . ARG A 1 284 ? -12.484 -17.074 22.576 1.00 74.31 284 ARG A CA 1
ATOM 2142 C C . ARG A 1 284 ? -12.754 -15.993 21.528 1.00 74.31 284 ARG A C 1
ATOM 2144 O O . ARG A 1 284 ? -13.027 -16.319 20.376 1.00 74.31 284 ARG A O 1
ATOM 2151 N N . LEU A 1 285 ? -12.660 -14.716 21.910 1.00 75.00 285 LEU A N 1
ATOM 2152 C CA . LEU A 1 285 ? -12.776 -13.594 20.980 1.00 75.00 285 LEU A CA 1
ATOM 2153 C C . LEU A 1 285 ? -11.632 -13.608 19.965 1.00 75.00 285 LEU A C 1
ATOM 2155 O O . LEU A 1 285 ? -11.895 -13.457 18.776 1.00 75.00 285 LEU A O 1
ATOM 2159 N N . LEU A 1 286 ? -10.398 -13.848 20.418 1.00 78.06 286 LEU A N 1
ATOM 2160 C CA . LEU A 1 286 ? -9.244 -13.997 19.531 1.00 78.06 286 LEU A CA 1
ATOM 2161 C C . LEU A 1 286 ? -9.469 -15.117 18.504 1.00 78.06 286 LEU A C 1
ATOM 2163 O O . LEU A 1 286 ? -9.331 -14.873 17.308 1.00 78.06 286 LEU A O 1
ATOM 2167 N N . GLY A 1 287 ? -9.900 -16.306 18.941 1.00 74.81 287 GLY A N 1
ATOM 2168 C CA . GLY A 1 287 ? -10.192 -17.430 18.043 1.00 74.81 287 GLY A CA 1
ATOM 2169 C C . GLY A 1 287 ? -11.281 -17.113 17.009 1.00 74.81 287 GLY A C 1
ATOM 2170 O O . GLY A 1 287 ? -11.113 -17.380 15.820 1.00 74.81 287 GLY A O 1
ATOM 2171 N N . LEU A 1 288 ? -12.374 -16.466 17.429 1.00 77.56 288 LEU A N 1
ATOM 2172 C CA . LEU A 1 288 ? -13.434 -16.017 16.517 1.00 77.56 288 LEU A CA 1
ATOM 2173 C C . LEU A 1 288 ? -12.947 -14.953 15.528 1.00 77.56 288 LEU A C 1
ATOM 2175 O O . LEU A 1 288 ? -13.381 -14.943 14.377 1.00 77.56 288 LEU A O 1
ATOM 2179 N N . THR A 1 289 ? -12.074 -14.051 15.968 1.00 76.31 289 THR A N 1
ATOM 2180 C CA . THR A 1 289 ? -11.472 -13.020 15.123 1.00 76.31 289 THR A CA 1
ATOM 2181 C C . THR A 1 289 ? -10.521 -13.626 14.100 1.00 76.31 289 THR A C 1
ATOM 2183 O O . THR A 1 289 ? -10.598 -13.249 12.937 1.00 76.31 289 THR A O 1
ATOM 2186 N N . ILE A 1 290 ? -9.684 -14.592 14.487 1.00 78.75 290 ILE A N 1
ATOM 2187 C CA . ILE A 1 290 ? -8.820 -15.325 13.552 1.00 78.75 290 ILE A CA 1
ATOM 2188 C C . ILE A 1 290 ? -9.674 -16.039 12.506 1.00 78.75 290 ILE A C 1
ATOM 2190 O O . ILE A 1 290 ? -9.397 -15.916 11.318 1.00 78.75 290 ILE A O 1
ATOM 2194 N N . LEU A 1 291 ? -10.751 -16.714 12.919 1.00 76.75 291 LEU A N 1
ATOM 2195 C CA . LEU A 1 291 ? -11.643 -17.405 11.990 1.00 76.75 291 LEU A CA 1
ATOM 2196 C C . LEU A 1 291 ? -12.341 -16.430 11.030 1.00 76.75 291 LEU A C 1
ATOM 2198 O O . LEU A 1 291 ? -12.349 -16.650 9.824 1.00 76.75 291 LEU A O 1
ATOM 2202 N N . LYS A 1 292 ? -12.917 -15.337 11.547 1.00 73.88 292 LYS A N 1
ATOM 2203 C CA . LYS A 1 292 ? -13.627 -14.337 10.730 1.00 73.88 292 LYS A CA 1
ATOM 2204 C C . LYS A 1 292 ? -12.686 -13.543 9.834 1.00 73.88 292 LYS A C 1
ATOM 2206 O O . LYS A 1 292 ? -13.024 -13.304 8.681 1.00 73.88 292 LYS A O 1
ATOM 2211 N N . GLY A 1 293 ? -11.528 -13.152 10.355 1.00 70.88 293 GLY A N 1
ATOM 2212 C CA . GLY A 1 293 ? -10.468 -12.485 9.612 1.00 70.88 293 GLY A CA 1
ATOM 2213 C C . GLY A 1 293 ? -9.924 -13.402 8.527 1.00 70.88 293 GLY A C 1
ATOM 2214 O O . GLY A 1 293 ? -9.937 -13.021 7.368 1.00 70.88 293 GLY A O 1
ATOM 2215 N N . GLY A 1 294 ? -9.568 -14.642 8.866 1.00 73.94 294 GLY A N 1
ATOM 2216 C CA . GLY A 1 294 ? -9.128 -15.660 7.912 1.00 73.94 294 GLY A CA 1
ATOM 2217 C C . GLY A 1 294 ? -10.165 -15.938 6.825 1.00 73.94 294 GLY A C 1
ATOM 2218 O O . GLY A 1 294 ? -9.820 -15.948 5.648 1.00 73.94 294 GLY A O 1
ATOM 2219 N N . ALA A 1 295 ? -11.445 -16.057 7.185 1.00 73.94 295 ALA A N 1
ATOM 2220 C CA . ALA A 1 295 ? -12.531 -16.179 6.216 1.00 73.94 295 ALA A CA 1
ATOM 2221 C C . ALA A 1 295 ? -12.667 -14.924 5.338 1.00 73.94 295 ALA A C 1
ATOM 2223 O O . ALA A 1 295 ? -12.841 -15.050 4.133 1.00 73.94 295 ALA A O 1
ATOM 2224 N N . ALA A 1 296 ? -12.552 -13.719 5.903 1.00 70.62 296 ALA A N 1
ATOM 2225 C CA . ALA A 1 296 ? -12.582 -12.469 5.144 1.00 70.62 296 ALA A CA 1
ATOM 2226 C C . ALA A 1 296 ? -11.395 -12.360 4.171 1.00 70.62 296 ALA A C 1
ATOM 2228 O O . ALA A 1 296 ? -11.594 -11.982 3.018 1.00 70.62 296 ALA A O 1
ATOM 2229 N N . VAL A 1 297 ? -10.189 -12.745 4.602 1.00 68.88 297 VAL A N 1
ATOM 2230 C CA . VAL A 1 297 ? -8.999 -12.836 3.748 1.00 68.88 297 VAL A CA 1
ATOM 2231 C C . VAL A 1 297 ? -9.232 -13.844 2.631 1.00 68.88 297 VAL A C 1
ATOM 2233 O O . VAL A 1 297 ? -9.055 -13.491 1.474 1.00 68.88 297 VAL A O 1
ATOM 2236 N N . ALA A 1 298 ? -9.692 -15.058 2.945 1.00 69.69 298 ALA A N 1
ATOM 2237 C CA . ALA A 1 298 ? -9.970 -16.086 1.946 1.00 69.69 298 ALA A CA 1
ATOM 2238 C C . ALA A 1 298 ? -11.026 -15.621 0.933 1.00 69.69 298 ALA A C 1
ATOM 2240 O O . ALA A 1 298 ? -10.806 -15.720 -0.266 1.00 69.69 298 ALA A O 1
ATOM 2241 N N . VAL A 1 299 ? -12.136 -15.037 1.391 1.00 68.06 299 VAL A N 1
ATOM 2242 C CA . VAL A 1 299 ? -13.180 -14.462 0.529 1.00 68.06 299 VAL A CA 1
ATOM 2243 C C . VAL A 1 299 ? -12.599 -13.376 -0.374 1.00 68.06 299 VAL A C 1
ATOM 2245 O O . VAL A 1 299 ? -12.827 -13.404 -1.577 1.00 68.06 299 VAL A O 1
ATOM 2248 N N . PHE A 1 300 ? -11.825 -12.437 0.170 1.00 65.00 300 PHE A N 1
ATOM 2249 C CA . PHE A 1 300 ? -11.253 -11.343 -0.613 1.00 65.00 300 PHE A CA 1
ATOM 2250 C C . PHE A 1 300 ? -10.215 -11.838 -1.630 1.00 65.00 300 PHE A C 1
ATOM 2252 O O . PHE A 1 300 ? -10.278 -11.461 -2.795 1.00 65.00 300 PHE A O 1
ATOM 2259 N N . VAL A 1 301 ? -9.310 -12.725 -1.214 1.00 60.47 301 VAL A N 1
ATOM 2260 C CA . VAL A 1 301 ? -8.208 -13.265 -2.026 1.00 60.47 301 VAL A CA 1
ATOM 2261 C C . VAL A 1 301 ? -8.688 -14.252 -3.092 1.00 60.47 301 VAL A C 1
ATOM 2263 O O . VAL A 1 301 ? -8.139 -14.274 -4.190 1.00 60.47 301 VAL A O 1
ATOM 2266 N N . ILE A 1 302 ? -9.710 -15.058 -2.797 1.00 59.81 302 ILE A N 1
ATOM 2267 C CA . ILE A 1 302 ? -10.260 -16.032 -3.748 1.00 59.81 302 ILE A CA 1
ATOM 2268 C C . ILE A 1 302 ? -11.218 -15.338 -4.718 1.00 59.81 302 ILE A C 1
ATOM 2270 O O . ILE A 1 302 ? -11.139 -15.568 -5.922 1.00 59.81 302 ILE A O 1
ATOM 2274 N N . LEU A 1 303 ? -12.112 -14.472 -4.225 1.00 57.41 303 LEU A N 1
ATOM 2275 C CA . LEU A 1 303 ? -13.129 -13.866 -5.083 1.00 57.41 303 LEU A CA 1
ATOM 2276 C C . LEU A 1 303 ? -12.576 -12.718 -5.920 1.00 57.41 303 LEU A C 1
ATOM 2278 O O . LEU A 1 303 ? -12.892 -12.641 -7.095 1.00 57.41 303 LEU A O 1
ATOM 2282 N N . PHE A 1 304 ? -11.785 -11.801 -5.367 1.00 52.88 304 PHE A N 1
ATOM 2283 C CA . PHE A 1 304 ? -11.544 -10.528 -6.058 1.00 52.88 304 PHE A CA 1
ATOM 2284 C C . PHE A 1 304 ? -10.418 -10.616 -7.106 1.00 52.88 304 PHE A C 1
ATOM 2286 O O . PHE A 1 304 ? -10.661 -10.326 -8.279 1.00 52.88 304 PHE A O 1
ATOM 2293 N N . PRO A 1 305 ? -9.215 -11.102 -6.754 1.00 49.81 305 PRO A N 1
ATOM 2294 C CA . PRO A 1 305 ? -8.163 -11.394 -7.722 1.00 49.81 305 PRO A CA 1
ATOM 2295 C C . PRO A 1 305 ? -8.508 -12.558 -8.660 1.00 49.81 305 PRO A C 1
ATOM 2297 O O . PRO A 1 305 ? -8.165 -12.510 -9.836 1.00 49.81 305 PRO A O 1
ATOM 2300 N N . GLY A 1 306 ? -9.217 -13.582 -8.164 1.00 46.62 306 GLY A N 1
ATOM 2301 C CA . GLY A 1 306 ? -9.664 -14.726 -8.964 1.00 46.62 306 GLY A CA 1
ATOM 2302 C C . GLY A 1 306 ? -10.711 -14.351 -10.014 1.00 46.62 306 GLY A C 1
ATOM 2303 O O . GLY A 1 306 ? -10.643 -14.841 -11.135 1.00 46.62 306 GLY A O 1
ATOM 2304 N N . VAL A 1 307 ? -11.623 -13.419 -9.710 1.00 49.84 307 VAL A N 1
ATOM 2305 C CA . VAL A 1 307 ? -12.547 -12.846 -10.706 1.00 49.84 307 VAL A CA 1
ATOM 2306 C C . VAL A 1 307 ? -11.798 -11.964 -11.709 1.00 49.84 307 VAL A C 1
ATOM 2308 O O . VAL A 1 307 ? -12.072 -12.062 -12.898 1.00 49.84 307 VAL A O 1
ATOM 2311 N N . ALA A 1 308 ? -10.810 -11.165 -11.288 1.00 45.44 308 ALA A N 1
ATOM 2312 C CA . ALA A 1 308 ? -9.981 -10.377 -12.212 1.00 45.44 308 ALA A CA 1
ATOM 2313 C C . ALA A 1 308 ? -9.103 -11.258 -13.133 1.00 45.44 308 ALA A C 1
ATOM 2315 O O . ALA A 1 308 ? -8.992 -11.004 -14.334 1.00 45.44 308 ALA A O 1
ATOM 2316 N N . GLY A 1 309 ? -8.531 -12.340 -12.597 1.00 47.00 309 GLY A N 1
ATOM 2317 C CA . GLY A 1 309 ? -7.798 -13.358 -13.355 1.00 47.00 309 GLY A CA 1
ATOM 2318 C C . GLY A 1 309 ? -8.715 -14.168 -14.278 1.00 47.00 309 GLY A C 1
ATOM 2319 O O . GLY A 1 309 ? -8.408 -14.366 -15.446 1.00 47.00 309 GLY A O 1
ATOM 2320 N N . GLY A 1 310 ? -9.893 -14.566 -13.795 1.00 47.97 310 GLY A N 1
ATOM 2321 C CA . GLY A 1 310 ? -10.899 -15.286 -14.577 1.00 47.97 310 GLY A CA 1
ATOM 2322 C C . GLY A 1 310 ? -11.477 -14.447 -15.718 1.00 47.97 310 GLY A C 1
ATOM 2323 O O . GLY A 1 310 ? -11.571 -14.935 -16.840 1.00 47.97 310 GLY A O 1
ATOM 2324 N N . LEU A 1 311 ? -11.789 -13.166 -15.477 1.00 45.88 311 LEU A N 1
ATOM 2325 C CA . LEU A 1 311 ? -12.201 -12.246 -16.542 1.00 45.88 311 LEU A CA 1
ATOM 2326 C C . LEU A 1 311 ? -11.085 -12.028 -17.567 1.00 45.88 311 LEU A C 1
ATOM 2328 O O . LEU A 1 311 ? -11.387 -11.937 -18.746 1.00 45.88 311 LEU A O 1
ATOM 2332 N N . SER A 1 312 ? -9.815 -11.966 -17.164 1.00 45.66 312 SER A N 1
ATOM 2333 C CA . SER A 1 312 ? -8.708 -11.775 -18.119 1.00 45.66 312 SER A CA 1
ATOM 2334 C C . SER A 1 312 ? -8.362 -13.031 -18.931 1.00 45.66 312 SER A C 1
ATOM 2336 O O . SER A 1 312 ? -7.807 -12.900 -20.016 1.00 45.66 312 SER A O 1
ATOM 2338 N N . ILE A 1 313 ? -8.742 -14.229 -18.467 1.00 46.44 313 ILE A N 1
ATOM 2339 C CA . ILE A 1 313 ? -8.722 -15.471 -19.265 1.00 46.44 313 ILE A CA 1
ATOM 2340 C C . ILE A 1 313 ? -9.902 -15.516 -20.253 1.00 46.44 313 ILE A C 1
ATOM 2342 O O . ILE A 1 313 ? -9.769 -16.046 -21.353 1.00 46.44 313 ILE A O 1
ATOM 2346 N N . LEU A 1 314 ? -11.058 -14.967 -19.867 1.00 41.53 314 LEU A N 1
ATOM 2347 C CA . LEU A 1 314 ? -12.287 -14.971 -20.672 1.00 41.53 314 LEU A CA 1
ATOM 2348 C C . LEU A 1 314 ? -12.375 -13.812 -21.676 1.00 41.53 314 LEU A C 1
ATOM 2350 O O . LEU A 1 314 ? -13.139 -13.895 -22.637 1.00 41.53 314 LEU A O 1
ATOM 2354 N N . LEU A 1 315 ? -11.628 -12.730 -21.460 1.00 41.66 315 LEU A N 1
ATOM 2355 C CA . LEU A 1 315 ? -11.585 -11.576 -22.349 1.00 41.66 315 LEU A CA 1
ATOM 2356 C C . LEU A 1 315 ? -10.421 -11.752 -23.336 1.00 41.66 315 LEU A C 1
ATOM 2358 O O . LEU A 1 315 ? -9.266 -11.713 -22.910 1.00 41.66 315 LEU A O 1
ATOM 2362 N N . PRO A 1 316 ? -10.686 -11.952 -24.642 1.00 40.31 316 PRO A N 1
ATOM 2363 C CA . PRO A 1 316 ? -9.626 -12.092 -25.628 1.00 40.31 316 PRO A CA 1
ATOM 2364 C C . PRO A 1 316 ? -8.715 -10.859 -25.627 1.00 40.31 316 PRO A C 1
ATOM 2366 O O . PRO A 1 316 ? -9.151 -9.722 -25.434 1.00 40.31 316 PRO A O 1
ATOM 2369 N N . VAL A 1 317 ? -7.434 -11.128 -25.868 1.00 46.50 317 VAL A N 1
ATOM 2370 C CA . VAL A 1 317 ? -6.267 -10.228 -25.809 1.00 46.50 317 VAL A CA 1
ATOM 2371 C C . VAL A 1 317 ? -6.402 -8.965 -26.691 1.00 46.50 317 VAL A C 1
ATOM 2373 O O . VAL A 1 317 ? -5.621 -8.029 -26.556 1.00 46.50 317 VAL A O 1
ATOM 2376 N N . GLU A 1 318 ? -7.433 -8.871 -27.534 1.00 43.66 318 GLU A N 1
ATOM 2377 C CA . GLU A 1 318 ? -7.673 -7.766 -28.474 1.00 43.66 318 GLU A CA 1
ATOM 2378 C C . GLU A 1 318 ? -8.503 -6.586 -27.926 1.00 43.66 318 GLU A C 1
ATOM 2380 O O . GLU A 1 318 ? -8.863 -5.677 -28.670 1.00 43.66 318 GLU A O 1
ATOM 2385 N N . LEU A 1 319 ? -8.781 -6.503 -26.621 1.00 45.09 319 LEU A N 1
ATOM 2386 C CA . LEU A 1 319 ? -9.475 -5.341 -26.030 1.00 45.09 319 LEU A CA 1
ATOM 2387 C C . LEU A 1 319 ? -8.538 -4.156 -25.722 1.00 45.09 319 LEU A C 1
ATOM 2389 O O . LEU A 1 319 ? -8.740 -3.425 -24.750 1.00 45.09 319 LEU A O 1
ATOM 2393 N N . GLY A 1 320 ? -7.557 -3.911 -26.595 1.00 42.94 320 GLY A N 1
ATOM 2394 C CA . GLY A 1 320 ? -6.655 -2.754 -26.536 1.00 42.94 320 GLY A CA 1
ATOM 2395 C C . GLY A 1 320 ? -7.357 -1.388 -26.609 1.00 42.94 320 GLY A C 1
ATOM 2396 O O . GLY A 1 320 ? -6.738 -0.380 -26.289 1.00 42.94 320 GLY A O 1
ATOM 2397 N N . LEU A 1 321 ? -8.651 -1.339 -26.966 1.00 44.81 321 LEU A N 1
ATOM 2398 C CA . LEU A 1 321 ? -9.453 -0.106 -27.028 1.00 44.81 321 LEU A CA 1
ATOM 2399 C C . LEU A 1 321 ? -10.652 -0.037 -26.066 1.00 44.81 321 LEU A C 1
ATOM 2401 O O . LEU A 1 321 ? -11.115 1.059 -25.764 1.00 44.81 321 LEU A O 1
ATOM 2405 N N . PHE A 1 322 ? -11.165 -1.147 -25.535 1.00 40.34 322 PHE A N 1
ATOM 2406 C CA . PHE A 1 322 ? -12.451 -1.121 -24.815 1.00 40.34 322 PHE A CA 1
ATOM 2407 C C . PHE A 1 322 ? -12.327 -0.670 -23.359 1.00 40.34 322 PHE A C 1
ATOM 2409 O O . PHE A 1 322 ? -13.183 0.063 -22.865 1.00 40.34 322 PHE A O 1
ATOM 2416 N N . VAL A 1 323 ? -11.231 -1.041 -22.685 1.00 45.06 323 VAL A N 1
ATOM 2417 C CA . VAL A 1 323 ? -10.905 -0.492 -21.362 1.00 45.06 323 VAL A CA 1
ATOM 2418 C C . VAL A 1 323 ? -10.616 1.010 -21.479 1.00 45.06 323 VAL A C 1
ATOM 2420 O O . VAL A 1 323 ? -11.258 1.761 -20.753 1.00 45.06 323 VAL A O 1
ATOM 2423 N N . PRO A 1 324 ? -9.797 1.497 -22.438 1.00 42.88 324 PRO A N 1
ATOM 2424 C CA . PRO A 1 324 ? -9.674 2.927 -22.719 1.00 42.88 324 PRO A CA 1
ATOM 2425 C C . PRO A 1 324 ? -11.003 3.632 -23.003 1.00 42.88 324 PRO A C 1
ATOM 2427 O O . PRO A 1 324 ? -11.210 4.706 -22.464 1.00 42.88 324 PRO A O 1
ATOM 2430 N N . ILE A 1 325 ? -11.935 3.055 -23.772 1.00 42.56 325 ILE A N 1
ATOM 2431 C CA . ILE A 1 325 ? -13.236 3.688 -24.076 1.00 42.56 325 ILE A CA 1
ATOM 2432 C C . ILE A 1 325 ? -14.150 3.740 -22.846 1.00 42.56 325 ILE A C 1
ATOM 2434 O O . ILE A 1 325 ? -14.712 4.793 -22.557 1.00 42.56 325 ILE A O 1
ATOM 2438 N N . ALA A 1 326 ? -14.273 2.656 -22.075 1.00 43.28 326 ALA A N 1
ATOM 2439 C CA . ALA A 1 326 ? -15.042 2.655 -20.826 1.00 43.28 326 ALA A CA 1
ATOM 2440 C C . ALA A 1 326 ? -14.454 3.640 -19.798 1.00 43.28 326 ALA A C 1
ATOM 2442 O O . ALA A 1 326 ? -15.181 4.311 -19.066 1.00 43.28 326 ALA A O 1
ATOM 2443 N N . VAL A 1 327 ? -13.128 3.772 -19.7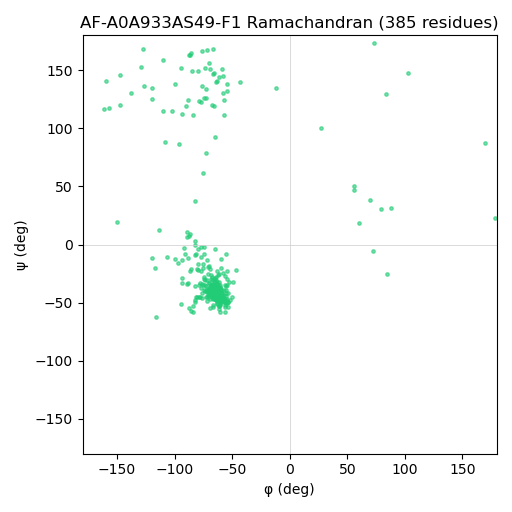97 1.00 44.22 327 VAL A N 1
ATOM 2444 C CA . VAL A 1 327 ? -12.368 4.702 -18.967 1.00 44.22 327 VAL A CA 1
ATOM 2445 C C . VAL A 1 327 ? -12.483 6.149 -19.466 1.00 44.22 327 VAL A C 1
ATOM 2447 O O . VAL A 1 327 ? -12.658 7.039 -18.645 1.00 44.22 327 VAL A O 1
ATOM 2450 N N . ILE A 1 328 ? -12.483 6.407 -20.777 1.00 47.66 328 ILE A N 1
ATOM 2451 C CA . ILE A 1 328 ? -12.734 7.726 -21.386 1.00 47.66 328 ILE A CA 1
ATOM 2452 C C . ILE A 1 328 ? -14.175 8.160 -21.117 1.00 47.66 328 ILE A C 1
ATOM 2454 O O . ILE A 1 328 ? -14.396 9.301 -20.729 1.00 47.66 328 ILE A O 1
ATOM 2458 N N . LEU A 1 329 ? -15.152 7.260 -21.243 1.00 46.06 329 LEU A N 1
ATOM 2459 C CA . LEU A 1 329 ? -16.550 7.530 -20.902 1.00 46.06 329 LEU A CA 1
ATOM 2460 C C . LEU A 1 329 ? -16.707 7.826 -19.404 1.00 46.06 329 LEU A C 1
ATOM 2462 O O . LEU A 1 329 ? -17.440 8.741 -19.030 1.00 46.06 329 LEU A O 1
ATOM 2466 N N . TYR A 1 330 ? -15.969 7.128 -18.539 1.00 44.50 330 TYR A N 1
ATOM 2467 C CA . TYR A 1 330 ? -15.947 7.398 -17.102 1.00 44.50 330 TYR A CA 1
ATOM 2468 C C . TYR A 1 330 ? -15.240 8.719 -16.753 1.00 44.50 330 TYR A C 1
ATOM 2470 O O . TYR A 1 330 ? -15.767 9.495 -15.959 1.00 44.50 330 TYR A O 1
ATOM 2478 N N . VAL A 1 331 ? -14.100 9.032 -17.378 1.00 44.47 331 VAL A N 1
ATOM 2479 C CA . VAL A 1 331 ? -13.370 10.303 -17.222 1.00 44.47 331 VAL A CA 1
ATOM 2480 C C . VAL A 1 331 ? -14.182 11.473 -17.774 1.00 44.47 331 VAL A C 1
ATOM 2482 O O . VAL A 1 331 ? -14.238 12.507 -17.123 1.00 44.47 331 VAL A O 1
ATOM 2485 N N . ALA A 1 332 ? -14.887 11.313 -18.895 1.00 46.34 332 ALA A N 1
ATOM 2486 C CA . ALA A 1 332 ? -15.823 12.305 -19.423 1.00 46.34 332 ALA A CA 1
ATOM 2487 C C . ALA A 1 332 ? -17.004 12.521 -18.463 1.00 46.34 332 ALA A C 1
ATOM 2489 O O . ALA A 1 332 ? -17.373 13.658 -18.176 1.00 46.34 332 ALA A O 1
ATOM 2490 N N . THR A 1 333 ? -17.536 11.444 -17.877 1.00 47.78 333 THR A N 1
ATOM 2491 C CA . THR A 1 333 ? -18.581 11.525 -16.844 1.00 47.78 333 THR A CA 1
ATOM 2492 C C . THR A 1 333 ? -18.064 12.231 -15.583 1.00 47.78 333 THR A C 1
ATOM 2494 O O . THR A 1 333 ? -18.742 13.095 -15.033 1.00 47.78 333 THR A O 1
ATOM 2497 N N . MET A 1 334 ? -16.837 11.942 -15.140 1.00 40.81 334 MET A N 1
ATOM 2498 C CA . MET A 1 334 ? -16.207 12.611 -13.998 1.00 40.81 334 MET A CA 1
ATOM 2499 C C . MET A 1 334 ? -15.845 14.070 -14.300 1.00 40.81 334 MET A C 1
ATOM 2501 O O . MET A 1 334 ? -16.055 14.916 -13.441 1.00 40.81 334 MET A O 1
ATOM 2505 N N . ALA A 1 335 ? -15.382 14.404 -15.504 1.00 44.19 335 ALA A N 1
ATOM 2506 C CA . ALA A 1 335 ? -15.084 15.772 -15.933 1.00 44.19 335 ALA A CA 1
ATOM 2507 C C . ALA A 1 335 ? -16.349 16.633 -16.085 1.00 44.19 335 ALA A C 1
ATOM 2509 O O . ALA A 1 335 ? -16.285 17.843 -15.896 1.00 44.19 335 ALA A O 1
ATOM 2510 N N . LEU A 1 336 ? -17.506 16.020 -16.355 1.00 49.12 336 LEU A N 1
ATOM 2511 C CA . LEU A 1 336 ? -18.811 16.689 -16.336 1.00 49.12 336 LEU A CA 1
ATOM 2512 C C . LEU A 1 336 ? -19.359 16.864 -14.907 1.00 49.12 336 LEU A C 1
ATOM 2514 O O . LEU A 1 336 ? -19.992 17.874 -14.605 1.00 49.12 336 LEU A O 1
ATOM 2518 N N . VAL A 1 337 ? -19.100 15.914 -14.001 1.00 43.16 337 VAL A N 1
ATOM 2519 C CA . VAL A 1 337 ? -19.638 15.919 -12.625 1.00 43.16 337 VAL A CA 1
ATOM 2520 C C . VAL A 1 337 ? -18.750 16.685 -11.630 1.00 43.16 337 VAL A C 1
ATOM 2522 O O . VAL A 1 337 ? -19.263 17.326 -10.709 1.00 43.16 337 VAL A O 1
ATOM 2525 N N . MET A 1 338 ? -17.429 16.678 -11.814 1.00 38.06 338 MET A N 1
ATOM 2526 C CA . MET A 1 338 ? -16.451 17.328 -10.930 1.00 38.06 338 MET A CA 1
ATOM 2527 C C . MET A 1 338 ? -16.597 18.855 -10.857 1.00 38.06 338 MET A C 1
ATOM 2529 O O . MET A 1 338 ? -16.550 19.366 -9.742 1.00 38.06 338 MET A O 1
ATOM 2533 N N . PRO A 1 339 ? -16.864 19.606 -11.944 1.00 46.31 339 PRO A N 1
ATOM 2534 C CA . PRO A 1 339 ? -17.124 21.044 -11.855 1.00 46.31 339 PRO A CA 1
ATOM 2535 C C . PRO A 1 339 ? -18.350 21.353 -10.988 1.00 46.31 339 PRO A C 1
ATOM 2537 O O . PRO A 1 339 ? -18.325 22.281 -10.183 1.00 46.31 339 PRO A O 1
ATOM 2540 N N . MET A 1 340 ? -19.401 20.526 -11.061 1.00 46.22 340 MET A N 1
ATOM 2541 C CA . MET A 1 340 ? -20.590 20.672 -10.212 1.00 46.22 340 MET A CA 1
ATOM 2542 C C . MET A 1 340 ? -20.301 20.340 -8.740 1.00 46.22 340 MET A C 1
ATOM 2544 O O . MET A 1 340 ? -20.826 21.001 -7.840 1.00 46.22 340 MET A O 1
ATOM 2548 N N . ALA A 1 341 ? -19.449 19.345 -8.480 1.00 42.12 341 ALA A N 1
ATOM 2549 C CA . ALA A 1 341 ? -18.992 19.001 -7.135 1.00 42.12 341 ALA A CA 1
ATOM 2550 C C . ALA A 1 341 ? -18.062 20.078 -6.547 1.00 42.12 341 ALA A C 1
ATOM 2552 O O . ALA A 1 341 ? -18.203 20.420 -5.375 1.00 42.12 341 ALA A O 1
ATOM 2553 N N . PHE A 1 342 ? -17.185 20.671 -7.362 1.00 41.44 342 PHE A N 1
ATOM 2554 C CA . PHE A 1 342 ? -16.259 21.730 -6.961 1.00 41.44 342 PHE A CA 1
ATOM 2555 C C . PHE A 1 342 ? -16.989 23.051 -6.690 1.00 41.44 342 PHE A C 1
ATOM 2557 O O . PHE A 1 342 ? -16.711 23.702 -5.690 1.00 41.44 342 PHE A O 1
ATOM 2564 N N . VAL A 1 343 ? -18.001 23.402 -7.495 1.00 51.31 343 VAL A N 1
ATOM 2565 C CA . VAL A 1 343 ? -18.891 24.553 -7.242 1.00 51.31 343 VAL A CA 1
ATOM 2566 C C . VAL A 1 343 ? -19.756 24.341 -5.992 1.00 51.31 343 VAL A C 1
ATOM 2568 O O . VAL A 1 343 ? -20.045 25.291 -5.265 1.00 51.31 343 VAL A O 1
ATOM 2571 N N . ARG A 1 344 ? -20.168 23.102 -5.693 1.00 46.94 344 ARG A N 1
ATOM 2572 C CA . ARG A 1 344 ? -20.848 22.789 -4.424 1.00 46.94 344 ARG A CA 1
ATOM 2573 C C . ARG A 1 344 ? -19.892 22.833 -3.232 1.00 46.94 344 ARG A C 1
ATOM 2575 O O . ARG A 1 344 ? -20.272 23.365 -2.197 1.00 46.94 344 ARG A O 1
ATOM 2582 N N . MET A 1 345 ? -18.666 22.326 -3.366 1.00 39.50 345 MET A N 1
ATOM 2583 C CA . MET A 1 345 ? -17.653 22.382 -2.307 1.00 39.50 345 MET A CA 1
ATOM 2584 C C . MET A 1 345 ? -17.181 23.808 -2.033 1.00 39.50 345 MET A C 1
ATOM 2586 O O . MET A 1 345 ? -17.071 24.171 -0.867 1.00 39.50 345 MET A O 1
ATOM 2590 N N . SER A 1 346 ? -16.970 24.639 -3.057 1.00 45.19 346 SER A N 1
ATOM 2591 C CA . SER A 1 346 ? -16.579 26.039 -2.866 1.00 45.19 346 SER A CA 1
ATOM 2592 C C . SER A 1 346 ? -17.658 26.824 -2.121 1.00 45.19 346 SER A C 1
ATOM 2594 O O . SER A 1 346 ? -17.329 27.556 -1.196 1.00 45.19 346 SER A O 1
ATOM 2596 N N . LYS A 1 347 ? -18.942 26.573 -2.419 1.00 45.41 347 LYS A N 1
ATOM 2597 C CA . LYS A 1 347 ? -20.084 27.144 -1.681 1.00 45.41 347 LYS A CA 1
ATOM 2598 C C . LYS A 1 347 ? -20.194 26.654 -0.233 1.00 45.41 347 LYS A C 1
ATOM 2600 O O . LYS A 1 347 ? -20.669 27.393 0.623 1.00 45.41 347 LYS A O 1
ATOM 2605 N N . VAL A 1 348 ? -19.772 25.421 0.056 1.00 51.09 348 VAL A N 1
ATOM 2606 C CA . VAL A 1 348 ? -19.739 24.879 1.427 1.00 51.09 348 VAL A CA 1
ATOM 2607 C C . VAL A 1 348 ? -18.559 25.456 2.211 1.00 51.09 348 VAL A C 1
ATOM 2609 O O . VAL A 1 348 ? -18.738 25.851 3.358 1.00 51.09 348 VAL A O 1
ATOM 2612 N N . ILE A 1 349 ? -17.383 25.573 1.595 1.00 48.31 349 ILE A N 1
ATOM 2613 C CA . ILE A 1 349 ? -16.179 26.155 2.210 1.00 48.31 349 ILE A CA 1
ATOM 2614 C C . ILE A 1 349 ? -16.356 27.661 2.455 1.00 48.31 349 ILE A C 1
ATOM 2616 O O . ILE A 1 349 ? -15.886 28.177 3.467 1.00 48.31 349 ILE A O 1
ATOM 2620 N N . SER A 1 350 ? -17.076 28.362 1.574 1.00 46.22 350 SER A N 1
ATOM 2621 C CA . SER A 1 350 ? -17.405 29.781 1.738 1.00 46.22 350 SER A CA 1
ATOM 2622 C C . SER A 1 350 ? -18.620 30.038 2.636 1.00 46.22 350 SER A C 1
ATOM 2624 O O . SER A 1 350 ? -19.005 31.192 2.800 1.00 46.22 350 SER A O 1
ATOM 2626 N N . SER A 1 351 ? -19.273 29.001 3.173 1.00 52.69 351 SER A N 1
ATOM 2627 C CA . SER A 1 351 ? -20.426 29.192 4.058 1.00 52.69 351 SER A CA 1
ATOM 2628 C C . SER A 1 351 ? -19.974 29.642 5.451 1.00 52.69 351 SER A C 1
ATOM 2630 O O . SER A 1 351 ? -19.038 29.078 6.025 1.00 52.69 351 SER A O 1
ATOM 2632 N N . GLU A 1 352 ? -20.670 30.629 6.026 1.00 46.28 352 GLU A N 1
ATOM 2633 C CA . GLU A 1 352 ? -20.395 31.154 7.377 1.00 46.28 352 GLU A CA 1
ATOM 2634 C C . GLU A 1 352 ? -20.432 30.053 8.453 1.00 46.28 352 GLU A C 1
ATOM 2636 O O . GLU A 1 352 ? -19.717 30.109 9.451 1.00 46.28 352 GLU A O 1
ATOM 2641 N N . THR A 1 353 ? -21.199 28.985 8.217 1.00 53.41 353 THR A N 1
ATOM 2642 C CA . THR A 1 353 ? -21.270 27.807 9.091 1.00 53.41 353 THR A CA 1
ATOM 2643 C C . THR A 1 353 ? -19.998 26.963 9.075 1.00 53.41 353 THR A C 1
ATOM 2645 O O . THR A 1 353 ? -19.656 26.378 10.104 1.00 53.41 353 THR A O 1
ATOM 2648 N N . TRP A 1 354 ? -19.283 26.884 7.948 1.00 43.28 354 TRP A N 1
ATOM 2649 C CA . TRP A 1 354 ? -18.011 26.163 7.879 1.00 43.28 354 TRP A CA 1
ATOM 2650 C C . TRP A 1 354 ? -16.886 26.996 8.488 1.00 43.28 354 TRP A C 1
ATOM 2652 O O . TRP A 1 354 ? -16.173 26.476 9.339 1.00 43.28 354 TRP A O 1
ATOM 2662 N N . GLN A 1 355 ? -16.807 28.293 8.160 1.00 46.66 355 GLN A N 1
ATOM 2663 C CA . GLN A 1 355 ? -15.836 29.221 8.758 1.00 46.66 355 GLN A CA 1
ATOM 2664 C C . GLN A 1 355 ? -16.004 29.355 10.282 1.00 46.66 355 GLN A C 1
ATOM 2666 O O . GLN A 1 355 ? -15.017 29.342 11.017 1.00 46.66 355 GLN A O 1
ATOM 2671 N N . GLY A 1 356 ? -17.246 29.387 10.781 1.00 45.34 356 GLY A N 1
ATOM 2672 C CA . GLY A 1 356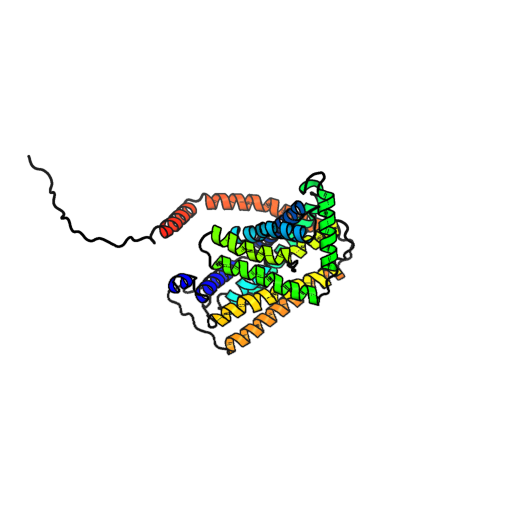 ? -17.535 29.380 12.218 1.00 45.34 356 GLY A CA 1
ATOM 2673 C C . GLY A 1 356 ? -17.128 28.076 12.918 1.00 45.34 356 GLY A C 1
ATOM 2674 O O . GLY A 1 356 ? -16.614 28.108 14.037 1.00 45.34 356 GLY A O 1
ATOM 2675 N N . ARG A 1 357 ? -17.276 26.921 12.250 1.00 45.22 357 ARG A N 1
ATOM 2676 C CA . ARG A 1 357 ? -16.826 25.621 12.780 1.00 45.22 357 ARG A CA 1
ATOM 2677 C C . ARG A 1 357 ? -15.307 25.480 12.773 1.00 45.22 357 ARG A C 1
ATOM 2679 O O . ARG A 1 357 ? -14.767 24.940 13.734 1.00 45.22 357 ARG A O 1
ATOM 2686 N N . THR A 1 358 ? -14.602 25.980 11.758 1.00 41.25 358 THR A N 1
ATOM 2687 C CA . THR A 1 358 ? -13.129 26.015 11.775 1.00 41.25 358 THR A CA 1
ATOM 2688 C C . THR A 1 358 ? -12.596 26.972 12.834 1.00 41.25 358 THR A C 1
ATOM 2690 O O . THR A 1 358 ? -11.645 26.617 13.524 1.00 41.25 358 THR A O 1
ATOM 2693 N N . ALA A 1 359 ? -13.227 28.133 13.037 1.00 44.22 359 ALA A N 1
ATOM 2694 C CA . ALA A 1 359 ? -12.852 29.062 14.103 1.00 44.22 359 ALA A CA 1
ATOM 2695 C C . ALA A 1 359 ? -13.049 28.455 15.508 1.00 44.22 359 ALA A C 1
ATOM 2697 O O . ALA A 1 359 ? -12.167 28.583 16.357 1.00 44.22 359 ALA A O 1
ATOM 2698 N N . GLN A 1 360 ? -14.145 27.721 15.741 1.00 40.91 360 GLN A N 1
ATOM 2699 C CA . GLN A 1 360 ? -14.348 26.967 16.987 1.00 40.91 360 GLN A CA 1
ATOM 2700 C C . GLN A 1 360 ? -13.332 25.829 17.158 1.00 40.91 360 GLN A C 1
ATOM 2702 O O . GLN A 1 360 ? -12.781 25.651 18.240 1.00 40.91 360 GLN A O 1
ATOM 2707 N N . LEU A 1 361 ? -13.023 25.073 16.102 1.00 38.38 361 LEU A N 1
ATOM 2708 C CA . LEU A 1 361 ? -12.025 23.998 16.171 1.00 38.38 361 LEU A CA 1
ATOM 2709 C C . LEU A 1 361 ? -10.603 24.526 16.432 1.00 38.38 361 LEU A C 1
ATOM 2711 O O . LEU A 1 361 ? -9.801 23.842 17.069 1.00 38.38 361 LEU A O 1
ATOM 2715 N N . LEU A 1 362 ? -10.294 25.747 15.987 1.00 38.56 362 LEU A N 1
ATOM 2716 C CA . LEU A 1 362 ? -9.021 26.414 16.262 1.00 38.56 362 LEU A CA 1
ATOM 2717 C C . LEU A 1 362 ? -8.960 27.011 17.678 1.00 38.56 362 LEU A C 1
ATOM 2719 O O . LEU A 1 362 ? -7.894 26.975 18.291 1.00 38.56 362 LEU A O 1
ATOM 2723 N N . SER A 1 363 ? -10.077 27.484 18.246 1.00 37.41 363 SER A N 1
ATOM 2724 C CA . SER A 1 363 ? -10.111 27.997 19.626 1.00 37.41 363 SER A CA 1
ATOM 2725 C C . SER A 1 363 ? -10.025 26.890 20.686 1.00 37.41 363 SER A C 1
ATOM 2727 O O . SER A 1 363 ? -9.388 27.087 21.721 1.00 37.41 363 SER A O 1
ATOM 2729 N N . PHE A 1 364 ? -10.532 25.683 20.401 1.00 40.34 364 PHE A N 1
ATOM 2730 C CA . PHE A 1 364 ? -10.339 24.506 21.265 1.00 40.34 364 PHE A CA 1
ATOM 2731 C C . PHE A 1 364 ? -8.868 24.078 21.398 1.00 40.34 364 PHE A C 1
ATOM 2733 O O . PHE A 1 364 ? -8.501 23.452 22.391 1.00 40.34 364 PHE A O 1
ATOM 2740 N N . ARG A 1 365 ? -8.003 24.447 20.444 1.00 39.00 365 ARG A N 1
ATOM 2741 C CA . ARG A 1 365 ? -6.571 24.117 20.480 1.00 39.00 365 ARG A CA 1
ATOM 2742 C C . ARG A 1 365 ? -5.757 25.045 21.395 1.00 39.00 365 ARG A C 1
ATOM 2744 O O . ARG A 1 365 ? -4.701 24.632 21.865 1.00 39.00 365 ARG A O 1
ATOM 2751 N N . ASN A 1 366 ? -6.254 26.249 21.694 1.00 38.34 366 ASN A N 1
ATOM 2752 C CA . ASN A 1 366 ? -5.544 27.235 22.522 1.00 38.34 366 ASN A CA 1
ATOM 2753 C C . ASN A 1 366 ? -5.900 27.185 24.020 1.00 38.34 366 ASN A C 1
ATOM 2755 O O . ASN A 1 366 ? -5.148 27.718 24.829 1.00 38.34 366 ASN A O 1
ATOM 2759 N N . ASN A 1 367 ? -6.970 26.491 24.423 1.00 35.88 367 ASN A N 1
ATOM 2760 C CA . ASN A 1 367 ? -7.385 26.406 25.834 1.00 35.88 367 ASN A CA 1
ATOM 2761 C C . ASN A 1 367 ? -6.696 25.283 26.644 1.00 35.88 367 ASN A C 1
ATOM 2763 O O . ASN A 1 367 ? -7.072 25.028 27.784 1.00 35.88 367 ASN A O 1
ATOM 2767 N N . GLY A 1 368 ? -5.680 24.616 26.083 1.00 34.78 368 GLY A N 1
ATOM 2768 C CA . GLY A 1 368 ? -4.903 23.565 26.762 1.00 34.78 368 GLY A CA 1
ATOM 2769 C C . GLY A 1 368 ? -3.644 24.043 27.500 1.00 34.78 368 GLY A C 1
ATOM 2770 O O . GLY A 1 368 ? -2.970 23.230 28.128 1.00 34.78 368 GLY A O 1
ATOM 2771 N N . ALA A 1 369 ? -3.303 25.332 27.438 1.00 37.59 369 ALA A N 1
ATOM 2772 C CA . ALA A 1 369 ? -2.140 25.892 28.123 1.00 37.59 369 ALA A CA 1
ATOM 2773 C C . ALA A 1 369 ? -2.580 26.758 29.313 1.00 37.59 369 ALA A C 1
ATOM 2775 O O . ALA A 1 369 ? -2.756 27.964 29.178 1.00 37.59 369 ALA A O 1
ATOM 2776 N N . SER A 1 370 ? -2.748 26.156 30.495 1.00 33.25 370 SER A N 1
ATOM 2777 C CA . SER A 1 370 ? -2.789 26.926 31.747 1.00 33.25 370 SER A CA 1
ATOM 2778 C C . SER A 1 370 ? -1.366 27.087 32.300 1.00 33.25 370 SER A C 1
ATOM 2780 O O . SER A 1 370 ? -0.726 26.064 32.569 1.00 33.25 370 SER A O 1
ATOM 2782 N N . PRO A 1 371 ? -0.865 28.303 32.563 1.00 35.47 371 PRO A N 1
ATOM 2783 C CA . PRO A 1 371 ? 0.270 28.494 33.456 1.00 35.47 371 PRO A CA 1
ATOM 2784 C C . PRO A 1 371 ? -0.224 28.415 34.910 1.00 35.47 371 PRO A C 1
ATOM 2786 O O . PRO A 1 371 ? -1.120 29.158 35.309 1.00 35.47 371 PRO A O 1
ATOM 2789 N N . ARG A 1 372 ? 0.345 27.508 35.713 1.00 32.56 372 ARG A N 1
ATOM 2790 C CA . ARG A 1 372 ? 0.246 27.559 37.183 1.00 32.56 372 ARG A CA 1
ATOM 2791 C C . ARG A 1 372 ? 1.340 28.474 37.747 1.00 32.56 372 ARG A C 1
ATOM 2793 O O . ARG A 1 372 ? 2.452 28.472 37.229 1.00 32.56 372 ARG A O 1
ATOM 2800 N N . HIS A 1 373 ? 1.005 29.107 38.877 1.00 30.86 373 HIS A N 1
ATOM 2801 C CA . HIS A 1 373 ? 1.767 30.050 39.720 1.00 30.86 373 HIS A CA 1
ATOM 2802 C C . HIS A 1 373 ? 1.718 31.508 39.228 1.00 30.86 373 HIS A C 1
ATOM 2804 O O . HIS A 1 373 ? 1.941 31.769 38.060 1.00 30.86 373 HIS A O 1
ATOM 2810 N N . SER A 1 374 ? 1.398 32.518 40.040 1.00 28.34 374 SER A N 1
ATOM 2811 C CA . SER A 1 374 ? 1.513 32.663 41.494 1.00 28.34 374 SER A CA 1
ATOM 2812 C C . SER A 1 374 ? 0.392 33.529 42.078 1.00 28.34 374 SER A C 1
ATOM 2814 O O . SER A 1 374 ? -0.031 34.521 41.495 1.00 28.34 374 SER A O 1
ATOM 2816 N N . SER A 1 375 ? -0.018 33.166 43.283 1.00 30.80 375 SER A N 1
ATOM 2817 C CA . SER A 1 375 ? -0.777 33.965 44.237 1.00 30.80 375 SER A CA 1
ATOM 2818 C C . SER A 1 375 ? -0.080 35.280 44.603 1.00 30.80 375 SER A C 1
ATOM 2820 O O . SER A 1 375 ? 1.013 35.255 45.164 1.00 30.80 375 SER A O 1
ATOM 2822 N N . SER A 1 376 ? -0.772 36.399 44.410 1.00 29.00 376 SER A N 1
ATOM 2823 C CA . SER A 1 376 ? -0.708 37.561 45.301 1.00 29.00 376 SER A CA 1
ATOM 2824 C C . SER A 1 376 ? -1.979 38.394 45.139 1.00 29.00 376 SER A C 1
ATOM 2826 O O . SER A 1 376 ? -2.317 38.885 44.065 1.00 29.00 376 SER A O 1
ATOM 2828 N N . GLN A 1 377 ? -2.717 38.493 46.240 1.00 28.89 377 GLN A N 1
ATOM 2829 C CA . GLN A 1 377 ? -3.777 39.466 46.440 1.00 28.89 377 GLN A CA 1
ATOM 2830 C C . GLN A 1 377 ? -3.202 40.879 46.280 1.00 28.89 377 GLN A C 1
ATOM 2832 O O . GLN A 1 377 ? -2.226 41.205 46.949 1.00 28.89 377 GLN A O 1
ATOM 2837 N N . VAL A 1 378 ? -3.847 41.728 45.480 1.00 30.59 378 VAL A N 1
ATOM 2838 C CA . VAL A 1 378 ? -3.885 43.178 45.717 1.00 30.59 378 VAL A CA 1
ATOM 2839 C C . VAL A 1 378 ? -5.311 43.649 45.441 1.00 30.59 378 VAL A C 1
ATOM 2841 O O . VAL A 1 378 ? -5.935 43.270 44.452 1.00 30.59 378 VAL A O 1
ATOM 2844 N N . ALA A 1 379 ? -5.836 44.396 46.404 1.00 30.58 379 ALA A N 1
ATOM 2845 C CA . ALA A 1 379 ? -7.232 44.722 46.612 1.00 30.58 379 ALA A CA 1
ATOM 2846 C C . ALA A 1 379 ? -7.870 45.615 45.530 1.00 30.58 379 ALA A C 1
ATOM 2848 O O . ALA A 1 379 ? -7.260 46.547 45.009 1.00 30.58 379 ALA A O 1
ATOM 2849 N N . LEU A 1 380 ? -9.160 45.367 45.293 1.00 28.75 380 LEU A N 1
ATOM 2850 C CA . LEU A 1 380 ? -10.126 46.328 44.764 1.00 28.75 380 LEU A CA 1
ATOM 2851 C C . LEU A 1 380 ? -10.334 47.453 45.785 1.00 28.75 380 LEU A C 1
ATOM 2853 O O . LEU A 1 380 ? -10.850 47.143 46.848 1.00 28.75 380 LEU A O 1
ATOM 2857 N N . VAL A 1 381 ? -10.030 48.713 45.446 1.00 32.62 381 VAL A N 1
ATOM 2858 C CA . VAL A 1 381 ? -10.842 49.905 45.792 1.00 32.62 381 VAL A CA 1
ATOM 2859 C C . VAL A 1 381 ? -10.449 51.065 44.861 1.00 32.62 381 VAL A C 1
ATOM 2861 O O . VAL A 1 381 ? -9.337 51.576 44.952 1.00 32.62 381 VAL A O 1
ATOM 2864 N N . ARG A 1 382 ? -11.383 51.550 44.034 1.00 30.72 382 ARG A N 1
ATOM 2865 C CA . ARG A 1 382 ? -11.569 52.990 43.765 1.00 30.72 382 ARG A CA 1
ATOM 2866 C C . ARG A 1 382 ? -13.061 53.249 43.521 1.00 30.72 382 ARG A C 1
ATOM 2868 O O . ARG A 1 382 ? -13.604 52.649 42.595 1.00 30.72 382 ARG A O 1
ATOM 2875 N N . PRO A 1 383 ? -13.731 54.092 44.325 1.00 42.12 383 PRO A N 1
ATOM 2876 C CA . PRO A 1 383 ? -15.046 54.616 43.999 1.00 42.12 383 PRO A CA 1
ATOM 2877 C C . PRO A 1 383 ? -14.923 55.880 43.135 1.00 42.12 383 PRO A C 1
ATOM 2879 O O . PRO A 1 383 ? -13.850 56.476 43.024 1.00 42.12 383 PRO A O 1
ATOM 2882 N N . GLY A 1 384 ? -16.029 56.239 42.489 1.00 30.25 384 GLY A N 1
ATOM 2883 C CA . GLY A 1 384 ? -16.153 57.437 41.668 1.00 30.25 384 GLY A CA 1
ATOM 2884 C C . GLY A 1 384 ? -16.063 58.755 42.446 1.00 30.25 384 GLY A C 1
ATOM 2885 O O . GLY A 1 384 ? -16.098 58.778 43.671 1.00 30.25 384 GLY A O 1
ATOM 2886 N N . HIS A 1 385 ? -15.923 59.805 41.635 1.00 37.72 385 HIS A N 1
ATOM 2887 C CA . HIS A 1 385 ? -16.021 61.250 41.863 1.00 37.72 385 HIS A CA 1
ATOM 2888 C C . HIS A 1 385 ? -16.605 61.765 43.188 1.00 37.72 385 HIS A C 1
ATOM 2890 O O . HIS A 1 385 ? -17.711 61.390 43.553 1.00 37.72 385 HIS A O 1
ATOM 2896 N N . ASP A 1 386 ? -15.912 62.752 43.770 1.00 36.06 386 ASP A N 1
ATOM 2897 C CA . ASP A 1 386 ? -16.471 64.076 44.086 1.00 36.06 386 ASP A CA 1
ATOM 2898 C C . ASP A 1 386 ? -15.344 65.119 44.272 1.00 36.06 386 ASP A C 1
ATOM 2900 O O . ASP A 1 386 ? -14.304 64.811 44.855 1.00 36.06 386 ASP A O 1
ATOM 2904 N N . SER A 1 387 ? -15.610 66.335 43.762 1.00 36.59 387 SER A N 1
ATOM 2905 C CA . SER A 1 387 ? -14.881 67.629 43.855 1.00 36.59 387 SER A CA 1
ATOM 2906 C C . SER A 1 387 ? -13.450 67.748 43.323 1.00 36.59 387 SER A C 1
ATOM 2908 O O . SER A 1 387 ? -12.516 67.192 43.939 1.00 36.59 387 SER A O 1
#

pLDDT: mean 75.69, std 22.04, range [28.34, 98.31]